Protein AF-0000000083137441 (afdb_homodimer)

Sequence (766 aa):
MSETRKLYYEDVYTKEFTAKVLECREGKKGYEIILDQTAFYPEGGGQPYDLGTLNDVEVLEVHEKDGEIIHYTKEAIEAGSDVTGKIDWDRRFDLMQQHSGEHIVSGLVHEAYGYDNVGFHMSSDVITVDLSGVLSEAQLAEIEAETNRKIWENSEVEITYPSREELDKLDYRSKKELTGQVRLVRFPGSDLCACCGTHVTHTGEIGAVKILTVENFHEGIRLTMICGKRVMDYLNMVNDQNRQVSMKLSAKIGETAAAVARLQDENFRLKGQVNHMFDELCTVEAKNWEGAGSVLLFHEGLEADQVRRMADAVMQKCSGCCAVFSSNGDGSYKYAIGELNGDLRQFTKEMNAALNGRGGGKPFFVQGSVKASEDEIRQFFRQMSETRKLYYEDVYTKEFTAKVLECREGKKGYEIILDQTAFYPEGGGQPYDLGTLNDVEVLEVHEKDGEIIHYTKEAIEAGSDVTGKIDWDRRFDLMQQHSGEHIVSGLVHEAYGYDNVGFHMSSDVITVDLSGVLSEAQLAEIEAETNRKIWENSEVEITYPSREELDKLDYRSKKELTGQVRLVRFPGSDLCACCGTHVTHTGEIGAVKILTVENFHEGIRLTMICGKRVMDYLNMVNDQNRQVSMKLSAKIGETAAAVARLQDENFRLKGQVNHMFDELCTVEAKNWEGAGSVLLFHEGLEADQVRRMADAVMQKCSGCCAVFSSNGDGSYKYAIGELNGDLRQFTKEMNAALNGRGGGKPFFVQGSVKASEDEIRQFFRQ

Solvent-accessible surface area (backbone atoms only — not comparable to full-atom values): 39233 Å² total; per-residue (Å²): 130,82,69,52,41,60,39,40,77,76,38,70,80,57,46,63,49,73,32,39,28,68,38,58,41,84,49,97,83,29,20,38,36,28,41,50,34,41,55,71,45,35,52,37,78,54,39,76,43,39,44,35,28,46,72,82,42,54,33,77,41,24,40,68,55,97,82,38,59,36,36,30,21,76,61,86,59,62,56,72,37,78,39,47,38,39,48,41,52,71,60,50,51,49,49,16,17,37,50,43,45,48,44,37,46,52,24,43,44,25,72,76,70,67,38,46,63,79,39,66,44,62,57,99,81,43,30,38,40,28,32,59,40,78,73,54,71,68,55,48,52,50,47,44,53,50,37,37,51,53,22,37,63,40,45,65,44,45,74,46,70,61,51,76,75,54,49,74,74,51,89,61,47,62,78,63,88,83,73,80,85,52,38,36,40,30,39,79,98,34,28,43,30,52,47,75,50,66,56,56,60,33,36,6,42,22,31,42,58,44,79,74,50,76,40,82,40,91,82,13,23,34,36,33,33,36,20,24,69,52,38,54,53,49,41,53,49,34,44,52,31,37,49,49,41,9,63,76,66,74,32,55,71,89,38,34,34,60,49,50,51,51,50,51,50,49,37,52,51,38,52,50,47,36,52,51,41,47,52,50,35,34,53,55,54,17,61,74,33,54,69,31,55,67,43,82,46,81,49,73,71,55,48,74,68,51,34,40,50,39,16,52,45,31,24,74,32,25,70,30,44,20,37,26,33,20,37,70,82,78,58,30,27,40,36,10,36,23,22,79,92,42,73,43,62,64,55,47,52,53,46,23,66,74,32,58,30,51,71,53,71,52,48,34,39,33,38,38,38,30,54,46,53,70,66,57,53,53,54,60,74,72,107,130,83,70,51,41,61,40,39,77,76,39,71,79,56,46,66,49,71,32,39,27,68,39,57,41,83,50,95,82,30,21,37,36,29,42,48,35,42,56,69,46,35,53,37,80,52,40,76,45,40,43,35,26,47,71,82,42,53,32,76,40,25,38,69,55,97,84,39,58,36,36,31,21,74,61,85,58,64,56,71,37,78,38,46,36,37,49,41,51,70,59,51,50,51,50,16,17,39,49,42,44,48,45,36,45,50,26,43,44,26,71,75,70,65,39,46,63,79,41,64,44,62,57,99,80,44,31,38,40,27,31,58,41,78,74,52,71,68,56,48,52,49,48,44,54,51,40,38,53,52,22,35,63,39,44,64,45,44,76,46,70,61,53,74,74,53,49,74,75,52,87,61,46,63,76,62,89,82,74,81,86,51,39,35,41,29,40,79,97,35,28,44,30,53,49,75,52,66,56,58,60,32,35,6,41,23,30,41,60,45,78,74,49,75,41,83,38,91,80,13,23,33,36,32,33,36,20,25,68,53,39,54,52,50,39,53,49,33,44,51,30,36,48,48,41,10,62,74,66,73,30,55,72,90,39,33,35,61,48,50,51,51,52,51,50,49,38,52,50,37,53,50,46,34,51,50,41,46,51,50,34,33,52,55,54,18,61,74,33,55,70,30,56,66,44,80,45,80,50,73,72,54,47,72,68,51,34,42,51,37,16,51,46,32,24,74,32,24,70,30,45,20,36,26,33,20,38,70,82,79,57,30,27,40,35,12,36,22,21,79,92,40,72,44,62,64,58,48,53,52,46,22,66,73,31,59,31,52,69,51,72,52,48,35,39,33,38,38,38,31,52,46,53,69,66,57,53,53,53,60,73,73,107

pLDDT: mean 94.92, std 5.65, range [43.84, 98.88]

Foldseek 3Di:
DQQAAAVCVVPVQDFKDKWAWADWAADPQAIKTFTNYDNWDQDWPQFATWWWDKQNFTFDGWHADPRTIITGTRYTDDHGDMTMTGTPNVSSLQSQLQVQLVQQLQQQCCVVPVWAFQDWHDDPQWIKTWILAEDDPVRSVVSQVVSFVLLQVFDFKDKDFDDPVVVVVDDAGENDDDDDTWIWIDSPPGHIYGIDGRHDGTSPSSPGKDWDDWADDVNHIMIIMGTDPSVVVVCVVVQVVLVVLCVVQVHDSVCSVVSVVVVVVVVVVVVVVVVVVLVVVLQVVLVVAAAHAEEEEEEEDDDLVSQQSSLVSNQVRYQYKYKYWYDPPPQKIKIKIFHDVAACQVVVVVLCVQFVWDWADDRGMIITMGRHDPVSNVVSVVD/DQQAAAVCVVPVQDFKDKWAWADWAADPQAIKTFTNYDNWDQDWPQFATWWWDKQNFTFDHWHADPRTIITGTRYTDDHGDMTMTGTPNVRSLQSQLQVQLVQQLQQQCCVVPVWHFQDWHDDPQWIKTWILAEDDPVRSVVSQVVSFVLLQVFDFKDKDFDDPVVVVVDDAAENDDDDDTWIWIDSPPGHIYGIDGRHDGTSPSSPGKDWDDWDDDVNYIMIIMGTDPSVVVVCVVVQVVLVVLCVVQVHDSVCSVVSVVVVVVVVVVVVVVVVVVLVVVLQVVLVVAAAHAEEEEEEEDDDLVSQQSSLVSNQVRYQYKYKYWYDPPPQKIKIKIFHDVAACQVVVVVLCVQFVWDWADDRGMIITMGRHDPVSNVVSVVD

Nearest PDB structures (foldseek):
  3kew-assembly1_A  TM=9.287E-01  e=2.158E-28  Clostridium perfringens ATCC 13124
  3kew-assembly2_B  TM=9.283E-01  e=1.930E-27  Clostridium perfringens ATCC 13124
  2zze-assembly2_B  TM=9.087E-01  e=6.183E-24  Pyrococcus horikoshii
  2zzg-assembly1_A  TM=9.119E-01  e=3.486E-23  Pyrococcus horikoshii
  2zzf-assembly1_A  TM=8.955E-01  e=4.160E-22  Pyrococcus horikoshii

Organism: NCBI:txid40520

InterPro domains:
  IPR003156 DHHA1 domain [PF02272] (298-379)
  IPR009000 Translation protein, beta-barrel domain superfamily [SSF50447] (3-86)
  IPR012947 Threonyl/alanyl tRNA synthetase, SAD [PF07973] (182-221)
  IPR012947 Threonyl/alanyl tRNA synthetase, SAD [SM00863] (182-224)
  IPR018163 Threonyl/alanyl tRNA synthetase, class II-like, putative editing domain superfamily [SSF55186] (88-228)
  IPR018164 Alanyl-tRNA synthetase, class IIc, N-terminal [PF01411] (15-91)
  IPR018165 Alanyl-tRNA synthetase, class IIc, core domain [PS50860] (1-222)
  IPR051335 Alanyl-tRNA Editing Enzymes [PTHR43462] (4-224)

Radius of gyration: 38.87 Å; Cα contacts (8 Å, |Δi|>4): 1634; chains: 2; bounding box: 83×105×77 Å

Structure (mmCIF, N/CA/C/O backbone):
data_AF-0000000083137441-model_v1
#
loop_
_entity.id
_entity.type
_entity.pdbx_description
1 polymer 'Alanine--tRNA ligase'
#
loop_
_atom_site.group_PDB
_atom_site.id
_atom_site.type_symbol
_atom_site.label_atom_id
_atom_site.label_alt_id
_atom_site.label_comp_id
_atom_site.label_asym_id
_atom_site.label_entity_id
_atom_site.label_seq_id
_atom_site.pdbx_PDB_ins_code
_atom_site.Cartn_x
_atom_site.Cartn_y
_atom_site.Cartn_z
_atom_site.occupancy
_atom_site.B_iso_or_equiv
_atom_site.auth_seq_id
_atom_site.auth_comp_id
_atom_site.auth_asym_id
_atom_site.auth_atom_id
_atom_site.pdbx_PDB_model_num
ATOM 1 N N . MET A 1 1 ? 35.312 38.5 14.609 1 43.91 1 MET A N 1
ATOM 2 C CA . MET A 1 1 ? 34.625 38.062 13.391 1 43.91 1 MET A CA 1
ATOM 3 C C . MET A 1 1 ? 33.125 37.969 13.617 1 43.91 1 MET A C 1
ATOM 5 O O . MET A 1 1 ? 32.688 37.406 14.625 1 43.91 1 MET A O 1
ATOM 9 N N . SER A 1 2 ? 32.375 38.812 13.055 1 59.66 2 SER A N 1
ATOM 10 C CA . SER A 1 2 ? 30.953 39.031 13.336 1 59.66 2 SER A CA 1
ATOM 11 C C . SER A 1 2 ? 30.141 37.75 13.156 1 59.66 2 SER A C 1
ATOM 13 O O . SER A 1 2 ? 30.375 37 12.203 1 59.66 2 SER A O 1
ATOM 15 N N . GLU A 1 3 ? 29.516 37.188 14.188 1 85.06 3 GLU A N 1
ATOM 16 C CA . GLU A 1 3 ? 28.703 35.969 14.227 1 85.06 3 GLU A CA 1
ATOM 17 C C . GLU A 1 3 ? 27.594 36.031 13.195 1 85.06 3 GLU A C 1
ATOM 19 O O . GLU A 1 3 ? 26.953 37.062 13.008 1 85.06 3 GLU A O 1
ATOM 24 N N . THR A 1 4 ? 27.625 35.094 12.219 1 95.19 4 THR A N 1
ATOM 25 C CA . THR A 1 4 ? 26.562 35 11.219 1 95.19 4 THR A CA 1
ATOM 26 C C . THR A 1 4 ? 25.188 34.938 11.891 1 95.19 4 THR A C 1
ATOM 28 O O . THR A 1 4 ? 24.969 34.125 12.789 1 95.19 4 THR A O 1
ATOM 31 N N . ARG A 1 5 ? 24.328 35.938 11.562 1 97.38 5 ARG A N 1
ATOM 32 C CA . ARG A 1 5 ? 22.953 35.875 12.055 1 97.38 5 ARG A CA 1
ATOM 33 C C . ARG A 1 5 ? 22.203 34.688 11.492 1 97.38 5 ARG A C 1
ATOM 35 O O . ARG A 1 5 ? 22.203 34.469 10.273 1 97.38 5 ARG A O 1
ATOM 42 N N . LYS A 1 6 ? 21.594 33.969 12.344 1 97.12 6 LYS A N 1
ATOM 43 C CA . LYS A 1 6 ? 20.938 32.719 11.969 1 97.12 6 LYS A CA 1
ATOM 44 C C . LYS A 1 6 ? 19.453 32.969 11.664 1 97.12 6 LYS A C 1
ATOM 46 O O . LYS A 1 6 ? 18.594 32.781 12.531 1 97.12 6 LYS A O 1
ATOM 51 N N . LEU A 1 7 ? 19.109 33.219 10.391 1 98.19 7 LEU A N 1
ATOM 52 C CA . LEU A 1 7 ? 17.75 33.531 9.961 1 98.19 7 LEU A CA 1
ATOM 53 C C . LEU A 1 7 ? 16.844 32.312 10.078 1 98.19 7 LEU A C 1
ATOM 55 O O . LEU A 1 7 ? 15.641 32.438 10.305 1 98.19 7 LEU A O 1
ATOM 59 N N . TYR A 1 8 ? 17.453 31.078 9.977 1 97.56 8 TYR A N 1
ATOM 60 C CA . TYR A 1 8 ? 16.688 29.844 10.016 1 97.56 8 TYR A CA 1
ATOM 61 C C . TYR A 1 8 ? 16.125 29.594 11.406 1 97.56 8 TYR A C 1
ATOM 63 O O . TYR A 1 8 ? 15.234 28.75 11.578 1 97.56 8 TYR A O 1
ATOM 71 N N . TYR A 1 9 ? 16.562 30.297 12.398 1 96.31 9 TYR A N 1
ATOM 72 C CA . TYR A 1 9 ? 16 30.188 13.742 1 96.31 9 TYR A CA 1
ATOM 73 C C . TYR A 1 9 ? 14.977 31.281 14 1 96.31 9 TYR A C 1
ATOM 75 O O . TYR A 1 9 ? 14.133 31.156 14.891 1 96.31 9 TYR A O 1
ATOM 83 N N . GLU A 1 10 ? 15.047 32.344 13.203 1 96.81 10 GLU A N 1
ATOM 84 C CA . GLU A 1 10 ? 14.102 33.438 13.336 1 96.81 10 GLU A CA 1
ATOM 85 C C . GLU A 1 10 ? 12.7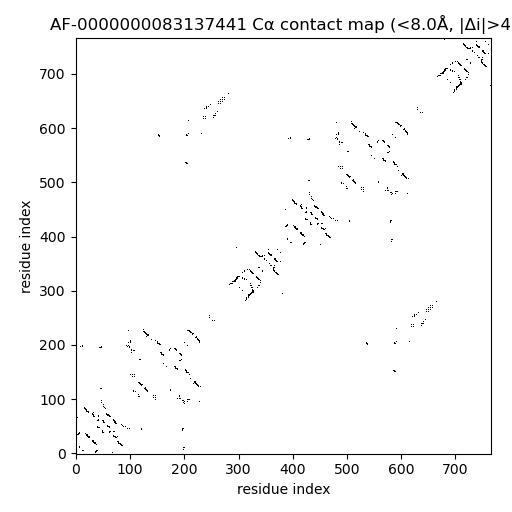97 33.156 12.594 1 96.81 10 GLU A C 1
ATOM 87 O O . GLU A 1 10 ? 11.711 33.406 13.117 1 96.81 10 GLU A O 1
ATOM 92 N N . ASP A 1 11 ? 13 32.625 11.43 1 97.75 11 ASP A N 1
ATOM 93 C CA . ASP A 1 11 ? 11.883 32.156 10.602 1 97.75 11 ASP A CA 1
ATOM 94 C C . ASP A 1 11 ? 12.266 30.938 9.781 1 97.75 11 ASP A C 1
ATOM 96 O O . ASP A 1 11 ? 12.922 31.062 8.742 1 97.75 11 ASP A O 1
ATOM 100 N N . VAL A 1 12 ? 11.758 29.844 10.195 1 97.56 12 VAL A N 1
ATOM 101 C CA . VAL A 1 12 ? 12.133 28.578 9.57 1 97.56 12 VAL A CA 1
ATOM 102 C C . VAL A 1 12 ? 11.562 28.516 8.156 1 97.56 12 VAL A C 1
ATOM 104 O O . VAL A 1 12 ? 11.977 27.688 7.344 1 97.56 12 VAL A O 1
ATOM 107 N N . TYR A 1 13 ? 10.664 29.438 7.77 1 98.06 13 TYR A N 1
ATOM 108 C CA . TYR A 1 13 ? 9.984 29.375 6.484 1 98.06 13 TYR A CA 1
ATOM 109 C C . TYR A 1 13 ? 10.617 30.344 5.492 1 98.06 13 TYR A C 1
ATOM 111 O O . TYR A 1 13 ? 10.07 30.578 4.406 1 98.06 13 TYR A O 1
ATOM 119 N N . THR A 1 14 ? 11.758 30.969 5.863 1 98.25 14 THR A N 1
ATOM 120 C CA . THR A 1 14 ? 12.477 31.844 4.938 1 98.25 14 THR A CA 1
ATOM 121 C C . THR A 1 14 ? 13 31.047 3.744 1 98.25 14 THR A C 1
ATOM 123 O O . THR A 1 14 ? 13.867 30.172 3.9 1 98.25 14 THR A O 1
ATOM 126 N N . LYS A 1 15 ? 12.5 31.375 2.586 1 98.25 15 LYS A N 1
ATOM 127 C CA . LYS A 1 15 ? 12.875 30.641 1.378 1 98.25 15 LYS A CA 1
ATOM 128 C C . LYS A 1 15 ? 13.938 31.406 0.587 1 98.25 15 LYS A C 1
ATOM 130 O O . LYS A 1 15 ? 14.734 30.797 -0.132 1 98.25 15 LYS A O 1
ATOM 135 N N . GLU A 1 16 ? 13.867 32.719 0.689 1 98.62 16 GLU A N 1
ATOM 136 C CA . GLU A 1 16 ? 14.797 33.625 0.031 1 98.62 16 GLU A CA 1
ATOM 137 C C . GLU A 1 16 ? 15.258 34.719 0.986 1 98.62 16 GLU A C 1
ATOM 139 O O . GLU A 1 16 ? 14.492 35.188 1.828 1 98.62 16 GLU A O 1
ATOM 144 N N . PHE A 1 17 ? 16.531 35.125 0.87 1 98.69 17 PHE A N 1
ATOM 145 C CA . PHE A 1 17 ? 17.078 36.156 1.741 1 98.69 17 PHE A CA 1
ATOM 146 C C . PHE A 1 17 ? 18.234 36.875 1.06 1 98.69 17 PHE A C 1
ATOM 148 O O . PHE A 1 17 ? 18.766 36.375 0.056 1 98.69 17 PHE A O 1
ATOM 155 N N . THR A 1 18 ? 18.547 37.969 1.617 1 98.69 18 THR A N 1
ATOM 156 C CA . THR A 1 18 ? 19.719 38.719 1.179 1 98.69 18 THR A CA 1
ATOM 157 C C . THR A 1 18 ? 20.797 38.719 2.27 1 98.69 18 THR A C 1
ATOM 159 O O . THR A 1 18 ? 20.469 38.688 3.459 1 98.69 18 THR A O 1
ATOM 162 N N . ALA A 1 19 ? 22.016 38.719 1.804 1 98.62 19 ALA A N 1
ATOM 163 C CA . ALA A 1 19 ? 23.125 38.75 2.748 1 98.62 19 ALA A CA 1
ATOM 164 C C . ALA A 1 19 ? 24.375 39.375 2.129 1 98.62 19 ALA A C 1
ATOM 166 O O . ALA A 1 19 ? 24.406 39.625 0.921 1 98.62 19 ALA A O 1
ATOM 167 N N . LYS A 1 20 ? 25.297 39.688 2.996 1 98.25 20 LYS A N 1
ATOM 168 C CA . LYS A 1 20 ? 26.594 40.156 2.574 1 98.25 20 LYS A CA 1
ATOM 169 C C . LYS A 1 20 ? 27.672 39.094 2.787 1 98.25 20 LYS A C 1
ATOM 171 O O . LYS A 1 20 ? 27.734 38.469 3.842 1 98.25 20 LYS A O 1
ATOM 176 N N . VAL A 1 21 ? 28.547 38.938 1.76 1 98.31 21 VAL A N 1
ATOM 177 C CA . VAL A 1 21 ? 29.656 38 1.884 1 98.31 21 VAL A CA 1
ATOM 178 C C . VAL A 1 21 ? 30.766 38.625 2.734 1 98.31 21 VAL A C 1
ATOM 180 O O . VAL A 1 21 ? 31.359 39.656 2.35 1 98.31 21 VAL A O 1
ATOM 183 N N . LEU A 1 22 ? 31 38 3.797 1 97.75 22 LEU A N 1
ATOM 184 C CA . LEU A 1 22 ? 32.062 38.5 4.676 1 97.75 22 LEU A CA 1
ATOM 185 C C . LEU A 1 22 ? 33.438 38 4.227 1 97.75 22 LEU A C 1
ATOM 187 O O . LEU A 1 22 ? 34.406 38.75 4.234 1 97.75 22 LEU A O 1
ATOM 191 N N . GLU A 1 23 ? 33.438 36.688 3.885 1 97.25 23 GLU A N 1
ATOM 192 C CA . GLU A 1 23 ? 34.688 36.062 3.477 1 97.25 23 GLU A CA 1
ATOM 193 C C . GLU A 1 23 ? 34.438 35.031 2.393 1 97.25 23 GLU A C 1
ATOM 195 O O . GLU A 1 23 ? 33.375 34.375 2.359 1 97.25 23 GLU A O 1
ATOM 200 N N . CYS A 1 24 ? 35.375 34.938 1.513 1 97.44 24 CYS A N 1
ATOM 201 C CA . CYS A 1 24 ? 35.469 33.875 0.52 1 97.44 24 CYS A CA 1
ATOM 202 C C . CYS A 1 24 ? 36.844 33.219 0.558 1 97.44 24 CYS A C 1
ATOM 204 O O . CYS A 1 24 ? 37.844 33.812 0.183 1 97.44 24 CYS A O 1
ATOM 206 N N . ARG A 1 25 ? 36.812 31.938 1.034 1 96.31 25 ARG A N 1
ATOM 207 C CA . ARG A 1 25 ? 38.062 31.203 1.158 1 96.31 25 ARG A CA 1
ATOM 208 C C . ARG A 1 25 ? 38.156 30.078 0.126 1 96.31 25 ARG A C 1
ATOM 210 O O . ARG A 1 25 ? 37.156 29.438 -0.19 1 96.31 25 ARG A O 1
ATOM 217 N N . GLU A 1 26 ? 39.344 29.906 -0.34 1 95.38 26 GLU A N 1
ATOM 218 C CA . GLU A 1 26 ? 39.562 28.734 -1.194 1 95.38 26 GLU A CA 1
ATOM 219 C C . GLU A 1 26 ? 39.719 27.469 -0.365 1 95.38 26 GLU A C 1
ATOM 221 O O . GLU A 1 26 ? 40.531 27.422 0.564 1 95.38 26 GLU A O 1
ATOM 226 N N . GLY A 1 27 ? 38.875 26.516 -0.595 1 89.69 27 GLY A N 1
ATOM 227 C CA . GLY A 1 27 ? 38.969 25.234 0.092 1 89.69 27 GLY A CA 1
ATOM 228 C C . GLY A 1 27 ? 39.375 24.094 -0.82 1 89.69 27 GLY A C 1
ATOM 229 O O . GLY A 1 27 ? 39.688 24.312 -1.991 1 89.69 27 GLY A O 1
ATOM 230 N N . LYS A 1 28 ? 39.438 22.859 -0.373 1 87.75 28 LYS A N 1
ATOM 231 C CA . LYS A 1 28 ? 39.906 21.672 -1.1 1 87.75 28 LYS A CA 1
ATOM 232 C C . LYS A 1 28 ? 38.938 21.344 -2.248 1 87.75 28 LYS A C 1
ATOM 234 O O . LYS A 1 28 ? 39.375 20.938 -3.328 1 87.75 28 LYS A O 1
ATOM 239 N N . LYS A 1 29 ? 37.688 21.562 -2.096 1 86 29 LYS A N 1
ATOM 240 C CA . LYS A 1 29 ? 36.688 21.125 -3.078 1 86 29 LYS A CA 1
ATOM 241 C C . LYS A 1 29 ? 35.938 22.312 -3.684 1 86 29 LYS A C 1
ATOM 243 O O . LYS A 1 29 ? 34.875 22.156 -4.277 1 86 29 LYS A O 1
ATOM 248 N N . GLY A 1 30 ? 36.562 23.484 -3.486 1 95.62 30 GLY A N 1
ATOM 249 C CA . GLY A 1 30 ? 35.938 24.688 -3.996 1 95.62 30 GLY A CA 1
ATOM 250 C C . GLY A 1 30 ? 36.156 25.906 -3.105 1 95.62 30 GLY A C 1
ATOM 251 O O . GLY A 1 30 ? 37.312 26.219 -2.76 1 95.62 30 GLY A O 1
ATOM 252 N N . TYR A 1 31 ? 35.031 26.516 -2.781 1 97.81 31 TYR A N 1
ATOM 253 C CA . TYR A 1 31 ? 35.125 27.75 -2.002 1 97.81 31 TYR A CA 1
ATOM 254 C C . TYR A 1 31 ? 34.281 27.688 -0.747 1 97.81 31 TYR A C 1
ATOM 256 O O . TYR A 1 31 ? 33.25 26.984 -0.718 1 97.81 31 TYR A O 1
ATOM 264 N N . GLU A 1 32 ? 34.719 28.328 0.282 1 97.44 32 GLU A N 1
ATOM 265 C CA . GLU A 1 32 ? 34.031 28.484 1.55 1 97.44 32 GLU A CA 1
ATOM 266 C C . GLU A 1 32 ? 33.531 29.922 1.724 1 97.44 32 GLU A C 1
ATOM 268 O O . GLU A 1 32 ? 34.344 30.844 1.856 1 97.44 32 GLU A O 1
ATOM 273 N N . ILE A 1 33 ? 32.25 30.016 1.702 1 97.62 33 ILE A N 1
ATOM 274 C CA . ILE A 1 33 ? 31.656 31.359 1.755 1 97.62 33 ILE A CA 1
ATOM 275 C C . ILE A 1 33 ? 31.078 31.609 3.146 1 97.62 33 ILE A C 1
ATOM 277 O O . ILE A 1 33 ? 30.297 30.812 3.656 1 97.62 33 ILE A O 1
ATOM 281 N N . ILE A 1 34 ? 31.438 32.719 3.768 1 97.88 34 ILE A N 1
ATOM 282 C CA . ILE A 1 34 ? 30.891 33.125 5.055 1 97.88 34 ILE A CA 1
ATOM 283 C C . ILE A 1 34 ? 30.016 34.344 4.867 1 97.88 34 ILE A C 1
ATOM 285 O O . ILE A 1 34 ? 30.438 35.344 4.27 1 97.88 34 ILE A O 1
ATOM 289 N N . LEU A 1 35 ? 28.828 34.281 5.359 1 98.38 35 LEU A N 1
ATOM 290 C CA . LEU A 1 35 ? 27.844 35.344 5.199 1 98.38 35 LEU A CA 1
ATOM 291 C C . LEU A 1 35 ? 27.594 36.062 6.531 1 98.38 35 LEU A C 1
ATOM 293 O O . LEU A 1 35 ? 27.828 35.469 7.594 1 98.38 35 LEU A O 1
ATOM 297 N N . ASP A 1 36 ? 27.078 37.281 6.461 1 98.19 36 ASP A N 1
ATOM 298 C CA . ASP A 1 36 ? 26.719 38 7.676 1 98.19 36 ASP A CA 1
ATOM 299 C C . ASP A 1 36 ? 25.422 37.469 8.289 1 98.19 36 ASP A C 1
ATOM 301 O O . ASP A 1 36 ? 25.203 37.594 9.492 1 98.19 36 ASP A O 1
ATOM 305 N N . GLN A 1 37 ? 24.547 36.906 7.461 1 98.44 37 GLN A N 1
ATOM 306 C CA . GLN A 1 37 ? 23.328 36.25 7.867 1 98.44 37 GLN A CA 1
ATOM 307 C C . GLN A 1 37 ? 22.953 35.125 6.875 1 98.44 37 GLN A C 1
ATOM 309 O O . GLN A 1 37 ? 23.344 35.188 5.707 1 98.44 37 GLN A O 1
ATOM 314 N N . THR A 1 38 ? 22.281 34.156 7.289 1 98.62 38 THR A N 1
ATOM 315 C CA . THR A 1 38 ? 21.953 33.094 6.363 1 98.62 38 THR A CA 1
ATOM 316 C C . THR A 1 38 ? 20.688 32.375 6.805 1 98.62 38 THR A C 1
ATOM 318 O O . THR A 1 38 ? 20.438 32.219 8 1 98.62 38 THR A O 1
ATOM 321 N N . ALA A 1 39 ? 19.875 31.906 5.852 1 98.69 39 ALA A N 1
ATOM 322 C CA . ALA A 1 39 ? 18.734 31.047 6.117 1 98.69 39 ALA A CA 1
ATOM 323 C C . ALA A 1 39 ? 19.078 29.578 5.883 1 98.69 39 ALA A C 1
ATOM 325 O O . ALA A 1 39 ? 18.266 28.703 6.141 1 98.69 39 ALA A O 1
ATOM 326 N N . PHE A 1 40 ? 20.328 29.312 5.395 1 98.69 40 PHE A N 1
ATOM 327 C CA . PHE A 1 40 ? 20.766 27.922 5.227 1 98.69 40 PHE A CA 1
ATOM 328 C C . PHE A 1 40 ? 21.047 27.281 6.578 1 98.69 40 PHE A C 1
ATOM 330 O O . PHE A 1 40 ? 21.844 27.781 7.371 1 98.69 40 PHE A O 1
ATOM 337 N N . TYR A 1 41 ? 20.453 26.172 6.816 1 98.12 41 TYR A N 1
ATOM 338 C CA . TYR A 1 41 ? 20.75 25.375 8.008 1 98.12 41 TYR A CA 1
ATOM 339 C C . TYR A 1 41 ? 21.984 24.531 7.801 1 98.12 41 TYR A C 1
ATOM 341 O O . TYR A 1 41 ? 22.078 23.766 6.836 1 98.12 41 TYR A O 1
ATOM 349 N N . PRO A 1 42 ? 23.078 24.609 8.547 1 96.06 42 PRO A N 1
ATOM 350 C CA . PRO A 1 42 ? 24.344 23.906 8.32 1 96.06 42 PRO A CA 1
ATOM 351 C C . PRO A 1 42 ? 24.266 22.438 8.695 1 96.06 42 PRO A C 1
ATOM 353 O O . PRO A 1 42 ? 25.047 21.625 8.188 1 96.06 42 PRO A O 1
ATOM 356 N N . GLU A 1 43 ? 23.438 21.922 9.57 1 89.94 43 GLU A N 1
ATOM 357 C CA . GLU A 1 43 ? 23.219 20.578 10.117 1 89.94 43 GLU A CA 1
ATOM 358 C C . GLU A 1 43 ? 23.203 20.609 11.648 1 89.94 43 GLU A C 1
ATOM 360 O O . GLU A 1 43 ? 23.547 21.609 12.258 1 89.94 43 GLU A O 1
ATOM 365 N N . GLY A 1 44 ? 22.797 19.516 12.125 1 87.75 44 GLY A N 1
ATOM 366 C CA . GLY A 1 44 ? 22.688 19.406 13.57 1 87.75 44 GLY A CA 1
ATOM 367 C C . GLY A 1 44 ? 21.5 18.594 14.023 1 87.75 44 GLY A C 1
ATOM 368 O O . GLY A 1 44 ? 20.484 18.531 13.336 1 87.75 44 GLY A O 1
ATOM 369 N N . GLY A 1 45 ? 21.688 17.953 15.141 1 80.88 45 GLY A N 1
ATOM 370 C CA . GLY A 1 45 ? 20.609 17.141 15.664 1 80.88 45 GLY A CA 1
ATOM 371 C C . GLY A 1 45 ? 20.25 15.969 14.766 1 80.88 45 GLY A C 1
ATOM 372 O O . GLY A 1 45 ? 19.109 15.531 14.734 1 80.88 45 GLY A O 1
ATOM 373 N N . GLY A 1 46 ? 21.141 15.617 13.906 1 88.69 46 GLY A N 1
ATOM 374 C CA . GLY A 1 46 ? 20.891 14.516 13 1 88.69 46 GLY A CA 1
ATOM 375 C C . GLY A 1 46 ? 20.297 14.953 11.672 1 88.69 46 GLY A C 1
ATOM 376 O O . GLY A 1 46 ? 20.203 14.148 10.742 1 88.69 46 GLY A O 1
ATOM 377 N N . GLN A 1 47 ? 19.969 16.203 11.531 1 94.25 47 GLN A N 1
ATOM 378 C CA . GLN A 1 47 ? 19.359 16.734 10.312 1 94.25 47 GLN A CA 1
ATOM 379 C C . GLN A 1 47 ? 20.438 17.234 9.344 1 94.25 47 GLN A C 1
ATOM 381 O O . GLN A 1 47 ? 21.328 17.984 9.727 1 94.25 47 GLN A O 1
ATOM 386 N N . PRO A 1 48 ? 20.344 16.797 8.086 1 96.62 48 PRO A N 1
ATOM 387 C CA . PRO A 1 48 ? 21.312 17.25 7.082 1 96.62 48 PRO A CA 1
ATOM 388 C C . PRO A 1 48 ? 21.156 18.734 6.75 1 96.62 48 PRO A C 1
ATOM 390 O O . PRO A 1 48 ? 20.125 19.328 7.062 1 96.62 48 PRO A O 1
ATOM 393 N N . TYR A 1 49 ? 22.141 19.25 6.133 1 97.81 49 TYR A N 1
ATOM 394 C CA . TYR A 1 49 ? 22.203 20.656 5.781 1 97.81 49 TYR A CA 1
ATOM 395 C C . TYR A 1 49 ? 21.266 20.969 4.617 1 97.81 49 TYR A C 1
ATOM 397 O O . TYR A 1 49 ? 20.875 20.078 3.871 1 97.81 49 TYR A O 1
ATOM 405 N N . ASP A 1 50 ? 20.984 22.266 4.48 1 98.12 50 ASP A N 1
ATOM 406 C CA . ASP A 1 50 ? 20.172 22.75 3.369 1 98.12 50 ASP A CA 1
ATOM 407 C C . ASP A 1 50 ? 20.984 22.844 2.088 1 98.12 50 ASP A C 1
ATOM 409 O O . ASP A 1 50 ? 22.219 22.984 2.139 1 98.12 50 ASP A O 1
ATOM 413 N N . LEU A 1 51 ? 20.312 22.75 1.039 1 98.44 51 LEU A N 1
ATOM 414 C CA . LEU A 1 51 ? 20.844 23.031 -0.288 1 98.44 51 LEU A CA 1
ATOM 415 C C . LEU A 1 51 ? 20.156 24.234 -0.906 1 98.44 51 LEU A C 1
ATOM 417 O O . LEU A 1 51 ? 19.125 24.688 -0.412 1 98.44 51 LEU A O 1
ATOM 421 N N . GLY A 1 52 ? 20.75 24.781 -1.962 1 98.56 52 GLY A N 1
ATOM 422 C CA . GLY A 1 52 ? 20.188 25.938 -2.645 1 98.56 52 GLY A CA 1
ATOM 423 C C . GLY A 1 52 ? 21.203 26.688 -3.465 1 98.56 52 GLY A C 1
ATOM 424 O O . GLY A 1 52 ? 22.109 26.094 -4.051 1 98.56 52 GLY A O 1
ATOM 425 N N . THR A 1 53 ? 20.984 28.078 -3.547 1 98.75 53 THR A N 1
ATOM 426 C CA . THR A 1 53 ? 21.891 28.875 -4.363 1 98.75 53 THR A CA 1
ATOM 427 C C . THR A 1 53 ? 22.172 30.234 -3.701 1 98.75 53 THR A C 1
ATOM 429 O O . THR A 1 53 ? 21.375 30.703 -2.877 1 98.75 53 THR A O 1
ATOM 432 N N . LEU A 1 54 ? 23.328 30.781 -3.979 1 98.38 54 LEU A N 1
ATOM 433 C CA . LEU A 1 54 ? 23.688 32.188 -3.76 1 98.38 54 LEU A CA 1
ATOM 434 C C . LEU A 1 54 ? 23.922 32.875 -5.086 1 98.38 54 LEU A C 1
ATOM 436 O O . LEU A 1 54 ? 24.906 32.594 -5.785 1 98.38 54 LEU A O 1
ATOM 440 N N . ASN A 1 55 ? 23.172 33.906 -5.48 1 95.12 55 ASN A N 1
ATOM 441 C CA . ASN A 1 55 ? 23.219 34.5 -6.809 1 95.12 55 ASN A CA 1
ATOM 442 C C . ASN A 1 55 ? 23.344 33.438 -7.898 1 95.12 55 ASN A C 1
ATOM 444 O O . ASN A 1 55 ? 24.219 33.531 -8.766 1 95.12 55 ASN A O 1
ATOM 448 N N . ASP A 1 56 ? 22.766 32.312 -7.906 1 93.94 56 ASP A N 1
ATOM 449 C CA . ASP A 1 56 ? 22.688 31.234 -8.883 1 93.94 56 ASP A CA 1
ATOM 450 C C . ASP A 1 56 ? 23.844 30.266 -8.727 1 93.94 56 ASP A C 1
ATOM 452 O O . ASP A 1 56 ? 23.969 29.297 -9.484 1 93.94 56 ASP A O 1
ATOM 456 N N . VAL A 1 57 ? 24.797 30.641 -7.77 1 97.62 57 VAL A N 1
ATOM 457 C CA . VAL A 1 57 ? 25.859 29.688 -7.449 1 97.62 57 VAL A CA 1
ATOM 458 C C . VAL A 1 57 ? 25.312 28.609 -6.504 1 97.62 57 VAL A C 1
ATOM 460 O O . VAL A 1 57 ? 24.812 28.922 -5.426 1 97.62 57 VAL A O 1
ATOM 463 N N . GLU A 1 58 ? 25.547 27.375 -6.875 1 98.19 58 GLU A N 1
ATOM 464 C CA . GLU A 1 58 ? 25.016 26.266 -6.102 1 98.19 58 GLU A CA 1
ATOM 465 C C . GLU A 1 58 ? 25.734 26.125 -4.77 1 98.19 58 GLU A C 1
ATOM 467 O O . GLU A 1 58 ? 26.969 26.156 -4.715 1 98.19 58 GLU A O 1
ATOM 472 N N . VAL A 1 59 ? 24.969 26.016 -3.689 1 98.44 59 VAL A N 1
ATOM 473 C CA . VAL A 1 59 ? 25.5 25.688 -2.375 1 98.44 59 VAL A CA 1
ATOM 474 C C . VAL A 1 59 ? 25.453 24.172 -2.172 1 98.44 59 VAL A C 1
ATOM 476 O O . VAL A 1 59 ? 24.375 23.594 -2.043 1 98.44 59 VAL A O 1
ATOM 479 N N . LEU A 1 60 ? 26.531 23.547 -2.016 1 97 60 LEU A N 1
ATOM 480 C CA . LEU A 1 60 ? 26.656 22.094 -2.033 1 97 60 LEU A CA 1
ATOM 481 C C . LEU A 1 60 ? 26.5 21.531 -0.626 1 97 60 LEU A C 1
ATOM 483 O O . LEU A 1 60 ? 26 20.406 -0.452 1 97 60 LEU A O 1
ATOM 487 N N . GLU A 1 61 ? 27.078 22.234 0.315 1 97.19 61 GLU A N 1
ATOM 488 C CA . GLU A 1 61 ? 27.031 21.875 1.729 1 97.19 61 GLU A CA 1
ATOM 489 C C . GLU A 1 61 ? 27.047 23.109 2.617 1 97.19 61 GLU A C 1
ATOM 491 O O . GLU A 1 61 ? 27.484 24.188 2.193 1 97.19 61 GLU A O 1
ATOM 496 N N . VAL A 1 62 ? 26.531 22.922 3.701 1 97.94 62 VAL A N 1
ATOM 497 C CA . VAL A 1 62 ? 26.625 23.953 4.73 1 97.94 62 VAL A CA 1
ATOM 498 C C . VAL A 1 62 ? 27 23.312 6.066 1 97.94 62 VAL A C 1
ATOM 500 O O . VAL A 1 62 ? 26.375 22.359 6.508 1 97.94 62 VAL A O 1
ATOM 503 N N . HIS A 1 63 ? 28.078 23.844 6.715 1 96.56 63 HIS A N 1
ATOM 504 C CA . HIS A 1 63 ? 28.531 23.312 7.992 1 96.56 63 HIS A CA 1
ATOM 505 C C . HIS A 1 63 ? 28.859 24.422 8.977 1 96.56 63 HIS A C 1
ATOM 507 O O . HIS A 1 63 ? 29.156 25.547 8.57 1 96.56 63 HIS A O 1
ATOM 513 N N . GLU A 1 64 ? 28.703 24.094 10.156 1 94.19 64 GLU A N 1
ATOM 514 C CA . GLU A 1 64 ? 29.188 24.984 11.203 1 94.19 64 GLU A CA 1
ATOM 515 C C . GLU A 1 64 ? 30.5 24.484 11.797 1 94.19 64 GLU A C 1
ATOM 517 O O . GLU A 1 64 ? 30.562 23.359 12.305 1 94.19 64 GLU A O 1
ATOM 522 N N . LYS A 1 65 ? 31.516 25.234 11.648 1 91.31 65 LYS A N 1
ATOM 523 C CA . LYS A 1 65 ? 32.844 24.906 12.188 1 91.31 65 LYS A CA 1
ATOM 524 C C . LYS A 1 65 ? 33.375 26.062 13.023 1 91.31 65 LYS A C 1
ATOM 526 O O . LYS A 1 65 ? 33.469 27.188 12.531 1 91.31 65 LYS A O 1
ATOM 531 N N . ASP A 1 66 ? 33.719 25.75 14.273 1 89 66 ASP A N 1
ATOM 532 C CA . ASP A 1 66 ? 34.312 26.734 15.18 1 89 66 ASP A CA 1
ATOM 533 C C . ASP A 1 66 ? 33.438 27.984 15.273 1 89 66 ASP A C 1
ATOM 535 O O . ASP A 1 66 ? 33.969 29.109 15.195 1 89 66 ASP A O 1
ATOM 539 N N . GLY A 1 67 ? 32.156 27.781 15.203 1 87.75 67 GLY A N 1
ATOM 540 C CA . GLY A 1 67 ? 31.219 28.875 15.391 1 87.75 67 GLY A CA 1
ATOM 541 C C . GLY A 1 67 ? 30.891 29.609 14.109 1 87.75 67 GLY A C 1
ATOM 542 O O . GLY A 1 67 ? 30.062 30.531 14.102 1 87.75 67 GLY A O 1
ATOM 543 N N . GLU A 1 68 ? 31.531 29.219 13.031 1 93.88 68 GLU A N 1
ATOM 544 C CA . GLU A 1 68 ? 31.281 29.844 11.742 1 93.88 68 GLU A CA 1
ATOM 545 C C . GLU A 1 68 ? 30.406 28.953 10.859 1 93.88 68 GLU A C 1
ATOM 547 O O . GLU A 1 68 ? 30.625 27.734 10.789 1 93.88 68 GLU A O 1
ATOM 552 N N . ILE A 1 69 ? 29.438 29.562 10.258 1 97.38 69 ILE A N 1
ATOM 553 C CA . ILE A 1 69 ? 28.625 28.828 9.289 1 97.38 69 ILE A CA 1
ATOM 554 C C . ILE A 1 69 ? 29.234 28.969 7.898 1 97.38 69 ILE A C 1
ATOM 556 O O . ILE A 1 69 ? 29.312 30.078 7.355 1 97.38 69 ILE A O 1
ATOM 560 N N . ILE A 1 70 ? 29.625 27.875 7.363 1 97.12 70 ILE A N 1
ATOM 561 C CA . ILE A 1 70 ? 30.375 27.859 6.105 1 97.12 70 ILE A CA 1
ATOM 562 C C . ILE A 1 70 ? 29.5 27.281 5 1 97.12 70 ILE A C 1
ATOM 564 O O . ILE A 1 70 ? 28.953 26.172 5.145 1 97.12 70 ILE A O 1
ATOM 568 N N . HIS A 1 71 ? 29.312 28.016 3.891 1 98.25 71 HIS A N 1
ATOM 569 C CA . HIS A 1 71 ? 28.641 27.547 2.686 1 98.25 71 HIS A CA 1
ATOM 570 C C . HIS A 1 71 ? 29.641 27.109 1.625 1 98.25 71 HIS A C 1
ATOM 572 O O . HIS A 1 71 ? 30.453 27.906 1.162 1 98.25 71 HIS A O 1
ATOM 578 N N . TYR A 1 72 ? 29.594 25.875 1.219 1 98.12 72 TYR A N 1
ATOM 579 C CA . TYR A 1 72 ? 30.547 25.328 0.249 1 98.12 72 TYR A CA 1
ATOM 580 C C . TYR A 1 72 ? 30 25.453 -1.169 1 98.12 72 TYR A C 1
ATOM 582 O O . TYR A 1 72 ? 28.891 25 -1.446 1 98.12 72 TYR A O 1
ATOM 590 N N . THR A 1 73 ? 30.812 26.078 -2.053 1 98.06 73 THR A N 1
ATOM 591 C CA . THR A 1 73 ? 30.422 26.281 -3.445 1 98.06 73 THR A CA 1
ATOM 592 C C . THR A 1 73 ? 31.547 25.891 -4.387 1 98.06 73 THR A C 1
ATOM 594 O O . THR A 1 73 ? 32.719 25.766 -3.965 1 98.06 73 THR A O 1
ATOM 597 N N . LYS A 1 74 ? 31.219 25.656 -5.609 1 95.81 74 LYS A N 1
ATOM 598 C CA . LYS A 1 74 ? 32.219 25.359 -6.613 1 95.81 74 LYS A CA 1
ATOM 599 C C . LYS A 1 74 ? 32.875 26.641 -7.156 1 95.81 74 LYS A C 1
ATOM 601 O O . LYS A 1 74 ? 34 26.641 -7.586 1 95.81 74 LYS A O 1
ATOM 606 N N . GLU A 1 75 ? 32.094 27.75 -7.105 1 96.69 75 GLU A N 1
ATOM 607 C CA . GLU A 1 75 ? 32.531 29.031 -7.633 1 96.69 75 GLU A CA 1
ATOM 608 C C . GLU A 1 75 ? 32.719 30.047 -6.516 1 96.69 75 GLU A C 1
ATOM 610 O O . GLU A 1 75 ? 32.062 29.969 -5.48 1 96.69 75 GLU A O 1
ATOM 615 N N . ALA A 1 76 ? 33.594 30.984 -6.777 1 96.94 76 ALA A N 1
ATOM 616 C CA . ALA A 1 76 ? 33.875 32.031 -5.793 1 96.94 76 ALA A CA 1
ATOM 617 C C . ALA A 1 76 ? 32.781 33.094 -5.836 1 96.94 76 ALA A C 1
ATOM 619 O O . ALA A 1 76 ? 32.156 33.312 -6.875 1 96.94 76 ALA A O 1
ATOM 620 N N . ILE A 1 77 ? 32.562 33.625 -4.719 1 97.31 77 ILE A N 1
ATOM 621 C CA . ILE A 1 77 ? 31.75 34.844 -4.598 1 97.31 77 ILE A CA 1
ATOM 622 C C . ILE A 1 77 ? 32.531 35.906 -3.859 1 97.31 77 ILE A C 1
ATOM 624 O O . ILE A 1 77 ? 32.969 35.719 -2.721 1 97.31 77 ILE A O 1
ATOM 628 N N . GLU A 1 78 ? 32.688 37.062 -4.383 1 96.12 78 GLU A N 1
ATOM 629 C CA . GLU A 1 78 ? 33.594 38.094 -3.912 1 96.12 78 GLU A CA 1
ATOM 630 C C . GLU A 1 78 ? 33.188 38.594 -2.531 1 96.12 78 GLU A C 1
ATOM 632 O O . GLU A 1 78 ? 32.031 38.906 -2.305 1 96.12 78 GLU A O 1
ATOM 637 N N . ALA A 1 79 ? 34.156 38.656 -1.609 1 97.12 79 ALA A N 1
ATOM 638 C CA . ALA A 1 79 ? 33.938 39.25 -0.299 1 97.12 79 ALA A CA 1
ATOM 639 C C . ALA A 1 79 ? 33.438 40.688 -0.435 1 97.12 79 ALA A C 1
ATOM 641 O O . ALA A 1 79 ? 33.938 41.438 -1.279 1 97.12 79 ALA A O 1
ATOM 642 N N . GLY A 1 80 ? 32.469 41 0.352 1 96.75 80 GLY A N 1
ATOM 643 C CA . GLY A 1 80 ? 31.938 42.375 0.3 1 96.75 80 GLY A CA 1
ATOM 644 C C . GLY A 1 80 ? 30.703 42.5 -0.589 1 96.75 80 GLY A C 1
ATOM 645 O O . GLY A 1 80 ? 29.969 43.469 -0.497 1 96.75 80 GLY A O 1
ATOM 646 N N . SER A 1 81 ? 30.453 41.531 -1.393 1 96.69 81 SER A N 1
ATOM 647 C CA . SER A 1 81 ? 29.328 41.562 -2.324 1 96.69 81 SER A CA 1
ATOM 648 C C . SER A 1 81 ? 28.016 41.219 -1.632 1 96.69 81 SER A C 1
ATOM 650 O O . SER A 1 81 ? 28.016 40.531 -0.603 1 96.69 81 SER A O 1
ATOM 652 N N . ASP A 1 82 ? 26.953 41.781 -2.193 1 98 82 ASP A N 1
ATOM 653 C CA . ASP A 1 82 ? 25.609 41.375 -1.789 1 98 82 ASP A CA 1
ATOM 654 C C . ASP A 1 82 ? 25.141 40.125 -2.564 1 98 82 ASP A C 1
ATOM 656 O O . ASP A 1 82 ? 25.422 40.031 -3.762 1 98 82 ASP A O 1
ATOM 660 N N . VAL A 1 83 ? 24.469 39.25 -1.857 1 98.38 83 VAL A N 1
ATOM 661 C CA . VAL A 1 83 ? 23.969 38.031 -2.525 1 98.38 83 VAL A CA 1
ATOM 662 C C . VAL A 1 83 ? 22.516 37.812 -2.154 1 98.38 83 VAL A C 1
ATOM 664 O O . VAL A 1 83 ? 22.047 38.281 -1.11 1 98.38 83 VAL A O 1
ATOM 667 N N . THR A 1 84 ? 21.812 37.188 -3.037 1 98.69 84 THR A N 1
ATOM 668 C CA . THR A 1 84 ? 20.484 36.625 -2.764 1 98.69 84 THR A CA 1
ATOM 669 C C . THR A 1 84 ? 20.547 35.094 -2.607 1 98.69 84 THR A C 1
ATOM 671 O O . THR A 1 84 ? 21 34.406 -3.514 1 98.69 84 THR A O 1
ATOM 674 N N . GLY A 1 85 ? 20.188 34.656 -1.418 1 98.69 85 GLY A N 1
ATOM 675 C CA . GLY A 1 85 ? 20.125 33.219 -1.166 1 98.69 85 GLY A CA 1
ATOM 676 C C . GLY A 1 85 ? 18.734 32.625 -1.392 1 98.69 85 GLY A C 1
ATOM 677 O O . GLY A 1 85 ? 17.734 33.25 -1.012 1 98.69 85 GLY A O 1
ATOM 678 N N . LYS A 1 86 ? 18.688 31.469 -2.076 1 98.69 86 LYS A N 1
ATOM 679 C CA . LYS A 1 86 ? 17.453 30.719 -2.275 1 98.69 86 LYS A CA 1
ATOM 680 C C . LYS A 1 86 ? 17.594 29.281 -1.757 1 98.69 86 LYS A C 1
ATOM 682 O O . LYS A 1 86 ? 18.453 28.531 -2.211 1 98.69 86 LYS A O 1
ATOM 687 N N . ILE A 1 87 ? 16.719 28.891 -0.88 1 98.56 87 ILE A N 1
ATOM 688 C CA . ILE A 1 87 ? 16.75 27.578 -0.253 1 98.56 87 ILE A CA 1
ATOM 689 C C . ILE A 1 87 ? 16.016 26.578 -1.133 1 98.56 87 ILE A C 1
ATOM 691 O O . ILE A 1 87 ? 14.953 26.875 -1.679 1 98.56 87 ILE A O 1
ATOM 695 N N . ASP A 1 88 ? 16.609 25.375 -1.334 1 98.25 88 ASP A N 1
ATOM 696 C CA . ASP A 1 88 ? 15.789 24.266 -1.831 1 98.25 88 ASP A CA 1
ATOM 697 C C . ASP A 1 88 ? 14.672 23.922 -0.851 1 98.25 88 ASP A C 1
ATOM 699 O O . ASP A 1 88 ? 14.836 23.062 0.006 1 98.25 88 ASP A O 1
ATOM 703 N N . TRP A 1 89 ? 13.602 24.562 -1.038 1 98 89 TRP A N 1
ATOM 704 C CA . TRP A 1 89 ? 12.523 24.531 -0.055 1 98 89 TRP A CA 1
ATOM 705 C C . TRP A 1 89 ? 11.953 23.125 0.082 1 98 89 TRP A C 1
ATOM 707 O O . TRP A 1 89 ? 11.602 22.703 1.185 1 98 89 TRP A O 1
ATOM 717 N N . ASP A 1 90 ? 11.805 22.453 -1.011 1 97.12 90 ASP A N 1
ATOM 718 C CA . ASP A 1 90 ? 11.258 21.109 -0.956 1 97.12 90 ASP A CA 1
ATOM 719 C C . ASP A 1 90 ? 12.086 20.219 -0.033 1 97.12 90 ASP A C 1
ATOM 721 O O . ASP A 1 90 ? 11.531 19.469 0.775 1 97.12 90 ASP A O 1
ATOM 725 N N . ARG A 1 91 ? 13.367 20.359 -0.151 1 97.25 91 ARG A N 1
ATOM 726 C CA . ARG A 1 91 ? 14.258 19.562 0.693 1 97.25 91 ARG A CA 1
ATOM 727 C C . ARG A 1 91 ? 14.148 20 2.152 1 97.25 91 ARG A C 1
ATOM 729 O O . ARG A 1 91 ? 14.039 19.156 3.047 1 97.25 91 ARG A O 1
ATOM 736 N N . ARG A 1 92 ? 14.227 21.312 2.432 1 97.69 92 ARG A N 1
ATOM 737 C CA . ARG A 1 92 ? 14.133 21.828 3.793 1 97.69 92 ARG A CA 1
ATOM 738 C C . ARG A 1 92 ? 12.844 21.375 4.461 1 97.69 92 ARG A C 1
ATOM 740 O O . ARG A 1 92 ? 12.867 20.844 5.578 1 97.69 92 ARG A O 1
ATOM 747 N N . PHE A 1 93 ? 11.766 21.516 3.76 1 98.25 93 PHE A N 1
ATOM 748 C CA . PHE A 1 93 ? 10.469 21.203 4.336 1 98.25 93 PHE A CA 1
ATOM 749 C C . PHE A 1 93 ? 10.336 19.703 4.578 1 98.25 93 PHE A C 1
ATOM 751 O O . PHE A 1 93 ? 9.781 19.281 5.598 1 98.25 93 PHE A O 1
ATOM 758 N N . ASP A 1 94 ? 10.812 18.953 3.633 1 97.81 94 ASP A N 1
ATOM 759 C CA . ASP A 1 94 ? 10.836 17.5 3.799 1 97.81 94 ASP A CA 1
ATOM 760 C C . ASP A 1 94 ? 11.578 17.109 5.07 1 97.81 94 ASP A C 1
ATOM 762 O O . ASP A 1 94 ? 11.094 16.297 5.859 1 97.81 94 ASP A O 1
ATOM 766 N N . LEU A 1 95 ? 12.703 17.641 5.25 1 97.94 95 LEU A N 1
ATOM 767 C CA . LEU A 1 95 ? 13.516 17.328 6.418 1 97.94 95 LEU A CA 1
ATOM 768 C C . LEU A 1 95 ? 12.836 17.797 7.699 1 97.94 95 LEU A C 1
ATOM 770 O O . LEU A 1 95 ? 12.922 17.125 8.734 1 97.94 95 LEU A O 1
ATOM 774 N N . MET A 1 96 ? 12.18 18.938 7.625 1 98.25 96 MET A N 1
ATOM 775 C CA . MET A 1 96 ? 11.43 19.438 8.773 1 98.25 96 MET A CA 1
ATOM 776 C C . MET A 1 96 ? 10.297 18.469 9.148 1 98.25 96 MET A C 1
ATOM 778 O O . MET A 1 96 ? 10.055 18.234 10.328 1 98.25 96 MET A O 1
ATOM 782 N N . GLN A 1 97 ? 9.57 17.953 8.117 1 98.56 97 GLN A N 1
ATOM 783 C CA . GLN A 1 97 ? 8.508 16.984 8.367 1 98.56 97 GLN A CA 1
ATOM 784 C C . GLN A 1 97 ? 9.055 15.742 9.07 1 98.56 97 GLN A C 1
ATOM 786 O O . GLN A 1 97 ? 8.492 15.289 10.07 1 98.56 97 GLN A O 1
ATOM 791 N N . GLN A 1 98 ? 10.188 15.242 8.523 1 98.44 98 GLN A N 1
ATOM 792 C CA . GLN A 1 98 ? 10.781 14.023 9.062 1 98.44 98 GLN A CA 1
ATOM 793 C C . GLN A 1 98 ? 11.234 14.234 10.508 1 98.44 98 GLN A C 1
ATOM 795 O O . GLN A 1 98 ? 10.922 13.422 11.383 1 98.44 98 GLN A O 1
ATOM 800 N N . HIS A 1 99 ? 11.961 15.305 10.719 1 98.06 99 HIS A N 1
ATOM 801 C CA . HIS A 1 99 ? 12.547 15.578 12.031 1 98.06 99 HIS A CA 1
ATOM 802 C C . HIS A 1 99 ? 11.461 15.789 13.086 1 98.06 99 HIS A C 1
ATOM 804 O O . HIS A 1 99 ? 11.531 15.219 14.172 1 98.06 99 HIS A O 1
ATOM 810 N N . SER A 1 100 ? 10.492 16.578 12.734 1 98.56 100 SER A N 1
ATOM 811 C CA . SER A 1 100 ? 9.398 16.875 13.664 1 98.56 100 SER A CA 1
ATOM 812 C C . SER A 1 100 ? 8.586 15.625 13.969 1 98.56 100 SER A C 1
ATOM 814 O O . SER A 1 100 ? 8.195 15.398 15.117 1 98.56 100 SER A O 1
ATOM 816 N N . GLY A 1 101 ? 8.297 14.82 12.891 1 98.5 101 GLY A N 1
ATOM 817 C CA . GLY A 1 101 ? 7.586 13.57 13.117 1 98.5 101 GLY A CA 1
ATOM 818 C C . GLY A 1 101 ? 8.312 12.633 14.055 1 98.5 101 GLY A C 1
ATOM 819 O O . GLY A 1 101 ? 7.691 11.992 14.906 1 98.5 101 GLY A O 1
ATOM 820 N N . GLU A 1 102 ? 9.633 12.547 13.875 1 98 102 GLU A N 1
ATOM 821 C CA . GLU A 1 102 ? 10.453 11.703 14.742 1 98 102 GLU A CA 1
ATOM 822 C C . GLU A 1 102 ? 10.344 12.148 16.203 1 98 102 GLU A C 1
ATOM 824 O O . GLU A 1 102 ? 10.25 11.305 17.094 1 98 102 GLU A O 1
ATOM 829 N N . HIS A 1 103 ? 10.32 13.461 16.469 1 98.06 103 HIS A N 1
ATOM 830 C CA . HIS A 1 103 ? 10.164 13.992 17.812 1 98.06 103 HIS A CA 1
ATOM 831 C C . HIS A 1 103 ? 8.891 13.469 18.469 1 98.06 103 HIS A C 1
ATOM 833 O O . HIS A 1 103 ? 8.914 13.023 19.625 1 98.06 103 HIS A O 1
ATOM 839 N N . ILE A 1 104 ? 7.805 13.531 17.766 1 98.69 104 ILE A N 1
ATOM 840 C CA . ILE A 1 104 ? 6.52 13.133 18.328 1 98.69 104 ILE A CA 1
ATOM 841 C C . ILE A 1 104 ? 6.531 11.633 18.625 1 98.69 104 ILE A C 1
ATOM 843 O O . ILE A 1 104 ? 6.125 11.203 19.719 1 98.69 104 ILE A O 1
ATOM 847 N N . VAL A 1 105 ? 7.039 10.789 17.703 1 98.62 105 VAL A N 1
ATOM 848 C CA . VAL A 1 105 ? 7.117 9.344 17.906 1 98.62 105 VAL A CA 1
ATOM 849 C C . VAL A 1 105 ? 7.965 9.039 19.141 1 98.62 105 VAL A C 1
ATOM 851 O O . VAL A 1 105 ? 7.527 8.312 20.047 1 98.62 105 VAL A O 1
ATOM 854 N N . SER A 1 106 ? 9.172 9.602 19.188 1 97.81 106 SER A N 1
ATOM 855 C CA . SER A 1 106 ? 10.102 9.328 20.281 1 97.81 106 SER A CA 1
ATOM 856 C C . SER A 1 106 ? 9.539 9.812 21.609 1 97.81 106 SER A C 1
ATOM 858 O O . SER A 1 106 ? 9.688 9.141 22.625 1 97.81 106 SER A O 1
ATOM 860 N N . GLY A 1 107 ? 8.953 11 21.578 1 98.19 107 GLY A N 1
ATOM 861 C CA . GLY A 1 107 ? 8.344 11.516 22.797 1 98.19 107 GLY A CA 1
ATOM 862 C C . GLY A 1 107 ? 7.238 10.633 23.328 1 98.19 107 GLY A C 1
ATOM 863 O O . GLY A 1 107 ? 7.176 10.375 24.531 1 98.19 107 GLY A O 1
ATOM 864 N N . LEU A 1 108 ? 6.363 10.141 22.469 1 98.5 108 LEU A N 1
ATOM 865 C CA . LEU A 1 108 ? 5.258 9.281 22.875 1 98.5 108 LEU A CA 1
ATOM 866 C C . LEU A 1 108 ? 5.773 7.945 23.406 1 98.5 108 LEU A C 1
ATOM 868 O O . LEU A 1 108 ? 5.23 7.398 24.359 1 98.5 108 LEU A O 1
ATOM 872 N N . VAL A 1 109 ? 6.781 7.387 22.766 1 98.31 109 VAL A N 1
ATOM 873 C CA . VAL A 1 109 ? 7.387 6.141 23.219 1 98.31 109 VAL A CA 1
ATOM 874 C C . VAL A 1 109 ? 7.977 6.332 24.625 1 98.31 109 VAL A C 1
ATOM 876 O O . VAL A 1 109 ? 7.801 5.48 25.5 1 98.31 109 VAL A O 1
ATOM 879 N N . HIS A 1 110 ? 8.68 7.457 24.797 1 97.88 110 HIS A N 1
ATOM 880 C CA . HIS A 1 110 ? 9.273 7.75 26.094 1 97.88 110 HIS A CA 1
ATOM 881 C C . HIS A 1 110 ? 8.211 7.902 27.172 1 97.88 110 HIS A C 1
ATOM 883 O O . HIS A 1 110 ? 8.359 7.379 28.281 1 97.88 110 HIS A O 1
ATOM 889 N N . GLU A 1 111 ? 7.234 8.602 26.844 1 97.12 111 GLU A N 1
ATOM 890 C CA . GLU A 1 111 ? 6.156 8.828 27.797 1 97.12 111 GLU A CA 1
ATOM 891 C C . GLU A 1 111 ? 5.461 7.523 28.172 1 97.12 111 GLU A C 1
ATOM 893 O O . GLU A 1 111 ? 5.184 7.281 29.344 1 97.12 111 GLU A O 1
ATOM 898 N N . ALA A 1 112 ? 5.227 6.645 27.219 1 97.62 112 ALA A N 1
ATOM 899 C CA . ALA A 1 112 ? 4.43 5.438 27.422 1 97.62 112 ALA A CA 1
ATOM 900 C C . ALA A 1 112 ? 5.27 4.328 28.047 1 97.62 112 ALA A C 1
ATOM 902 O O . ALA A 1 112 ? 4.773 3.564 28.875 1 97.62 112 ALA A O 1
ATOM 903 N N . TYR A 1 113 ? 6.57 4.273 27.641 1 97.19 113 TYR A N 1
ATOM 904 C CA . TYR A 1 113 ? 7.305 3.062 27.984 1 97.19 113 TYR A CA 1
ATOM 905 C C . TYR A 1 113 ? 8.625 3.402 28.672 1 97.19 113 TYR A C 1
ATOM 907 O O . TYR A 1 113 ? 9.344 2.51 29.141 1 97.19 113 TYR A O 1
ATOM 915 N N . GLY A 1 114 ? 9.008 4.66 28.656 1 96.56 114 GLY A N 1
ATOM 916 C CA . GLY A 1 114 ? 10.227 5.094 29.312 1 96.56 114 GLY A CA 1
ATOM 917 C C . GLY A 1 114 ? 11.477 4.824 28.484 1 96.56 114 GLY A C 1
ATOM 918 O O . GLY A 1 114 ? 12.594 4.906 29 1 96.56 114 GLY A O 1
ATOM 919 N N . TYR A 1 115 ? 11.312 4.465 27.219 1 96.56 115 TYR A N 1
ATOM 920 C CA . TYR A 1 115 ? 12.461 4.148 26.375 1 96.56 115 TYR A CA 1
ATOM 921 C C . TYR A 1 115 ? 13.117 5.418 25.844 1 96.56 115 TYR A C 1
ATOM 923 O O . TYR A 1 115 ? 12.438 6.414 25.594 1 96.56 115 TYR A O 1
ATOM 931 N N . ASP A 1 116 ? 14.391 5.387 25.641 1 94.75 116 ASP A N 1
ATOM 932 C CA . ASP A 1 116 ? 15.164 6.508 25.109 1 94.75 116 ASP A CA 1
ATOM 933 C C . ASP A 1 116 ? 15.508 6.289 23.641 1 94.75 116 ASP A C 1
ATOM 935 O O . ASP A 1 116 ? 15.656 5.152 23.188 1 94.75 116 ASP A O 1
ATOM 939 N N . ASN A 1 117 ? 15.539 7.398 22.984 1 92.62 117 ASN A N 1
ATOM 940 C CA . ASN A 1 117 ? 16.141 7.406 21.656 1 92.62 117 ASN A CA 1
ATOM 941 C C . ASN A 1 117 ? 17.656 7.414 21.719 1 92.62 117 ASN A C 1
ATOM 943 O O . ASN A 1 117 ? 18.266 8.422 22.078 1 92.62 117 ASN A O 1
ATOM 947 N N . VAL A 1 118 ? 18.312 6.328 21.281 1 92.5 118 VAL A N 1
ATOM 948 C CA . VAL A 1 118 ? 19.75 6.195 21.453 1 92.5 118 VAL A CA 1
ATOM 949 C C . VAL A 1 118 ? 20.453 6.363 20.109 1 92.5 118 VAL A C 1
ATOM 951 O O . VAL A 1 118 ? 21.672 6.25 20.016 1 92.5 118 VAL A O 1
ATOM 954 N N . GLY A 1 119 ? 19.703 6.539 19.141 1 92.31 119 GLY A N 1
ATOM 955 C CA . GLY A 1 119 ? 20.203 6.781 17.797 1 92.31 119 GLY A CA 1
ATOM 956 C C . GLY A 1 119 ? 19.172 7.383 16.875 1 92.31 119 GLY A C 1
ATOM 957 O O . GLY A 1 119 ? 17.984 7.055 16.953 1 92.31 119 GLY A O 1
ATOM 958 N N . PHE A 1 120 ? 19.641 8.227 16.016 1 92.56 120 PHE A N 1
ATOM 959 C CA . PHE A 1 120 ? 18.781 8.906 15.055 1 92.56 120 PHE A CA 1
ATOM 960 C C . PHE A 1 120 ? 19.547 9.234 13.781 1 92.56 120 PHE A C 1
ATOM 962 O O . PHE A 1 120 ? 20.625 9.828 13.836 1 92.56 120 PHE A O 1
ATOM 969 N N . HIS A 1 121 ? 18.984 8.789 12.641 1 94.19 121 HIS A N 1
ATOM 970 C CA . HIS A 1 121 ? 19.625 9.039 11.352 1 94.19 121 HIS A CA 1
ATOM 971 C C . HIS A 1 121 ? 18.578 9.383 10.289 1 94.19 121 HIS A C 1
ATOM 973 O O . HIS A 1 121 ? 17.562 8.695 10.172 1 94.19 121 HIS A O 1
ATOM 979 N N . MET A 1 122 ? 18.844 10.477 9.562 1 94.56 122 MET A N 1
ATOM 980 C CA . MET A 1 122 ? 17.969 10.867 8.461 1 94.56 122 MET A CA 1
ATOM 981 C C . MET A 1 122 ? 18.641 10.602 7.117 1 94.56 122 MET A C 1
ATOM 983 O O . MET A 1 122 ? 19.578 11.305 6.738 1 94.56 122 MET A O 1
ATOM 987 N N . SER A 1 123 ? 18.203 9.602 6.461 1 90.12 123 SER A N 1
ATOM 988 C CA . SER A 1 123 ? 18.688 9.328 5.109 1 90.12 123 SER A CA 1
ATOM 989 C C . SER A 1 123 ? 17.812 10.016 4.062 1 90.12 123 SER A C 1
ATOM 991 O O . SER A 1 123 ? 16.891 10.75 4.41 1 90.12 123 SER A O 1
ATOM 993 N N . SER A 1 124 ? 18.141 9.812 2.732 1 89.69 124 SER A N 1
ATOM 994 C CA . SER A 1 124 ? 17.391 10.438 1.64 1 89.69 124 SER A CA 1
ATOM 995 C C . SER A 1 124 ? 15.984 9.859 1.523 1 89.69 124 SER A C 1
ATOM 997 O O . SER A 1 124 ? 15.055 10.555 1.108 1 89.69 124 SER A O 1
ATOM 999 N N . ASP A 1 125 ? 15.844 8.648 2.043 1 92.44 125 ASP A N 1
ATOM 1000 C CA . ASP A 1 125 ? 14.578 7.992 1.74 1 92.44 125 ASP A CA 1
ATOM 1001 C C . ASP A 1 125 ? 13.797 7.695 3.018 1 92.44 125 ASP A C 1
ATOM 1003 O O . ASP A 1 125 ? 12.562 7.672 3.008 1 92.44 125 ASP A O 1
ATOM 1007 N N . VAL A 1 126 ? 14.586 7.395 4.098 1 96.25 126 VAL A N 1
ATOM 1008 C CA . VAL A 1 126 ? 13.914 7.008 5.336 1 96.25 126 VAL A CA 1
ATOM 1009 C C . VAL A 1 126 ? 14.672 7.582 6.535 1 96.25 126 VAL A C 1
ATOM 1011 O O . VAL A 1 126 ? 15.805 8.039 6.398 1 96.25 126 VAL A O 1
ATOM 1014 N N . ILE A 1 127 ? 14.047 7.605 7.648 1 96.88 127 ILE A N 1
ATOM 1015 C CA . ILE A 1 127 ? 14.711 7.91 8.906 1 96.88 127 ILE A CA 1
ATOM 1016 C C . ILE A 1 127 ? 14.742 6.668 9.789 1 96.88 127 ILE A C 1
ATOM 1018 O O . ILE A 1 127 ? 13.828 5.84 9.742 1 96.88 127 ILE A O 1
ATOM 1022 N N . THR A 1 128 ? 15.797 6.527 10.539 1 97.06 128 THR A N 1
ATOM 1023 C CA . THR A 1 128 ? 15.898 5.434 11.508 1 97.06 128 THR A CA 1
ATOM 1024 C C . THR A 1 128 ? 16 5.977 12.93 1 97.06 128 THR A C 1
ATOM 1026 O O . THR A 1 128 ? 16.641 7 13.164 1 97.06 128 THR A O 1
ATOM 1029 N N . VAL A 1 129 ? 15.367 5.371 13.781 1 97.25 129 VAL A N 1
ATOM 1030 C CA . VAL A 1 129 ? 15.359 5.703 15.203 1 97.25 129 VAL A CA 1
ATOM 1031 C C . VAL A 1 129 ? 15.711 4.465 16.016 1 97.25 129 VAL A C 1
ATOM 1033 O O . VAL A 1 129 ? 15.031 3.436 15.93 1 97.25 129 VAL A O 1
ATOM 1036 N N . ASP A 1 130 ? 16.75 4.492 16.797 1 97.25 130 ASP A N 1
ATOM 1037 C CA . ASP A 1 130 ? 17.125 3.41 17.703 1 97.25 130 ASP A CA 1
ATOM 1038 C C . ASP A 1 130 ? 16.562 3.643 19.109 1 97.25 130 ASP A C 1
ATOM 1040 O O . ASP A 1 130 ? 16.844 4.668 19.734 1 97.25 130 ASP A O 1
ATOM 1044 N N . LEU A 1 131 ? 15.789 2.738 19.562 1 97.56 131 LEU A N 1
ATOM 1045 C CA . LEU A 1 131 ? 15.172 2.838 20.875 1 97.56 131 LEU A CA 1
ATOM 1046 C C . LEU A 1 131 ? 15.836 1.886 21.859 1 97.56 131 LEU A C 1
ATOM 1048 O O . LEU A 1 131 ? 16.281 0.797 21.484 1 97.56 131 LEU A O 1
ATOM 1052 N N . SER A 1 132 ? 15.859 2.162 23.156 1 97.06 132 SER A N 1
ATOM 1053 C CA . SER A 1 132 ? 16.547 1.405 24.203 1 97.06 132 SER A CA 1
ATOM 1054 C C . SER A 1 132 ? 15.711 0.214 24.672 1 97.06 132 SER A C 1
ATOM 1056 O O . SER A 1 132 ? 16.156 -0.575 25.5 1 97.06 132 SER A O 1
ATOM 1058 N N . GLY A 1 133 ? 14.523 0.073 24.125 1 97.5 133 GLY A N 1
ATOM 1059 C CA . GLY A 1 133 ? 13.656 -1.029 24.5 1 97.5 133 GLY A CA 1
ATOM 1060 C C . GLY A 1 133 ? 12.906 -1.632 23.328 1 97.5 133 GLY A C 1
ATOM 1061 O O . GLY A 1 133 ? 12.891 -1.062 22.234 1 97.5 133 GLY A O 1
ATOM 1062 N N . VAL A 1 134 ? 12.281 -2.764 23.656 1 97.56 134 VAL A N 1
ATOM 1063 C CA . VAL A 1 134 ? 11.586 -3.518 22.609 1 97.56 134 VAL A CA 1
ATOM 1064 C C . VAL A 1 134 ? 10.094 -3.211 22.672 1 97.56 134 VAL A C 1
ATOM 1066 O O . VAL A 1 134 ? 9.508 -3.131 23.75 1 97.56 134 VAL A O 1
ATOM 1069 N N . LEU A 1 135 ? 9.539 -2.986 21.531 1 97.56 135 LEU A N 1
ATOM 1070 C CA . LEU A 1 135 ? 8.102 -2.773 21.406 1 97.56 135 LEU A CA 1
ATOM 1071 C C . LEU A 1 135 ? 7.465 -3.877 20.562 1 97.56 135 LEU A C 1
ATOM 1073 O O . LEU A 1 135 ? 8.031 -4.309 19.562 1 97.56 135 LEU A O 1
ATOM 1077 N N . SER A 1 136 ? 6.305 -4.297 20.984 1 96.31 136 SER A N 1
ATOM 1078 C CA . SER A 1 136 ? 5.531 -5.25 20.188 1 96.31 136 SER A CA 1
ATOM 1079 C C . SER A 1 136 ? 4.887 -4.574 18.984 1 96.31 136 SER A C 1
ATOM 1081 O O . SER A 1 136 ? 4.844 -3.344 18.906 1 96.31 136 SER A O 1
ATOM 1083 N N . GLU A 1 137 ? 4.391 -5.371 18.094 1 95.38 137 GLU A N 1
ATOM 1084 C CA . GLU A 1 137 ? 3.693 -4.848 16.922 1 95.38 137 GLU A CA 1
ATOM 1085 C C . GLU A 1 137 ? 2.471 -4.031 17.328 1 95.38 137 GLU A C 1
ATOM 1087 O O . GLU A 1 137 ? 2.176 -3 16.703 1 95.38 137 GLU A O 1
ATOM 1092 N N . ALA A 1 138 ? 1.75 -4.5 18.266 1 97.19 138 ALA A N 1
ATOM 1093 C CA . ALA A 1 138 ? 0.553 -3.811 18.734 1 97.19 138 ALA A CA 1
ATOM 1094 C C . ALA A 1 138 ? 0.906 -2.461 19.359 1 97.19 138 ALA A C 1
ATOM 1096 O O . ALA A 1 138 ? 0.204 -1.47 19.141 1 97.19 138 ALA A O 1
ATOM 1097 N N . GLN A 1 139 ? 1.963 -2.424 20.109 1 98.06 139 GLN A N 1
ATOM 1098 C CA . GLN A 1 139 ? 2.432 -1.186 20.719 1 98.06 139 GLN A CA 1
ATOM 1099 C C . GLN A 1 139 ? 2.859 -0.174 19.672 1 98.06 139 GLN A C 1
ATOM 1101 O O . GLN A 1 139 ? 2.561 1.017 19.781 1 98.06 139 GLN A O 1
ATOM 1106 N N . LEU A 1 140 ? 3.525 -0.657 18.656 1 97.94 140 LEU A N 1
ATOM 1107 C CA . LEU A 1 140 ? 3.98 0.204 17.578 1 97.94 140 LEU A CA 1
ATOM 1108 C C . LEU A 1 140 ? 2.797 0.78 16.797 1 97.94 140 LEU A C 1
ATOM 1110 O O . LEU A 1 140 ? 2.814 1.951 16.422 1 97.94 140 LEU A O 1
ATOM 1114 N N . ALA A 1 141 ? 1.815 -0.081 16.578 1 97.69 141 ALA A N 1
ATOM 1115 C CA . ALA A 1 141 ? 0.608 0.384 15.898 1 97.69 141 ALA A CA 1
ATOM 1116 C C . ALA A 1 141 ? -0.084 1.481 16.703 1 97.69 141 ALA A C 1
ATOM 1118 O O . ALA A 1 141 ? -0.59 2.451 16.125 1 97.69 141 ALA A O 1
ATOM 1119 N N . GLU A 1 142 ? -0.097 1.321 17.953 1 98.12 142 GLU A N 1
ATOM 1120 C CA . GLU A 1 142 ? -0.701 2.316 18.844 1 98.12 142 GLU A CA 1
ATOM 1121 C C . GLU A 1 142 ? 0.078 3.629 18.812 1 98.12 142 GLU A C 1
ATOM 1123 O O . GLU A 1 142 ? -0.515 4.707 18.766 1 98.12 142 GLU A O 1
ATOM 1128 N N . ILE A 1 143 ? 1.392 3.512 18.844 1 98.56 143 ILE A N 1
ATOM 1129 C CA . ILE A 1 143 ? 2.248 4.691 18.797 1 98.56 143 ILE A CA 1
ATOM 1130 C C . ILE A 1 143 ? 2.041 5.426 17.469 1 98.56 143 ILE A C 1
ATOM 1132 O O . ILE A 1 143 ? 1.936 6.656 17.453 1 98.56 143 ILE A O 1
ATOM 1136 N N . GLU A 1 144 ? 2.006 4.695 16.406 1 98.69 144 GLU A N 1
ATOM 1137 C CA . GLU A 1 144 ? 1.79 5.301 15.102 1 98.69 144 GLU A CA 1
ATOM 1138 C C . GLU A 1 144 ? 0.448 6.023 15.039 1 98.69 144 GLU A C 1
ATOM 1140 O O . GLU A 1 144 ? 0.372 7.164 14.586 1 98.69 144 GLU A O 1
ATOM 1145 N N . ALA A 1 145 ? -0.594 5.363 15.531 1 98.44 145 ALA A N 1
ATOM 1146 C CA . ALA A 1 145 ? -1.931 5.953 15.531 1 98.44 145 ALA A CA 1
ATOM 1147 C C . ALA A 1 145 ? -1.974 7.215 16.375 1 98.44 145 ALA A C 1
ATOM 1149 O O . ALA A 1 145 ? -2.521 8.242 15.961 1 98.44 145 ALA A O 1
ATOM 1150 N N . GLU A 1 146 ? -1.416 7.16 17.531 1 98.62 146 GLU A N 1
ATOM 1151 C CA . GLU A 1 146 ? -1.399 8.305 18.438 1 98.62 146 GLU A CA 1
ATOM 1152 C C . GLU A 1 146 ? -0.574 9.453 17.859 1 98.62 146 GLU A C 1
ATOM 1154 O O . GLU A 1 146 ? -0.933 10.625 18 1 98.62 146 GLU A O 1
ATOM 1159 N N . THR A 1 147 ? 0.521 9.102 17.266 1 98.81 147 THR A N 1
ATOM 1160 C CA . THR A 1 147 ? 1.352 10.109 16.625 1 98.81 147 THR A CA 1
ATOM 1161 C C . THR A 1 147 ? 0.556 10.875 15.57 1 98.81 147 THR A C 1
ATOM 1163 O O . THR A 1 147 ? 0.568 12.109 15.547 1 98.81 147 THR A O 1
ATOM 1166 N N . ASN A 1 148 ? -0.115 10.148 14.758 1 98.81 148 ASN A N 1
ATOM 1167 C CA . ASN A 1 148 ? -0.894 10.789 13.703 1 98.81 148 ASN A CA 1
ATOM 1168 C C . ASN A 1 148 ? -2.027 11.633 14.289 1 98.81 148 ASN A C 1
ATOM 1170 O O . ASN A 1 148 ? -2.322 12.719 13.781 1 98.81 148 ASN A O 1
ATOM 1174 N N . ARG A 1 149 ? -2.625 11.133 15.344 1 98.38 149 ARG A N 1
ATOM 1175 C CA . ARG A 1 149 ? -3.635 11.945 16.016 1 98.38 149 ARG A CA 1
ATOM 1176 C C . ARG A 1 149 ? -3.045 13.266 16.5 1 98.38 149 ARG A C 1
ATOM 1178 O O . ARG A 1 149 ? -3.645 14.328 16.312 1 98.38 149 ARG A O 1
ATOM 1185 N N . LYS A 1 150 ? -1.87 13.242 17.109 1 98.62 150 LYS A N 1
ATOM 1186 C CA . LYS A 1 150 ? -1.194 14.438 17.594 1 98.62 150 LYS A CA 1
ATOM 1187 C C . LYS A 1 150 ? -0.849 15.383 16.453 1 98.62 150 LYS A C 1
ATOM 1189 O O . LYS A 1 150 ? -0.931 16.609 16.594 1 98.62 150 LYS A O 1
ATOM 1194 N N . ILE A 1 151 ? -0.458 14.812 15.359 1 98.81 151 ILE A N 1
ATOM 1195 C CA . ILE A 1 151 ? -0.133 15.594 14.172 1 98.81 151 ILE A CA 1
ATOM 1196 C C . ILE A 1 151 ? -1.364 16.375 13.719 1 98.81 151 ILE A C 1
ATOM 1198 O O . ILE A 1 151 ? -1.291 17.578 13.484 1 98.81 151 ILE A O 1
ATOM 1202 N N . TRP A 1 152 ? -2.525 15.75 13.742 1 98.5 152 TRP A N 1
ATOM 1203 C CA . TRP A 1 152 ? -3.73 16.328 13.172 1 98.5 152 TRP A CA 1
ATOM 1204 C C . TRP A 1 152 ? -4.379 17.312 14.156 1 98.5 152 TRP A C 1
ATOM 1206 O O . TRP A 1 152 ? -5.25 18.094 13.773 1 98.5 152 TRP A O 1
ATOM 1216 N N . GLU A 1 153 ? -3.918 17.266 15.375 1 97.94 153 GLU A N 1
ATOM 1217 C CA . GLU A 1 153 ? -4.363 18.281 16.328 1 97.94 153 GLU A CA 1
ATOM 1218 C C . GLU A 1 153 ? -3.803 19.656 15.984 1 97.94 153 GLU A C 1
ATOM 1220 O O . GLU A 1 153 ? -4.281 20.672 16.484 1 97.94 153 GLU A O 1
ATOM 1225 N N . ASN A 1 154 ? -2.736 19.656 15.188 1 98.56 154 ASN A N 1
ATOM 1226 C CA . ASN A 1 154 ? -2.156 20.891 14.656 1 98.56 154 ASN A CA 1
ATOM 1227 C C . ASN A 1 154 ? -1.758 21.844 15.766 1 98.56 154 ASN A C 1
ATOM 1229 O O . ASN A 1 154 ? -2.029 23.047 15.688 1 98.56 154 ASN A O 1
ATOM 1233 N N . SER A 1 155 ? -1.102 21.328 16.75 1 98.44 155 SER A N 1
ATOM 1234 C CA . SER A 1 155 ? -0.635 22.141 17.859 1 98.44 155 SER A CA 1
ATOM 1235 C C . SER A 1 155 ? 0.556 23 17.453 1 98.44 155 SER A C 1
ATOM 1237 O O . SER A 1 155 ? 1.384 22.578 16.641 1 98.44 155 SER A O 1
ATOM 1239 N N . GLU A 1 156 ? 0.64 24.156 18.016 1 98.44 156 GLU A N 1
ATOM 1240 C CA . GLU A 1 156 ? 1.79 25.031 17.781 1 98.44 156 GLU A CA 1
ATOM 1241 C C . GLU A 1 156 ? 3.027 24.516 18.516 1 98.44 156 GLU A C 1
ATOM 1243 O O . GLU A 1 156 ? 2.965 24.188 19.703 1 98.44 156 GLU A O 1
ATOM 1248 N N . VAL A 1 157 ? 4.094 24.375 17.797 1 98.62 157 VAL A N 1
ATOM 1249 C CA . VAL A 1 157 ? 5.371 23.953 18.375 1 98.62 157 VAL A CA 1
ATOM 1250 C C . VAL A 1 157 ? 6.004 25.125 19.125 1 98.62 157 VAL A C 1
ATOM 1252 O O . VAL A 1 157 ? 6.016 26.266 18.641 1 98.62 157 VAL A O 1
ATOM 1255 N N . GLU A 1 158 ? 6.523 24.844 20.328 1 98.06 158 GLU A N 1
ATOM 1256 C CA . GLU A 1 158 ? 7.125 25.875 21.172 1 98.06 158 GLU A CA 1
ATOM 1257 C C . GLU A 1 158 ? 8.633 25.703 21.266 1 98.06 158 GLU A C 1
ATOM 1259 O O . GLU A 1 158 ? 9.125 24.609 21.578 1 98.06 158 GLU A O 1
ATOM 1264 N N . ILE A 1 159 ? 9.297 26.719 20.953 1 97.44 159 ILE A N 1
ATOM 1265 C CA . ILE A 1 159 ? 10.75 26.734 21.078 1 97.44 159 ILE A CA 1
ATOM 1266 C C . ILE A 1 159 ? 11.172 27.703 22.188 1 97.44 159 ILE A C 1
ATOM 1268 O O . ILE A 1 159 ? 10.758 28.859 22.188 1 97.44 159 ILE A O 1
ATOM 1272 N N . THR A 1 160 ? 11.977 27.234 23.141 1 95.88 160 THR A N 1
ATOM 1273 C CA . THR A 1 160 ? 12.422 28.078 24.234 1 95.88 160 THR A CA 1
ATOM 1274 C C . THR A 1 160 ? 13.922 27.906 24.469 1 95.88 160 THR A C 1
ATOM 1276 O O . THR A 1 160 ? 14.531 26.938 24 1 95.88 160 THR A O 1
ATOM 1279 N N . TYR A 1 161 ? 14.445 28.891 25.078 1 95.25 161 TYR A N 1
ATOM 1280 C CA . TYR A 1 161 ? 15.844 28.922 25.5 1 95.25 161 TYR A CA 1
ATOM 1281 C C . TYR A 1 161 ? 15.969 29.141 27 1 95.25 161 TYR A C 1
ATOM 1283 O O . TYR A 1 161 ? 16.375 30.219 27.438 1 95.25 161 TYR A O 1
ATOM 1291 N N . PRO A 1 162 ? 15.742 28.125 27.734 1 93.81 162 PRO A N 1
ATOM 1292 C CA . PRO A 1 162 ? 15.742 28.297 29.188 1 93.81 162 PRO A CA 1
ATOM 1293 C C . PRO A 1 162 ? 17.141 28.531 29.75 1 93.81 162 PRO A C 1
ATOM 1295 O O . PRO A 1 162 ? 18.141 28.125 29.141 1 93.81 162 PRO A O 1
ATOM 1298 N N . SER A 1 163 ? 17.109 29.141 30.953 1 91.5 163 SER A N 1
ATOM 1299 C CA . SER A 1 163 ? 18.359 29.266 31.703 1 91.5 163 SER A CA 1
ATOM 1300 C C . SER A 1 163 ? 18.75 27.938 32.344 1 91.5 163 SER A C 1
ATOM 1302 O O . SER A 1 163 ? 17.969 26.984 32.344 1 91.5 163 SER A O 1
ATOM 1304 N N . ARG A 1 164 ? 19.969 27.969 32.844 1 88.44 164 ARG A N 1
ATOM 1305 C CA . ARG A 1 164 ? 20.453 26.781 33.5 1 88.44 164 ARG A CA 1
ATOM 1306 C C . ARG A 1 164 ? 19.562 26.438 34.719 1 88.44 164 ARG A C 1
ATOM 1308 O O . ARG A 1 164 ? 19.297 25.25 34.969 1 88.44 164 ARG A O 1
ATOM 1315 N N . GLU A 1 165 ? 19.125 27.422 35.406 1 90.62 165 GLU A N 1
ATOM 1316 C CA . GLU A 1 165 ? 18.266 27.234 36.562 1 90.62 165 GLU A CA 1
ATOM 1317 C C . GLU A 1 165 ? 16.922 26.625 36.188 1 90.62 165 GLU A C 1
ATOM 1319 O O . GLU A 1 165 ? 16.406 25.75 36.875 1 90.62 165 GLU A O 1
ATOM 1324 N N . GLU A 1 166 ? 16.406 27.062 35.062 1 91.19 166 GLU A N 1
ATOM 1325 C CA . GLU A 1 166 ? 15.125 26.562 34.594 1 91.19 166 GLU A CA 1
ATOM 1326 C C . GLU A 1 166 ? 15.25 25.125 34.094 1 91.19 166 GLU A C 1
ATOM 1328 O O . GLU A 1 166 ? 14.336 24.312 34.281 1 91.19 166 GLU A O 1
ATOM 1333 N N . LEU A 1 167 ? 16.344 24.859 33.469 1 89.69 167 LEU A N 1
ATOM 1334 C CA . LEU A 1 167 ? 16.594 23.547 32.906 1 89.69 167 LEU A CA 1
ATOM 1335 C C . LEU A 1 167 ? 16.562 22.469 33.969 1 89.69 167 LEU A C 1
ATOM 1337 O O . LEU A 1 167 ? 16.141 21.344 33.719 1 89.69 167 LEU A O 1
ATOM 1341 N N . ASP A 1 168 ? 17.016 22.828 35.125 1 88.31 168 ASP A N 1
ATOM 1342 C CA . ASP A 1 168 ? 17.109 21.891 36.25 1 88.31 168 ASP A CA 1
ATOM 1343 C C . ASP A 1 168 ? 15.719 21.469 36.719 1 88.31 168 ASP A C 1
ATOM 1345 O O . ASP A 1 168 ? 15.562 20.406 37.312 1 88.31 168 ASP A O 1
ATOM 1349 N N . LYS A 1 169 ? 14.75 22.234 36.344 1 91.19 169 LYS A N 1
ATOM 1350 C CA . LYS A 1 169 ? 13.391 21.984 36.844 1 91.19 169 LYS A CA 1
ATOM 1351 C C . LYS A 1 169 ? 12.547 21.312 35.75 1 91.19 169 LYS A C 1
ATOM 1353 O O . LYS A 1 169 ? 11.391 20.953 36 1 91.19 169 LYS A O 1
ATOM 1358 N N . LEU A 1 170 ? 13.141 21.172 34.594 1 89.62 170 LEU A N 1
ATOM 1359 C CA . LEU A 1 170 ? 12.383 20.641 33.469 1 89.62 170 LEU A CA 1
ATOM 1360 C C . LEU A 1 170 ? 12.781 19.203 33.188 1 89.62 170 LEU A C 1
ATOM 1362 O O . LEU A 1 170 ? 13.961 18.844 33.281 1 89.62 170 LEU A O 1
ATOM 1366 N N . ASP A 1 171 ? 11.797 18.422 32.969 1 89.94 171 ASP A N 1
ATOM 1367 C CA . ASP A 1 171 ? 12.023 17.062 32.469 1 89.94 171 ASP A CA 1
ATOM 1368 C C . ASP A 1 171 ? 11.969 17.047 30.953 1 89.94 171 ASP A C 1
ATOM 1370 O O . ASP A 1 171 ? 10.898 17.188 30.359 1 89.94 171 ASP A O 1
ATOM 1374 N N . TYR A 1 172 ? 13.062 17.016 30.328 1 91.94 172 TYR A N 1
ATOM 1375 C CA . TYR A 1 172 ? 13.148 17 28.875 1 91.94 172 TYR A CA 1
ATOM 1376 C C . TYR A 1 172 ? 14.094 15.922 28.375 1 91.94 172 TYR A C 1
ATOM 1378 O O . TYR A 1 172 ? 14.969 15.469 29.125 1 91.94 172 TYR A O 1
ATOM 1386 N N . ARG A 1 173 ? 13.805 15.508 27.172 1 91.25 173 ARG A N 1
ATOM 1387 C CA . ARG A 1 173 ? 14.664 14.508 26.547 1 91.25 173 ARG A CA 1
ATOM 1388 C C . ARG A 1 173 ? 15.867 15.172 25.875 1 91.25 173 ARG A C 1
ATOM 1390 O O . ARG A 1 173 ? 15.812 16.344 25.516 1 91.25 173 ARG A O 1
ATOM 1397 N N . SER A 1 174 ? 16.969 14.453 25.844 1 86.69 174 SER A N 1
ATOM 1398 C CA . SER A 1 174 ? 18.172 14.867 25.109 1 86.69 174 SER A CA 1
ATOM 1399 C C . SER A 1 174 ? 18.797 13.688 24.375 1 86.69 174 SER A C 1
ATOM 1401 O O . SER A 1 174 ? 18.938 12.602 24.953 1 86.69 174 SER A O 1
ATOM 1403 N N . LYS A 1 175 ? 19.141 13.977 23.156 1 72.06 175 LYS A N 1
ATOM 1404 C CA . LYS A 1 175 ? 19.75 12.914 22.359 1 72.06 175 LYS A CA 1
ATOM 1405 C C . LYS A 1 175 ? 21.266 12.898 22.562 1 72.06 175 LYS A C 1
ATOM 1407 O O . LYS A 1 175 ? 21.922 11.867 22.344 1 72.06 175 LYS A O 1
ATOM 1412 N N . LYS A 1 176 ? 21.812 14.102 23.031 1 71.69 176 LYS A N 1
ATOM 1413 C CA . LYS A 1 176 ? 23.25 14.25 23.219 1 71.69 176 LYS A CA 1
ATOM 1414 C C . LYS A 1 176 ? 23.562 15.125 24.438 1 71.69 176 LYS A C 1
ATOM 1416 O O . LYS A 1 176 ? 22.672 15.781 24.984 1 71.69 176 LYS A O 1
ATOM 1421 N N . GLU A 1 177 ? 24.781 14.969 24.875 1 70.19 177 GLU A N 1
ATOM 1422 C CA . GLU A 1 177 ? 25.25 15.859 25.938 1 70.19 177 GLU A CA 1
ATOM 1423 C C . GLU A 1 177 ? 25.188 17.312 25.5 1 70.19 177 GLU A C 1
ATOM 1425 O O . GLU A 1 177 ? 25.5 17.656 24.359 1 70.19 177 GLU A O 1
ATOM 1430 N N . LEU A 1 178 ? 24.672 18.109 26.391 1 70.75 178 LEU A N 1
ATOM 1431 C CA . LEU A 1 178 ? 24.391 19.5 26.016 1 70.75 178 LEU A CA 1
ATOM 1432 C C . LEU A 1 178 ? 25.453 20.438 26.562 1 70.75 178 LEU A C 1
ATOM 1434 O O . LEU A 1 178 ? 25.875 20.312 27.719 1 70.75 178 LEU A O 1
ATOM 1438 N N . THR A 1 179 ? 26.062 21.047 25.656 1 72.56 179 THR A N 1
ATOM 1439 C CA . THR A 1 179 ? 26.984 22.125 26.031 1 72.56 179 THR A CA 1
ATOM 1440 C C . THR A 1 179 ? 26.453 23.469 25.547 1 72.56 179 THR A C 1
ATOM 1442 O O . THR A 1 179 ? 25.844 23.562 24.484 1 72.56 179 THR A O 1
ATOM 1445 N N . GLY A 1 180 ? 26.484 24.5 26.391 1 77.31 180 GLY A N 1
ATOM 1446 C CA . GLY A 1 180 ? 26.078 25.828 25.984 1 77.31 180 GLY A CA 1
ATOM 1447 C C . GLY A 1 180 ? 24.594 26.078 26.141 1 77.31 180 GLY A C 1
ATOM 1448 O O . GLY A 1 180 ? 23.969 25.531 27.047 1 77.31 180 GLY A O 1
ATOM 1449 N N . GLN A 1 181 ? 24.078 27.016 25.281 1 86.12 181 GLN A N 1
ATOM 1450 C CA . GLN A 1 181 ? 22.656 27.328 25.344 1 86.12 181 GLN A CA 1
ATOM 1451 C C . GLN A 1 181 ? 21.812 26.188 24.797 1 86.12 181 GLN A C 1
ATOM 1453 O O . GLN A 1 181 ? 22.031 25.734 23.672 1 86.12 181 GLN A O 1
ATOM 1458 N N . VAL A 1 182 ? 20.922 25.766 25.672 1 90.94 182 VAL A N 1
ATOM 1459 C CA . VAL A 1 182 ? 20.078 24.641 25.297 1 90.94 182 VAL A CA 1
ATOM 1460 C C . VAL A 1 182 ? 18.812 25.141 24.609 1 90.94 182 VAL A C 1
ATOM 1462 O O . VAL A 1 182 ? 18.141 26.047 25.125 1 90.94 182 VAL A O 1
ATOM 1465 N N . ARG A 1 183 ? 18.594 24.688 23.422 1 94.06 183 ARG A N 1
ATOM 1466 C CA . ARG A 1 183 ? 17.359 24.938 22.688 1 94.06 183 ARG A CA 1
ATOM 1467 C C . ARG A 1 183 ? 16.344 23.812 22.906 1 94.06 183 ARG A C 1
ATOM 1469 O O . ARG A 1 183 ? 16.625 22.656 22.578 1 94.06 183 ARG A O 1
ATOM 1476 N N . LEU A 1 184 ? 15.188 24.172 23.531 1 96.38 184 LEU A N 1
ATOM 1477 C CA . LEU A 1 184 ? 14.164 23.172 23.781 1 96.38 184 LEU A CA 1
ATOM 1478 C C . LEU A 1 184 ? 13.031 23.281 22.766 1 96.38 184 LEU A C 1
ATOM 1480 O O . LEU A 1 184 ? 12.539 24.391 22.5 1 96.38 184 LEU A O 1
ATOM 1484 N N . VAL A 1 185 ? 12.672 22.203 22.203 1 97.38 185 VAL A N 1
ATOM 1485 C CA . VAL A 1 185 ? 11.547 22.109 21.281 1 97.38 185 VAL A CA 1
ATOM 1486 C C . VAL A 1 185 ? 10.43 21.297 21.906 1 97.38 185 VAL A C 1
ATOM 1488 O O . VAL A 1 185 ? 10.617 20.109 22.234 1 97.38 185 VAL A O 1
ATOM 1491 N N . ARG A 1 186 ? 9.297 21.906 22.062 1 98.06 186 ARG A N 1
ATOM 1492 C CA . ARG A 1 186 ? 8.148 21.234 22.672 1 98.06 186 ARG A CA 1
ATOM 1493 C C . ARG A 1 186 ? 7.07 20.953 21.625 1 98.06 186 ARG A C 1
ATOM 1495 O O . ARG A 1 186 ? 6.652 21.859 20.906 1 98.06 186 ARG A O 1
ATOM 1502 N N . PHE A 1 187 ? 6.77 19.797 21.453 1 98.38 187 PHE A N 1
ATOM 1503 C CA . PHE A 1 187 ? 5.535 19.375 20.797 1 98.38 187 PHE A CA 1
ATOM 1504 C C . PHE A 1 187 ? 4.453 19.078 21.828 1 98.38 187 PHE A C 1
ATOM 1506 O O . PHE A 1 187 ? 4.457 18.031 22.469 1 98.38 187 PHE A O 1
ATOM 1513 N N . PRO A 1 188 ? 3.541 19.984 21.984 1 96.94 188 PRO A N 1
ATOM 1514 C CA . PRO A 1 188 ? 2.598 19.891 23.094 1 96.94 188 PRO A CA 1
ATOM 1515 C C . PRO A 1 188 ? 1.883 18.547 23.156 1 96.94 188 PRO A C 1
ATOM 1517 O O . PRO A 1 188 ? 1.353 18.078 22.141 1 96.94 188 PRO A O 1
ATOM 1520 N N . GLY A 1 189 ? 1.912 17.953 24.344 1 95.62 189 GLY A N 1
ATOM 1521 C CA . GLY A 1 189 ? 1.21 16.703 24.594 1 95.62 189 GLY A CA 1
ATOM 1522 C C . GLY A 1 189 ? 1.945 15.492 24.062 1 95.62 189 GLY A C 1
ATOM 1523 O O . GLY A 1 189 ? 1.441 14.375 24.141 1 95.62 189 GLY A O 1
ATOM 1524 N N . SER A 1 190 ? 3.184 15.766 23.547 1 96.44 190 SER A N 1
ATOM 1525 C CA . SER A 1 190 ? 3.826 14.609 22.922 1 96.44 190 SER A CA 1
ATOM 1526 C C . SER A 1 190 ? 5.316 14.57 23.234 1 96.44 190 SER A C 1
ATOM 1528 O O . SER A 1 190 ? 5.875 13.5 23.5 1 96.44 190 SER A O 1
ATOM 1530 N N . ASP A 1 191 ? 6.012 15.75 23.234 1 97.19 191 ASP A N 1
ATOM 1531 C CA . ASP A 1 191 ? 7.465 15.695 23.391 1 97.19 191 ASP A CA 1
ATOM 1532 C C . ASP A 1 191 ? 8.016 17.031 23.875 1 97.19 191 ASP A C 1
ATOM 1534 O O . ASP A 1 191 ? 7.477 18.094 23.562 1 97.19 191 ASP A O 1
ATOM 1538 N N . LEU A 1 192 ? 9.008 17.016 24.672 1 97.25 192 LEU A N 1
ATOM 1539 C CA . LEU A 1 192 ? 9.93 18.094 25.016 1 97.25 192 LEU A CA 1
ATOM 1540 C C . LEU A 1 192 ? 11.375 17.625 24.922 1 97.25 192 LEU A C 1
ATOM 1542 O O . LEU A 1 192 ? 11.805 16.75 25.672 1 97.25 192 LEU A O 1
ATOM 1546 N N . CYS A 1 193 ? 12.133 18.203 24.031 1 96.19 193 CYS A N 1
ATOM 1547 C CA . CYS A 1 193 ? 13.453 17.672 23.734 1 96.19 193 CYS A CA 1
ATOM 1548 C C . CYS A 1 193 ? 14.43 18.781 23.359 1 96.19 193 CYS A C 1
ATOM 1550 O O . CYS A 1 193 ? 14.047 19.75 22.719 1 96.19 193 CYS A O 1
ATOM 1552 N N . ALA A 1 194 ? 15.672 18.656 23.812 1 94.62 194 ALA A N 1
ATOM 1553 C CA . ALA A 1 194 ? 16.734 19.547 23.359 1 94.62 194 ALA A CA 1
ATOM 1554 C C . ALA A 1 194 ? 17.125 19.219 21.922 1 94.62 194 ALA A C 1
ATOM 1556 O O . ALA A 1 194 ? 17.547 18.094 21.609 1 94.62 194 ALA A O 1
ATOM 1557 N N . CYS A 1 195 ? 16.953 20.203 21.016 1 93.94 195 CYS A N 1
ATOM 1558 C CA . CYS A 1 195 ? 17.234 19.922 19.609 1 93.94 195 CYS A CA 1
ATOM 1559 C C . CYS A 1 195 ? 17.594 21.203 18.859 1 93.94 195 CYS A C 1
ATOM 1561 O O . CYS A 1 195 ? 16.922 22.219 19.016 1 93.94 195 CYS A O 1
ATOM 1563 N N . CYS A 1 196 ? 18.578 21.109 18.078 1 93.06 196 CYS A N 1
ATOM 1564 C CA . CYS A 1 196 ? 19.016 22.281 17.344 1 93.06 196 CYS A CA 1
ATOM 1565 C C . CYS A 1 196 ? 18.5 22.266 15.914 1 93.06 196 CYS A C 1
ATOM 1567 O O . CYS A 1 196 ? 18.734 23.188 15.141 1 93.06 196 CYS A O 1
ATOM 1569 N N . GLY A 1 197 ? 17.781 21.219 15.516 1 94.62 197 GLY A N 1
ATOM 1570 C CA . GLY A 1 197 ? 17.312 21.094 14.141 1 94.62 197 GLY A CA 1
ATOM 1571 C C . GLY A 1 197 ? 16.188 22.062 13.805 1 94.62 197 GLY A C 1
ATOM 1572 O O . GLY A 1 197 ? 15.688 22.781 14.68 1 94.62 197 GLY A O 1
ATOM 1573 N N . THR A 1 198 ? 15.82 22.109 12.492 1 97.31 198 THR A N 1
ATOM 1574 C CA . THR A 1 198 ? 14.664 22.875 12.062 1 97.31 198 THR A CA 1
ATOM 1575 C C . THR A 1 198 ? 13.391 22.047 12.148 1 97.31 198 THR A C 1
ATOM 1577 O O . THR A 1 198 ? 13.406 20.844 11.844 1 97.31 198 THR A O 1
ATOM 1580 N N . HIS A 1 199 ? 12.328 22.719 12.672 1 98.38 199 HIS A N 1
ATOM 1581 C CA . HIS A 1 199 ? 11.055 22.031 12.875 1 98.38 199 HIS A CA 1
ATOM 1582 C C . HIS A 1 199 ? 9.898 22.828 12.281 1 98.38 199 HIS A C 1
ATOM 1584 O O . HIS A 1 199 ? 10 24.031 12.117 1 98.38 199 HIS A O 1
ATOM 1590 N N . VAL A 1 200 ? 8.867 22.125 11.984 1 98.69 200 VAL A N 1
ATOM 1591 C CA . VAL A 1 200 ? 7.625 22.797 11.609 1 98.69 200 VAL A CA 1
ATOM 1592 C C . VAL A 1 200 ? 7.113 23.625 12.781 1 98.69 200 VAL A C 1
ATOM 1594 O O . VAL A 1 200 ? 7.457 23.359 13.938 1 98.69 200 VAL A O 1
ATOM 1597 N N . THR A 1 201 ? 6.254 24.562 12.508 1 98.44 201 THR A N 1
ATOM 1598 C CA . THR A 1 201 ? 5.766 25.422 13.578 1 98.44 201 THR A CA 1
ATOM 1599 C C . THR A 1 201 ? 4.43 24.922 14.109 1 98.44 201 THR A C 1
ATOM 1601 O O . THR A 1 201 ? 3.994 25.312 15.195 1 98.44 201 THR A O 1
ATOM 1604 N N . HIS A 1 202 ? 3.711 24.109 13.289 1 98.75 202 HIS A N 1
ATOM 1605 C CA . HIS A 1 202 ? 2.506 23.406 13.719 1 98.75 202 HIS A CA 1
ATOM 1606 C C . HIS A 1 202 ? 2.562 21.938 13.328 1 98.75 202 HIS A C 1
ATOM 1608 O O . HIS A 1 202 ? 3.025 21.594 12.242 1 98.75 202 HIS A O 1
ATOM 1614 N N . THR A 1 203 ? 2.035 21.109 14.203 1 98.88 203 THR A N 1
ATOM 1615 C CA . THR A 1 203 ? 2.189 19.672 14.008 1 98.88 203 THR A CA 1
ATOM 1616 C C . THR A 1 203 ? 1.468 19.203 12.742 1 98.88 203 THR A C 1
ATOM 1618 O O . THR A 1 203 ? 1.891 18.25 12.094 1 98.88 203 THR A O 1
ATOM 1621 N N . GLY A 1 204 ? 0.403 19.938 12.336 1 98.81 204 GLY A N 1
ATOM 1622 C CA . GLY A 1 204 ? -0.355 19.547 11.164 1 98.81 204 GLY A CA 1
ATOM 1623 C C . GLY A 1 204 ? 0.462 19.594 9.883 1 98.81 204 GLY A C 1
ATOM 1624 O O . GLY A 1 204 ? 0.14 18.906 8.906 1 98.81 204 GLY A O 1
ATOM 1625 N N . GLU A 1 205 ? 1.526 20.406 9.875 1 98.81 205 GLU A N 1
ATOM 1626 C CA . GLU A 1 205 ? 2.377 20.547 8.695 1 98.81 205 GLU A CA 1
ATOM 1627 C C . GLU A 1 205 ? 3.143 19.266 8.414 1 98.81 205 GLU A C 1
ATOM 1629 O O . GLU A 1 205 ? 3.654 19.062 7.305 1 98.81 205 GLU A O 1
ATOM 1634 N N . ILE A 1 206 ? 3.188 18.344 9.391 1 98.81 206 ILE A N 1
ATOM 1635 C CA . ILE A 1 206 ? 3.914 17.094 9.234 1 98.81 206 ILE A CA 1
ATOM 1636 C C . ILE A 1 206 ? 3.17 16.188 8.258 1 98.81 206 ILE A C 1
ATOM 1638 O O . ILE A 1 206 ? 3.791 15.438 7.5 1 98.81 206 ILE A O 1
ATOM 1642 N N . GLY A 1 207 ? 1.793 16.25 8.258 1 98.69 207 GLY A N 1
ATOM 1643 C CA . GLY A 1 207 ? 0.986 15.406 7.398 1 98.69 207 GLY A CA 1
ATOM 1644 C C . GLY A 1 207 ? 0.638 14.078 8.031 1 98.69 207 GLY A C 1
ATOM 1645 O O . GLY A 1 207 ? -0.43 13.93 8.633 1 98.69 207 GLY A O 1
ATOM 1646 N N . ALA A 1 208 ? 1.633 13.211 8.047 1 98.75 208 ALA A N 1
ATOM 1647 C CA . ALA A 1 208 ? 1.445 11.875 8.609 1 98.75 208 ALA A CA 1
ATOM 1648 C C . ALA A 1 208 ? 2.787 11.211 8.898 1 98.75 208 ALA A C 1
ATOM 1650 O O . ALA A 1 208 ? 3.83 11.672 8.43 1 98.75 208 ALA A O 1
ATOM 1651 N N . VAL A 1 209 ? 2.713 10.219 9.719 1 98.81 209 VAL A N 1
ATOM 1652 C CA . VAL A 1 209 ? 3.873 9.375 9.992 1 98.81 209 VAL A CA 1
ATOM 1653 C C . VAL A 1 209 ? 3.531 7.914 9.695 1 98.81 209 VAL A C 1
ATOM 1655 O O . VAL A 1 209 ? 2.412 7.469 9.961 1 98.81 209 VAL A O 1
ATOM 1658 N N . LYS A 1 210 ? 4.434 7.168 9.109 1 98.88 210 LYS A N 1
ATOM 1659 C CA . LYS A 1 210 ? 4.316 5.73 8.891 1 98.88 210 LYS A CA 1
ATOM 1660 C C . LYS A 1 210 ? 5.566 4.996 9.367 1 98.88 210 LYS A C 1
ATOM 1662 O O . LYS A 1 210 ? 6.684 5.344 8.977 1 98.88 210 LYS A O 1
ATOM 1667 N N . ILE A 1 211 ? 5.402 4.098 10.25 1 98.56 211 ILE A N 1
ATOM 1668 C CA . ILE A 1 211 ? 6.484 3.197 10.641 1 98.56 211 ILE A CA 1
ATOM 1669 C C . ILE A 1 211 ? 6.578 2.049 9.633 1 98.56 211 ILE A C 1
ATOM 1671 O O . ILE A 1 211 ? 5.605 1.321 9.422 1 98.56 211 ILE A O 1
ATOM 1675 N N . LEU A 1 212 ? 7.715 1.831 9.07 1 97.69 212 LEU A N 1
ATOM 1676 C CA . LEU A 1 212 ? 7.863 0.886 7.965 1 97.69 212 LEU A CA 1
ATOM 1677 C C . LEU A 1 212 ? 8.383 -0.458 8.469 1 97.69 212 LEU A C 1
ATOM 1679 O O . LEU A 1 212 ? 7.82 -1.506 8.133 1 97.69 212 LEU A O 1
ATOM 1683 N N . THR A 1 213 ? 9.508 -0.471 9.203 1 95.69 213 THR A N 1
ATOM 1684 C CA . THR A 1 213 ? 10.109 -1.715 9.68 1 95.69 213 THR A CA 1
ATOM 1685 C C . THR A 1 213 ? 10.625 -1.558 11.109 1 95.69 213 THR A C 1
ATOM 1687 O O . THR A 1 213 ? 10.805 -0.437 11.586 1 95.69 213 THR A O 1
ATOM 1690 N N . VAL A 1 214 ? 10.734 -2.635 11.766 1 97 214 VAL A N 1
ATOM 1691 C CA . VAL A 1 214 ? 11.32 -2.74 13.094 1 97 214 VAL A CA 1
ATOM 1692 C C . VAL A 1 214 ? 12.289 -3.92 13.141 1 97 214 VAL A C 1
ATOM 1694 O O . VAL A 1 214 ? 11.969 -5.012 12.664 1 97 214 VAL A O 1
ATOM 1697 N N . GLU A 1 215 ? 13.461 -3.686 13.586 1 96.5 215 GLU A N 1
ATOM 1698 C CA . GLU A 1 215 ? 14.445 -4.75 13.75 1 96.5 215 GLU A CA 1
ATOM 1699 C C . GLU A 1 215 ? 15.094 -4.691 15.125 1 96.5 215 GLU A C 1
ATOM 1701 O O . GLU A 1 215 ? 15.219 -3.617 15.719 1 96.5 215 GLU A O 1
ATOM 1706 N N . ASN A 1 216 ? 15.43 -5.832 15.586 1 95.81 216 ASN A N 1
ATOM 1707 C CA . ASN A 1 216 ? 16.219 -5.828 16.812 1 95.81 216 ASN A CA 1
ATOM 1708 C C . ASN A 1 216 ? 17.562 -5.137 16.609 1 95.81 216 ASN A C 1
ATOM 1710 O O . ASN A 1 216 ? 18.203 -5.32 15.57 1 95.81 216 ASN A O 1
ATOM 1714 N N . PHE A 1 217 ? 17.875 -4.359 17.516 1 94.38 217 PHE A N 1
ATOM 1715 C CA . PHE A 1 217 ? 19.125 -3.613 17.453 1 94.38 217 PHE A CA 1
ATOM 1716 C C . PHE A 1 217 ? 19.703 -3.396 18.844 1 94.38 217 PHE A C 1
ATOM 1718 O O . PHE A 1 217 ? 19.125 -2.668 19.656 1 94.38 217 PHE A O 1
ATOM 1725 N N . HIS A 1 218 ? 20.875 -4.07 19.125 1 92.44 218 HIS A N 1
ATOM 1726 C CA . HIS A 1 218 ? 21.469 -4.082 20.453 1 92.44 218 HIS A CA 1
ATOM 1727 C C . HIS A 1 218 ? 20.469 -4.492 21.516 1 92.44 218 HIS A C 1
ATOM 1729 O O . HIS A 1 218 ? 19.859 -5.562 21.422 1 92.44 218 HIS A O 1
ATOM 1735 N N . GLU A 1 219 ? 20.25 -3.598 22.562 1 92.75 219 GLU A N 1
ATOM 1736 C CA . GLU A 1 219 ? 19.359 -3.949 23.656 1 92.75 219 GLU A CA 1
ATOM 1737 C C . GLU A 1 219 ? 17.922 -3.506 23.359 1 92.75 219 GLU A C 1
ATOM 1739 O O . GLU A 1 219 ? 17 -3.807 24.109 1 92.75 219 GLU A O 1
ATOM 1744 N N . GLY A 1 220 ? 17.734 -2.91 22.203 1 97.38 220 GLY A N 1
ATOM 1745 C CA . GLY A 1 220 ? 16.406 -2.414 21.859 1 97.38 220 GLY A CA 1
ATOM 1746 C C . GLY A 1 220 ? 16.016 -2.717 20.422 1 97.38 220 GLY A C 1
ATOM 1747 O O . GLY A 1 220 ? 16.141 -3.855 19.969 1 97.38 220 GLY A O 1
ATOM 1748 N N . ILE A 1 221 ? 15.453 -1.731 19.797 1 98.06 221 ILE A N 1
ATOM 1749 C CA . ILE A 1 221 ? 15 -1.925 18.422 1 98.06 221 ILE A CA 1
ATOM 1750 C C . ILE A 1 221 ? 15.414 -0.727 17.578 1 98.06 221 ILE A C 1
ATOM 1752 O O . ILE A 1 221 ? 15.695 0.352 18.109 1 98.06 221 ILE A O 1
ATOM 1756 N N . ARG A 1 222 ? 15.57 -0.907 16.312 1 98.25 222 ARG A N 1
ATOM 1757 C CA . ARG A 1 222 ? 15.68 0.135 15.305 1 98.25 222 ARG A CA 1
ATOM 1758 C C . ARG A 1 222 ? 14.406 0.224 14.469 1 98.25 222 ARG A C 1
ATOM 1760 O O . ARG A 1 222 ? 14.008 -0.751 13.828 1 98.25 222 ARG A O 1
ATOM 1767 N N . LEU A 1 223 ? 13.805 1.417 14.492 1 97.75 223 LEU A N 1
ATOM 1768 C CA . LEU A 1 223 ? 12.617 1.706 13.695 1 97.75 223 LEU A CA 1
ATOM 1769 C C . LEU A 1 223 ? 12.992 2.439 12.414 1 97.75 223 LEU A C 1
ATOM 1771 O O . LEU A 1 223 ? 13.836 3.338 12.43 1 97.75 223 LEU A O 1
ATOM 1775 N N . THR A 1 224 ? 12.469 2.043 11.344 1 98.38 224 THR A N 1
ATOM 1776 C CA . THR A 1 224 ? 12.477 2.838 10.117 1 98.38 224 THR A CA 1
ATOM 1777 C C . THR A 1 224 ? 11.133 3.52 9.906 1 98.38 224 THR A C 1
ATOM 1779 O O . THR A 1 224 ? 10.086 2.867 9.938 1 98.38 224 THR A O 1
ATOM 1782 N N . MET A 1 225 ? 11.133 4.836 9.711 1 98.5 225 MET A N 1
ATOM 1783 C CA . MET A 1 225 ? 9.875 5.559 9.57 1 98.5 225 MET A CA 1
ATOM 1784 C C . MET A 1 225 ? 10 6.68 8.539 1 98.5 225 MET A C 1
ATOM 1786 O O . MET A 1 225 ? 11.109 7.059 8.164 1 98.5 225 MET A O 1
ATOM 1790 N N . ILE A 1 226 ? 8.906 7.164 8.094 1 98.81 226 ILE A N 1
ATOM 1791 C CA . ILE A 1 226 ? 8.812 8.273 7.152 1 98.81 226 ILE A CA 1
ATOM 1792 C C . ILE A 1 226 ? 7.664 9.195 7.551 1 98.81 226 ILE A C 1
ATOM 1794 O O . ILE A 1 226 ? 6.758 8.789 8.281 1 98.81 226 ILE A O 1
ATOM 1798 N N . CYS A 1 227 ? 7.691 10.445 7.094 1 98.62 227 CYS A N 1
ATOM 1799 C CA . CYS A 1 227 ? 6.656 11.43 7.387 1 98.62 227 CYS A CA 1
ATOM 1800 C C . CYS A 1 227 ? 6.316 12.25 6.145 1 98.62 227 CYS A C 1
ATOM 1802 O O . CYS A 1 227 ? 7.102 12.305 5.195 1 98.62 227 CYS A O 1
ATOM 1804 N N . GLY A 1 228 ? 5.137 12.836 6.148 1 98.25 228 GLY A N 1
ATOM 1805 C CA . GLY A 1 228 ? 4.742 13.852 5.184 1 98.25 228 GLY A CA 1
ATOM 1806 C C . GLY A 1 228 ? 4.715 13.336 3.756 1 98.25 228 GLY A C 1
ATOM 1807 O O . GLY A 1 228 ? 4.078 12.32 3.467 1 98.25 228 GLY A O 1
ATOM 1808 N N . LYS A 1 229 ? 5.445 14.016 2.947 1 98.12 229 LYS A N 1
ATOM 1809 C CA . LYS A 1 229 ? 5.449 13.703 1.521 1 98.12 229 LYS A CA 1
ATOM 1810 C C . LYS A 1 229 ? 5.945 12.281 1.273 1 98.12 229 LYS A C 1
ATOM 1812 O O . LYS A 1 229 ? 5.457 11.594 0.374 1 98.12 229 LYS A O 1
ATOM 1817 N N . ARG A 1 230 ? 6.934 11.859 2.064 1 98.5 230 ARG A N 1
ATOM 1818 C CA . ARG A 1 230 ? 7.488 10.523 1.879 1 98.5 230 ARG A CA 1
ATOM 1819 C C . ARG A 1 230 ? 6.438 9.453 2.148 1 98.5 230 ARG A C 1
ATOM 1821 O O . ARG A 1 230 ? 6.461 8.383 1.536 1 98.5 230 ARG A O 1
ATOM 1828 N N . VAL A 1 231 ? 5.488 9.742 3.066 1 98.81 231 VAL A N 1
ATOM 1829 C CA . VAL A 1 231 ? 4.398 8.812 3.338 1 98.81 231 VAL A CA 1
ATOM 1830 C C . VAL A 1 231 ? 3.529 8.656 2.092 1 98.81 231 VAL A C 1
ATOM 1832 O O . VAL A 1 231 ? 3.178 7.535 1.709 1 98.81 231 VAL A O 1
ATOM 1835 N N . MET A 1 232 ? 3.213 9.766 1.467 1 98.69 232 MET A N 1
ATOM 1836 C CA . MET A 1 232 ? 2.363 9.719 0.279 1 98.69 232 MET A CA 1
ATOM 1837 C C . MET A 1 232 ? 3.082 9.039 -0.881 1 98.69 232 MET A C 1
ATOM 1839 O O . MET A 1 232 ? 2.467 8.297 -1.648 1 98.69 232 MET A O 1
ATOM 1843 N N . ASP A 1 233 ? 4.387 9.289 -1.003 1 98.25 233 ASP A N 1
ATOM 1844 C CA . ASP A 1 233 ? 5.168 8.625 -2.039 1 98.25 233 ASP A CA 1
ATOM 1845 C C . ASP A 1 233 ? 5.188 7.113 -1.823 1 98.25 233 ASP A C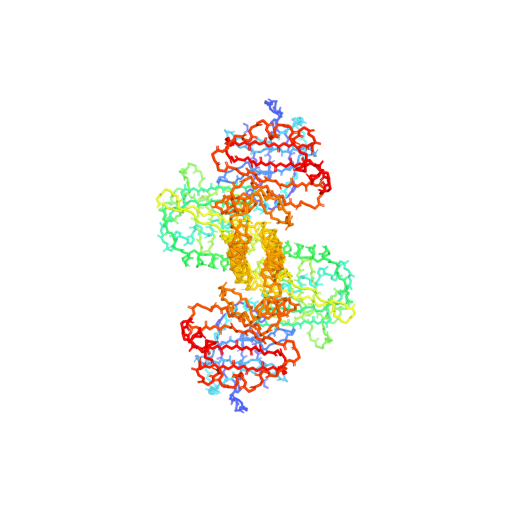 1
ATOM 1847 O O . ASP A 1 233 ? 5.035 6.344 -2.771 1 98.25 233 ASP A O 1
ATOM 1851 N N . TYR A 1 234 ? 5.418 6.754 -0.581 1 98.56 234 TYR A N 1
ATOM 1852 C CA . TYR A 1 234 ? 5.426 5.336 -0.234 1 98.56 234 TYR A CA 1
ATOM 1853 C C . TYR A 1 234 ? 4.07 4.699 -0.507 1 98.56 234 TYR A C 1
ATOM 1855 O O . TYR A 1 234 ? 3.99 3.609 -1.079 1 98.56 234 TYR A O 1
ATOM 1863 N N . LEU A 1 235 ? 2.99 5.395 -0.085 1 98.81 235 LEU A N 1
ATOM 1864 C CA . LEU A 1 235 ? 1.636 4.914 -0.337 1 98.81 235 LEU A CA 1
ATOM 1865 C C . LEU A 1 235 ? 1.398 4.715 -1.83 1 98.81 235 LEU A C 1
ATOM 1867 O O . LEU A 1 235 ? 0.85 3.689 -2.244 1 98.81 235 LEU A O 1
ATOM 1871 N N . ASN A 1 236 ? 1.768 5.684 -2.621 1 98.38 236 ASN A N 1
ATOM 1872 C CA . ASN A 1 236 ? 1.584 5.574 -4.066 1 98.38 236 ASN A CA 1
ATOM 1873 C C . ASN A 1 236 ? 2.303 4.352 -4.629 1 98.38 236 ASN A C 1
ATOM 1875 O O . ASN A 1 236 ? 1.748 3.627 -5.457 1 98.38 236 ASN A O 1
ATOM 1879 N N . MET A 1 237 ? 3.496 4.129 -4.145 1 98.19 237 MET A N 1
ATOM 1880 C CA . MET A 1 237 ? 4.305 3.01 -4.621 1 98.19 237 MET A CA 1
ATOM 1881 C C . MET A 1 237 ? 3.656 1.679 -4.254 1 98.19 237 MET A C 1
ATOM 1883 O O . MET A 1 237 ? 3.434 0.833 -5.125 1 98.19 237 MET A O 1
ATOM 1887 N N . VAL A 1 238 ? 3.301 1.483 -3.002 1 98.56 238 VAL A N 1
ATOM 1888 C CA . VAL A 1 238 ? 2.77 0.198 -2.562 1 98.56 238 VAL A CA 1
ATOM 1889 C C . VAL A 1 238 ? 1.372 -0.009 -3.143 1 98.56 238 VAL A C 1
ATOM 1891 O O . VAL A 1 238 ? 0.985 -1.138 -3.457 1 98.56 238 VAL A O 1
ATOM 1894 N N . ASN A 1 239 ? 0.614 1.08 -3.205 1 98.5 239 ASN A N 1
ATOM 1895 C CA . ASN A 1 239 ? -0.708 0.995 -3.814 1 98.5 239 ASN A CA 1
ATOM 1896 C C . ASN A 1 239 ? -0.625 0.558 -5.273 1 98.5 239 ASN A C 1
ATOM 1898 O O . ASN A 1 239 ? -1.459 -0.221 -5.742 1 98.5 239 ASN A O 1
ATOM 1902 N N . ASP A 1 240 ? 0.281 1.094 -6.004 1 98.19 240 ASP A N 1
ATOM 1903 C CA . ASP A 1 240 ? 0.466 0.716 -7.402 1 98.19 240 ASP A CA 1
ATOM 1904 C C . ASP A 1 240 ? 0.778 -0.773 -7.535 1 98.19 240 ASP A C 1
ATOM 1906 O O . ASP A 1 240 ? 0.208 -1.46 -8.383 1 98.19 240 ASP A O 1
ATOM 1910 N N . GLN A 1 241 ? 1.716 -1.264 -6.688 1 98.69 241 GLN A N 1
ATOM 1911 C CA . GLN A 1 241 ? 2.035 -2.688 -6.688 1 98.69 241 GLN A CA 1
ATOM 1912 C C . GLN A 1 241 ? 0.793 -3.529 -6.41 1 98.69 241 GLN A C 1
ATOM 1914 O O . GLN A 1 241 ? 0.472 -4.445 -7.172 1 98.69 241 GLN A O 1
ATOM 1919 N N . ASN A 1 242 ? 0.087 -3.188 -5.387 1 98.75 242 ASN A N 1
ATOM 1920 C CA . ASN A 1 242 ? -1.07 -3.961 -4.953 1 98.75 242 ASN A CA 1
ATOM 1921 C C . ASN A 1 242 ? -2.195 -3.918 -5.984 1 98.75 242 ASN A C 1
ATOM 1923 O O . ASN A 1 242 ? -2.893 -4.91 -6.188 1 98.75 242 ASN A O 1
ATOM 1927 N N . ARG A 1 243 ? -2.393 -2.77 -6.559 1 98.25 243 ARG A N 1
ATOM 1928 C CA . ARG A 1 243 ? -3.406 -2.633 -7.598 1 98.25 243 ARG A CA 1
ATOM 1929 C C . ARG A 1 243 ? -3.09 -3.527 -8.789 1 98.25 243 ARG A C 1
ATOM 1931 O O . ARG A 1 243 ? -3.988 -4.152 -9.359 1 98.25 243 ARG A O 1
ATOM 1938 N N . GLN A 1 244 ? -1.864 -3.58 -9.234 1 98.44 244 GLN A N 1
ATOM 1939 C CA . GLN A 1 244 ? -1.459 -4.438 -10.344 1 98.44 244 GLN A CA 1
ATOM 1940 C C . GLN A 1 244 ? -1.71 -5.91 -10.016 1 98.44 244 GLN A C 1
ATOM 1942 O O . GLN A 1 244 ? -2.186 -6.664 -10.867 1 98.44 244 GLN A O 1
ATOM 1947 N N . VAL A 1 245 ? -1.376 -6.25 -8.805 1 98.69 245 VAL A N 1
ATOM 1948 C CA . VAL A 1 245 ? -1.622 -7.621 -8.375 1 98.69 245 VAL A CA 1
ATOM 1949 C C . VAL A 1 245 ? -3.123 -7.902 -8.375 1 98.69 245 VAL A C 1
ATOM 1951 O O . VAL A 1 245 ? -3.562 -8.961 -8.844 1 98.69 245 VAL A O 1
ATOM 1954 N N . SER A 1 246 ? -3.855 -6.941 -7.84 1 98.62 246 SER A N 1
ATOM 1955 C CA . SER A 1 246 ? -5.309 -7.055 -7.816 1 98.62 246 SER A CA 1
ATOM 1956 C C . SER A 1 246 ? -5.871 -7.281 -9.211 1 98.62 246 SER A C 1
ATOM 1958 O O . SER A 1 246 ? -6.703 -8.172 -9.422 1 98.62 246 SER A O 1
ATOM 1960 N N . MET A 1 247 ? -5.418 -6.559 -10.164 1 97.88 247 MET A N 1
ATOM 1961 C CA . MET A 1 247 ? -5.891 -6.648 -11.539 1 97.88 247 MET A CA 1
ATOM 1962 C C . MET A 1 247 ? -5.465 -7.969 -12.18 1 97.88 247 MET A C 1
ATOM 1964 O O . MET A 1 247 ? -6.273 -8.641 -12.812 1 97.88 247 MET A O 1
ATOM 1968 N N . LYS A 1 248 ? -4.227 -8.352 -12 1 97.44 248 LYS A N 1
ATOM 1969 C CA . LYS A 1 248 ? -3.67 -9.547 -12.617 1 97.44 248 LYS A CA 1
ATOM 1970 C C . LYS A 1 248 ? -4.379 -10.805 -12.117 1 97.44 248 LYS A C 1
ATOM 1972 O O . LYS A 1 248 ? -4.566 -11.766 -12.875 1 97.44 248 LYS A O 1
ATOM 1977 N N . LEU A 1 249 ? -4.789 -10.766 -10.883 1 98.19 249 LEU A N 1
ATOM 1978 C CA . LEU A 1 249 ? -5.355 -11.977 -10.297 1 98.19 249 LEU A CA 1
ATOM 1979 C C . LEU A 1 249 ? -6.855 -11.82 -10.07 1 98.19 249 LEU A C 1
ATOM 1981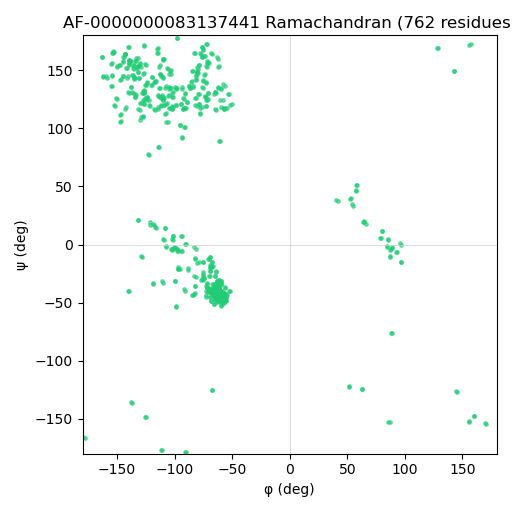 O O . LEU A 1 249 ? -7.488 -12.68 -9.453 1 98.19 249 LEU A O 1
ATOM 1985 N N . SER A 1 250 ? -7.441 -10.672 -10.523 1 97.69 250 SER A N 1
ATOM 1986 C CA . SER A 1 250 ? -8.852 -10.375 -10.328 1 97.69 250 SER A CA 1
ATOM 1987 C C . SER A 1 250 ? -9.25 -10.5 -8.859 1 97.69 250 SER A C 1
ATOM 1989 O O . SER A 1 250 ? -10.242 -11.156 -8.531 1 97.69 250 SER A O 1
ATOM 1991 N N . ALA A 1 251 ? -8.375 -10.055 -8.016 1 98.25 251 ALA A N 1
ATOM 1992 C CA . ALA A 1 251 ? -8.609 -10.102 -6.574 1 98.25 251 ALA A CA 1
ATOM 1993 C C . ALA A 1 251 ? -8.984 -8.727 -6.031 1 98.25 251 ALA A C 1
ATOM 1995 O O . ALA A 1 251 ? -8.547 -7.699 -6.559 1 98.25 251 ALA A O 1
ATOM 1996 N N . LYS A 1 252 ? -9.789 -8.672 -4.961 1 97.94 252 LYS A N 1
ATOM 1997 C CA . LYS A 1 252 ? -10.07 -7.41 -4.273 1 97.94 252 LYS A CA 1
ATOM 1998 C C . LYS A 1 252 ? -8.789 -6.812 -3.693 1 97.94 252 LYS A C 1
ATOM 2000 O O . LYS A 1 252 ? -7.887 -7.543 -3.281 1 97.94 252 LYS A O 1
ATOM 2005 N N . ILE A 1 253 ? -8.75 -5.52 -3.543 1 97.94 253 ILE A N 1
ATOM 2006 C CA . ILE A 1 253 ? -7.57 -4.77 -3.125 1 97.94 253 ILE A CA 1
ATOM 2007 C C . ILE A 1 253 ? -7.121 -5.242 -1.744 1 97.94 253 ILE A C 1
ATOM 2009 O O . ILE A 1 253 ? -5.922 -5.27 -1.451 1 97.94 253 ILE A O 1
ATOM 2013 N N . GLY A 1 254 ? -8.008 -5.66 -0.898 1 98.38 254 GLY A N 1
ATOM 2014 C CA . GLY A 1 254 ? -7.691 -6.098 0.452 1 98.38 254 GLY A CA 1
ATOM 2015 C C . GLY A 1 254 ? -7.477 -7.594 0.559 1 98.38 254 GLY A C 1
ATOM 2016 O O . GLY A 1 254 ? -7.316 -8.125 1.658 1 98.38 254 GLY A O 1
ATOM 2017 N N . GLU A 1 255 ? -7.453 -8.344 -0.624 1 98.62 255 GLU A N 1
ATOM 2018 C CA . GLU A 1 255 ? -7.344 -9.797 -0.608 1 98.62 255 GLU A CA 1
ATOM 2019 C C . GLU A 1 255 ? -6.27 -10.281 -1.58 1 98.62 255 GLU A C 1
ATOM 2021 O O . GLU A 1 255 ? -6.332 -11.414 -2.068 1 98.62 255 GLU A O 1
ATOM 2026 N N . THR A 1 256 ? -5.379 -9.352 -1.895 1 98.75 256 THR A N 1
ATOM 2027 C CA . THR A 1 256 ? -4.367 -9.695 -2.887 1 98.75 256 THR A CA 1
ATOM 2028 C C . THR A 1 256 ? -3.4 -10.734 -2.336 1 98.75 256 THR A C 1
ATOM 2030 O O . THR A 1 256 ? -2.986 -11.648 -3.053 1 98.75 256 THR A O 1
ATOM 2033 N N . ALA A 1 257 ? -3.016 -10.633 -1.073 1 98.75 257 ALA A N 1
ATOM 2034 C CA . ALA A 1 257 ? -2.105 -11.602 -0.459 1 98.75 257 ALA A CA 1
ATOM 2035 C C . ALA A 1 257 ? -2.691 -13.008 -0.497 1 98.75 257 ALA A C 1
ATOM 2037 O O . ALA A 1 257 ? -1.986 -13.969 -0.81 1 98.75 257 ALA A O 1
ATOM 2038 N N . ALA A 1 258 ? -3.957 -13.109 -0.205 1 98.69 258 ALA A N 1
ATOM 2039 C CA . ALA A 1 258 ? -4.633 -14.406 -0.236 1 98.69 258 ALA A CA 1
ATOM 2040 C C . ALA A 1 258 ? -4.668 -14.969 -1.652 1 98.69 258 ALA A C 1
ATOM 2042 O O . ALA A 1 258 ? -4.504 -16.172 -1.848 1 98.69 258 ALA A O 1
ATOM 2043 N N . ALA A 1 259 ? -4.898 -14.117 -2.611 1 98.69 259 ALA A N 1
ATOM 2044 C CA . ALA A 1 259 ? -4.926 -14.539 -4.008 1 98.69 259 ALA A CA 1
ATOM 2045 C C . ALA A 1 259 ? -3.564 -15.07 -4.453 1 98.69 259 ALA A C 1
ATOM 2047 O O . ALA A 1 259 ? -3.479 -16.078 -5.164 1 98.69 259 ALA A O 1
ATOM 2048 N N . VAL A 1 260 ? -2.51 -14.438 -4.055 1 98.75 260 VAL A N 1
ATOM 2049 C CA . VAL A 1 260 ? -1.157 -14.852 -4.406 1 98.75 260 VAL A CA 1
ATOM 2050 C C . VAL A 1 260 ? -0.845 -16.188 -3.742 1 98.75 260 VAL A C 1
ATOM 2052 O O . VAL A 1 260 ? -0.209 -17.062 -4.348 1 98.75 260 VAL A O 1
ATOM 2055 N N . ALA A 1 261 ? -1.277 -16.297 -2.506 1 98.5 261 ALA A N 1
ATOM 2056 C CA . ALA A 1 261 ? -1.084 -17.562 -1.812 1 98.5 261 ALA A CA 1
ATOM 2057 C C . ALA A 1 261 ? -1.745 -18.719 -2.574 1 98.5 261 ALA A C 1
ATOM 2059 O O . ALA A 1 261 ? -1.17 -19.797 -2.697 1 98.5 261 ALA A O 1
ATOM 2060 N N . ARG A 1 262 ? -2.926 -18.5 -3.086 1 98.12 262 ARG A N 1
ATOM 2061 C CA . ARG A 1 262 ? -3.629 -19.516 -3.865 1 98.12 262 ARG A CA 1
ATOM 2062 C C . ARG A 1 262 ? -2.869 -19.844 -5.145 1 98.12 262 ARG A C 1
ATOM 2064 O O . ARG A 1 262 ? -2.771 -21.016 -5.531 1 98.12 262 ARG A O 1
ATOM 2071 N N . LEU A 1 263 ? -2.381 -18.812 -5.754 1 98.19 263 LEU A N 1
ATOM 2072 C CA . LEU A 1 263 ? -1.604 -19 -6.973 1 98.19 263 LEU A CA 1
ATOM 2073 C C . LEU A 1 263 ? -0.343 -19.812 -6.699 1 98.19 263 LEU A C 1
ATOM 2075 O O . LEU A 1 263 ? 0.023 -20.688 -7.488 1 98.19 263 LEU A O 1
ATOM 2079 N N . GLN A 1 264 ? 0.314 -19.5 -5.645 1 97.81 264 GLN A N 1
ATOM 2080 C CA . GLN A 1 264 ? 1.516 -20.219 -5.246 1 97.81 264 GLN A CA 1
ATOM 2081 C C . GLN A 1 264 ? 1.204 -21.688 -4.961 1 97.81 264 GLN A C 1
ATOM 2083 O O . GLN A 1 264 ? 1.97 -22.578 -5.344 1 97.81 264 GLN A O 1
ATOM 2088 N N . ASP A 1 265 ? 0.131 -21.906 -4.254 1 97.69 265 ASP A N 1
ATOM 2089 C CA . ASP A 1 265 ? -0.3 -23.281 -3.975 1 97.69 265 ASP A CA 1
ATOM 2090 C C . ASP A 1 265 ? -0.581 -24.031 -5.266 1 97.69 265 ASP A C 1
ATOM 2092 O O . ASP A 1 265 ? -0.214 -25.203 -5.395 1 97.69 265 ASP A O 1
ATOM 2096 N N . GLU A 1 266 ? -1.243 -23.375 -6.121 1 96.94 266 GLU A N 1
ATOM 2097 C CA . GLU A 1 266 ? -1.519 -23.984 -7.418 1 96.94 266 GLU A CA 1
ATOM 2098 C C . GLU A 1 266 ? -0.225 -24.312 -8.156 1 96.94 266 GLU A C 1
ATOM 2100 O O . GLU A 1 266 ? -0.11 -25.375 -8.773 1 96.94 266 GLU A O 1
ATOM 2105 N N . ASN A 1 267 ? 0.659 -23.375 -8.125 1 97.19 267 ASN A N 1
ATOM 2106 C CA . ASN A 1 267 ? 1.964 -23.594 -8.742 1 97.19 267 ASN A CA 1
ATOM 2107 C C . ASN A 1 267 ? 2.652 -24.828 -8.164 1 97.19 267 ASN A C 1
ATOM 2109 O O . ASN A 1 267 ? 3.201 -25.641 -8.906 1 97.19 267 ASN A O 1
ATOM 2113 N N . PHE A 1 268 ? 2.566 -24.969 -6.883 1 96 268 PHE A N 1
ATOM 2114 C CA . PHE A 1 268 ? 3.162 -26.109 -6.203 1 96 268 PHE A CA 1
ATOM 2115 C C . PHE A 1 268 ? 2.486 -27.406 -6.629 1 96 268 PHE A C 1
ATOM 2117 O O . PHE A 1 268 ? 3.16 -28.406 -6.906 1 96 268 PHE A O 1
ATOM 2124 N N . ARG A 1 269 ? 1.23 -27.391 -6.68 1 94.06 269 ARG A N 1
ATOM 2125 C CA . ARG A 1 269 ? 0.465 -28.562 -7.098 1 94.06 269 ARG A CA 1
ATOM 2126 C C . ARG A 1 269 ? 0.81 -28.969 -8.531 1 94.06 269 ARG A C 1
ATOM 2128 O O . ARG A 1 269 ? 1.005 -30.141 -8.82 1 94.06 269 ARG A O 1
ATOM 2135 N N . LEU A 1 270 ? 0.885 -27.984 -9.414 1 94.5 270 LEU A N 1
ATOM 2136 C CA . LEU A 1 270 ? 1.181 -28.234 -10.82 1 94.5 270 LEU A CA 1
ATOM 2137 C C . LEU A 1 270 ? 2.576 -28.828 -10.984 1 94.5 270 LEU A C 1
ATOM 2139 O O . LEU A 1 270 ? 2.781 -29.719 -11.812 1 94.5 270 LEU A O 1
ATOM 2143 N N . LYS A 1 271 ? 3.508 -28.328 -10.195 1 94.19 271 LYS A N 1
ATOM 2144 C CA . LYS A 1 271 ? 4.848 -28.906 -10.227 1 94.19 271 LYS A CA 1
ATOM 2145 C C . LYS A 1 271 ? 4.816 -30.375 -9.844 1 94.19 271 LYS A C 1
ATOM 2147 O O . LYS A 1 271 ? 5.469 -31.203 -10.484 1 94.19 271 LYS A O 1
ATOM 2152 N N . GLY A 1 272 ? 4.047 -30.672 -8.836 1 92.25 272 GLY A N 1
ATOM 2153 C CA . GLY A 1 272 ? 3.865 -32.062 -8.438 1 92.25 272 GLY A CA 1
ATOM 2154 C C . GLY A 1 272 ? 3.23 -32.906 -9.523 1 92.25 272 GLY A C 1
ATOM 2155 O O . GLY A 1 272 ? 3.66 -34.031 -9.766 1 92.25 272 GLY A O 1
ATOM 2156 N N . GLN A 1 273 ? 2.287 -32.375 -10.164 1 91.06 273 GLN A N 1
ATOM 2157 C CA . GLN A 1 273 ? 1.604 -33.094 -11.234 1 91.06 273 GLN A CA 1
ATOM 2158 C C . GLN A 1 273 ? 2.549 -33.344 -12.398 1 91.06 273 GLN A C 1
ATOM 2160 O O . GLN A 1 273 ? 2.525 -34.438 -12.984 1 91.06 273 GLN A O 1
ATOM 2165 N N . VAL A 1 274 ? 3.289 -32.375 -12.75 1 91.25 274 VAL A N 1
ATOM 2166 C CA . VAL A 1 274 ? 4.25 -32.531 -13.836 1 91.25 274 VAL A CA 1
ATOM 2167 C C . VAL A 1 274 ? 5.191 -33.688 -13.516 1 91.25 274 VAL A C 1
ATOM 2169 O O . VAL A 1 274 ? 5.406 -34.594 -14.352 1 91.25 274 VAL A O 1
ATOM 2172 N N . ASN A 1 275 ? 5.695 -33.656 -12.312 1 90.75 275 ASN A N 1
ATOM 2173 C CA . ASN A 1 275 ? 6.625 -34.688 -11.898 1 90.75 275 ASN A CA 1
ATOM 2174 C C . ASN A 1 275 ? 5.961 -36.062 -11.906 1 90.75 275 ASN A C 1
ATOM 2176 O O . ASN A 1 275 ? 6.547 -37.062 -12.375 1 90.75 275 ASN A O 1
ATOM 2180 N N . HIS A 1 276 ? 4.828 -36.094 -11.398 1 88.25 276 HIS A N 1
ATOM 2181 C CA . HIS A 1 276 ? 4.098 -37.375 -11.344 1 88.25 276 HIS A CA 1
ATOM 2182 C C . HIS A 1 276 ? 3.818 -37.906 -12.742 1 88.25 276 HIS A C 1
ATOM 2184 O O . HIS A 1 276 ? 4.027 -39.094 -13.008 1 88.25 276 HIS A O 1
ATOM 2190 N N . MET A 1 277 ? 3.338 -37.062 -13.602 1 87.94 277 MET A N 1
ATOM 2191 C CA . MET A 1 277 ? 3.025 -37.469 -14.969 1 87.94 277 MET A CA 1
ATOM 2192 C C . MET A 1 277 ? 4.281 -37.906 -15.703 1 87.94 277 MET A C 1
ATOM 2194 O O . MET A 1 277 ? 4.242 -38.906 -16.453 1 87.94 277 MET A O 1
ATOM 2198 N N . PHE A 1 278 ? 5.297 -37.219 -15.422 1 90.5 278 PHE A N 1
ATOM 2199 C CA . PHE A 1 278 ? 6.562 -37.625 -16.047 1 90.5 278 PHE A CA 1
ATOM 2200 C C . PHE A 1 278 ? 7.012 -38.969 -15.547 1 90.5 278 PHE A C 1
ATOM 2202 O O . PHE A 1 278 ? 7.484 -39.812 -16.328 1 90.5 278 PHE A O 1
ATOM 2209 N N . ASP A 1 279 ? 6.887 -39.25 -14.273 1 90.69 279 ASP A N 1
ATOM 2210 C CA . ASP A 1 279 ? 7.246 -40.562 -13.711 1 90.69 279 ASP A CA 1
ATOM 2211 C C . ASP A 1 279 ? 6.434 -41.688 -14.344 1 90.69 279 ASP A C 1
ATOM 2213 O O . ASP A 1 279 ? 6.973 -42.75 -14.664 1 90.69 279 ASP A O 1
ATOM 2217 N N . GLU A 1 280 ? 5.207 -41.406 -14.484 1 86.56 280 GLU A N 1
ATOM 2218 C CA . GLU A 1 280 ? 4.336 -42.375 -15.141 1 86.56 280 GLU A CA 1
ATOM 2219 C C . GLU A 1 280 ? 4.758 -42.594 -16.594 1 86.56 280 GLU A C 1
ATOM 2221 O O . GLU A 1 280 ? 4.77 -43.75 -17.062 1 86.56 280 GLU A O 1
ATOM 2226 N N . LEU A 1 281 ? 5.027 -41.562 -17.203 1 89.12 281 LEU A N 1
ATOM 2227 C CA . LEU A 1 281 ? 5.477 -41.625 -18.594 1 89.12 281 LEU A CA 1
ATOM 2228 C C . LEU A 1 281 ? 6.738 -42.469 -18.703 1 89.12 281 LEU A C 1
ATOM 2230 O O . LEU A 1 281 ? 6.84 -43.344 -19.594 1 89.12 281 LEU A O 1
ATOM 2234 N N . CYS A 1 282 ? 7.676 -42.25 -17.812 1 90.5 282 CYS A N 1
ATOM 2235 C CA . CYS A 1 282 ? 8.922 -43.031 -17.781 1 90.5 282 CYS A CA 1
ATOM 2236 C C . CYS A 1 282 ? 8.641 -44.5 -17.578 1 90.5 282 CYS A C 1
ATOM 2238 O O . CYS A 1 282 ? 9.219 -45.344 -18.266 1 90.5 282 CYS A O 1
ATOM 2240 N N . THR A 1 283 ? 7.777 -44.75 -16.703 1 88.31 283 THR A N 1
ATOM 2241 C CA . THR A 1 283 ? 7.453 -46.125 -16.375 1 88.31 283 THR A CA 1
ATOM 2242 C C . THR A 1 283 ? 6.816 -46.812 -17.562 1 88.31 283 THR A C 1
ATOM 2244 O O . THR A 1 283 ? 7.223 -47.938 -17.906 1 88.31 283 THR A O 1
ATOM 2247 N N . VAL A 1 284 ? 5.871 -46.188 -18.156 1 86.69 284 VAL A N 1
ATOM 2248 C CA . VAL A 1 284 ? 5.145 -46.75 -19.281 1 86.69 284 VAL A CA 1
ATOM 2249 C C . VAL A 1 284 ? 6.09 -46.938 -20.453 1 86.69 284 VAL A C 1
ATOM 2251 O O . VAL A 1 284 ? 6.09 -47.969 -21.109 1 86.69 284 VAL A O 1
ATOM 2254 N N . GLU A 1 285 ? 6.895 -46 -20.719 1 88.75 285 GLU A N 1
ATOM 2255 C CA . GLU A 1 285 ? 7.836 -46.031 -21.828 1 88.75 285 GLU A CA 1
ATOM 2256 C C . GLU A 1 285 ? 8.867 -47.156 -21.641 1 88.75 285 GLU A C 1
ATOM 2258 O O . GLU A 1 285 ? 9.164 -47.906 -22.578 1 88.75 285 GLU A O 1
ATOM 2263 N N . ALA A 1 286 ? 9.359 -47.219 -20.453 1 90.75 286 ALA A N 1
ATOM 2264 C CA . ALA A 1 286 ? 10.375 -48.25 -20.172 1 90.75 286 ALA A CA 1
ATOM 2265 C C . ALA A 1 286 ? 9.805 -49.656 -20.344 1 90.75 286 ALA A C 1
ATOM 2267 O O . ALA A 1 286 ? 10.484 -50.531 -20.844 1 90.75 286 ALA A O 1
ATOM 2268 N N . LYS A 1 287 ? 8.625 -49.812 -19.922 1 87.5 287 LYS A N 1
ATOM 2269 C CA . LYS A 1 287 ? 7.973 -51.125 -20.031 1 87.5 287 LYS A CA 1
ATOM 2270 C C . LYS A 1 287 ? 7.832 -51.562 -21.484 1 87.5 287 LYS A C 1
ATOM 2272 O O . LYS A 1 287 ? 7.93 -52.75 -21.812 1 87.5 287 LYS A O 1
ATOM 2277 N N . ASN A 1 288 ? 7.691 -50.656 -22.391 1 87.62 288 ASN A N 1
ATOM 2278 C CA . ASN A 1 288 ? 7.508 -50.906 -23.812 1 87.62 288 ASN A CA 1
ATOM 2279 C C . ASN A 1 288 ? 8.766 -51.5 -24.453 1 87.62 288 ASN A C 1
ATOM 2281 O O . ASN A 1 288 ? 8.695 -52.156 -25.484 1 87.62 288 ASN A O 1
ATOM 2285 N N . TRP A 1 289 ? 9.867 -51.312 -23.766 1 91.12 289 TRP A N 1
ATOM 2286 C CA . TRP A 1 289 ? 11.125 -51.719 -24.406 1 91.12 289 TRP A CA 1
ATOM 2287 C C . TRP A 1 289 ? 11.859 -52.75 -23.594 1 91.12 289 TRP A C 1
ATOM 2289 O O . TRP A 1 289 ? 13.062 -52.938 -23.75 1 91.12 289 TRP A O 1
ATOM 2299 N N . GLU A 1 290 ? 11.094 -53.344 -22.75 1 90.44 290 GLU A N 1
ATOM 2300 C CA . GLU A 1 290 ? 11.68 -54.406 -21.984 1 90.44 290 GLU A CA 1
ATOM 2301 C C . GLU A 1 290 ? 12.211 -55.531 -22.891 1 90.44 290 GLU A C 1
ATOM 2303 O O . GLU A 1 290 ? 11.461 -56.094 -23.688 1 90.44 290 GLU A O 1
ATOM 2308 N N . GLY A 1 291 ? 13.477 -55.75 -22.828 1 90.5 291 GLY A N 1
ATOM 2309 C CA . GLY A 1 291 ? 14.109 -56.812 -23.578 1 90.5 291 GLY A CA 1
ATOM 2310 C C . GLY A 1 291 ? 14.461 -56.406 -25 1 90.5 291 GLY A C 1
ATOM 2311 O O . GLY A 1 291 ? 15.07 -57.188 -25.734 1 90.5 291 GLY A O 1
ATOM 2312 N N . ALA A 1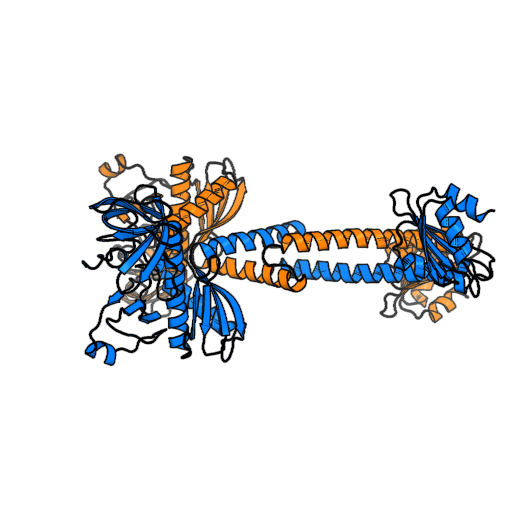 292 ? 14.141 -55.281 -25.328 1 91.31 292 ALA A N 1
ATOM 2313 C CA . ALA A 1 292 ? 14.469 -54.781 -26.656 1 91.31 292 ALA A CA 1
ATOM 2314 C C . ALA A 1 292 ? 15.961 -54.5 -26.797 1 91.31 292 ALA A C 1
ATOM 2316 O O . ALA A 1 292 ? 16.656 -54.312 -25.797 1 91.31 292 ALA A O 1
ATOM 2317 N N . GLY A 1 293 ? 16.391 -54.594 -28.016 1 92.94 293 GLY A N 1
ATOM 2318 C CA . GLY A 1 293 ? 17.781 -54.219 -28.25 1 92.94 293 GLY A CA 1
ATOM 2319 C C . GLY A 1 293 ? 18.016 -52.719 -28.047 1 92.94 293 GLY A C 1
ATOM 2320 O O . GLY A 1 293 ? 17.672 -52.156 -27 1 92.94 293 GLY A O 1
ATOM 2321 N N . SER A 1 294 ? 18.562 -52.031 -29.016 1 94.25 294 SER A N 1
ATOM 2322 C CA . SER A 1 294 ? 18.797 -50.625 -28.922 1 94.25 294 SER A CA 1
ATOM 2323 C C . SER A 1 294 ? 17.547 -49.812 -29.234 1 94.25 294 SER A C 1
ATOM 2325 O O . SER A 1 294 ? 16.766 -50.219 -30.109 1 94.25 294 SER A O 1
ATOM 2327 N N . VAL A 1 295 ? 17.422 -48.75 -28.484 1 95 295 VAL A N 1
ATOM 2328 C CA . VAL A 1 295 ? 16.188 -47.969 -28.578 1 95 295 VAL A CA 1
ATOM 2329 C C . VAL A 1 295 ? 16.516 -46.5 -28.844 1 95 295 VAL A C 1
ATOM 2331 O O . VAL A 1 295 ? 17.422 -45.938 -28.234 1 95 295 VAL A O 1
ATOM 2334 N N . LEU A 1 296 ? 15.852 -45.938 -29.828 1 96 296 LEU A N 1
ATOM 2335 C CA . LEU A 1 296 ? 15.938 -44.5 -30.156 1 96 296 LEU A CA 1
ATOM 2336 C C . LEU A 1 296 ? 14.586 -43.844 -29.984 1 96 296 LEU A C 1
ATOM 2338 O O . LEU A 1 296 ? 13.633 -44.156 -30.688 1 96 296 LEU A O 1
ATOM 2342 N N . LEU A 1 297 ? 14.562 -42.875 -29 1 94.19 297 LEU A N 1
ATOM 2343 C CA . LEU A 1 297 ? 13.281 -42.25 -28.656 1 94.19 297 LEU A CA 1
ATOM 2344 C C . LEU A 1 297 ? 13.328 -40.75 -28.906 1 94.19 297 LEU A C 1
ATOM 2346 O O . LEU A 1 297 ? 14.344 -40.125 -28.641 1 94.19 297 LEU A O 1
ATOM 2350 N N . PHE A 1 298 ? 12.172 -40.25 -29.359 1 92.94 298 PHE A N 1
ATOM 2351 C CA . PHE A 1 298 ? 12.008 -38.844 -29.531 1 92.94 298 PHE A CA 1
ATOM 2352 C C . PHE A 1 298 ? 10.797 -38.312 -28.75 1 92.94 298 PHE A C 1
ATOM 2354 O O . PHE A 1 298 ? 9.719 -38.906 -28.828 1 92.94 298 PHE A O 1
ATOM 2361 N N . HIS A 1 299 ? 11.016 -37.312 -27.953 1 89.31 299 HIS A N 1
ATOM 2362 C CA . HIS A 1 299 ? 9.953 -36.625 -27.219 1 89.31 299 HIS A CA 1
ATOM 2363 C C . HIS A 1 299 ? 10 -35.125 -27.469 1 89.31 299 HIS A C 1
ATOM 2365 O O . HIS A 1 299 ? 10.906 -34.625 -28.141 1 89.31 299 HIS A O 1
ATOM 2371 N N . GLU A 1 300 ? 8.969 -34.438 -27 1 83.88 300 GLU A N 1
ATOM 2372 C CA . GLU A 1 300 ? 8.914 -32.969 -27.125 1 83.88 300 GLU A CA 1
ATOM 2373 C C . GLU A 1 300 ? 8.68 -32.312 -25.766 1 83.88 300 GLU A C 1
ATOM 2375 O O . GLU A 1 300 ? 7.855 -32.781 -24.984 1 83.88 300 GLU A O 1
ATOM 2380 N N . GLY A 1 301 ? 9.531 -31.297 -25.531 1 78.62 301 GLY A N 1
ATOM 2381 C CA . GLY A 1 301 ? 9.25 -30.391 -24.422 1 78.62 301 GLY A CA 1
ATOM 2382 C C . GLY A 1 301 ? 9.781 -30.906 -23.094 1 78.62 301 GLY A C 1
ATOM 2383 O O . GLY A 1 301 ? 9.477 -30.344 -22.031 1 78.62 301 GLY A O 1
ATOM 2384 N N . LEU A 1 302 ? 10.5 -32.031 -23.109 1 88.06 302 LEU A N 1
ATOM 2385 C CA . LEU A 1 302 ? 11.086 -32.531 -21.859 1 88.06 302 LEU A CA 1
ATOM 2386 C C . LEU A 1 302 ? 12.297 -31.688 -21.469 1 88.06 302 LEU A C 1
ATOM 2388 O O . LEU A 1 302 ? 13.078 -31.266 -22.328 1 88.06 302 LEU A O 1
ATOM 2392 N N . GLU A 1 303 ? 12.352 -31.484 -20.172 1 87.44 303 GLU A N 1
ATOM 2393 C CA . GLU A 1 303 ? 13.523 -30.797 -19.641 1 87.44 303 GLU A CA 1
ATOM 2394 C C . GLU A 1 303 ? 14.719 -31.734 -19.562 1 87.44 303 GLU A C 1
ATOM 2396 O O . GLU A 1 303 ? 14.562 -32.969 -19.641 1 87.44 303 GLU A O 1
ATOM 2401 N N . ALA A 1 304 ? 15.891 -31.109 -19.406 1 91.31 304 ALA A N 1
ATOM 2402 C CA . ALA A 1 304 ? 17.141 -31.875 -19.422 1 91.31 304 ALA A CA 1
ATOM 2403 C C . ALA A 1 304 ? 17.109 -33 -18.391 1 91.31 304 ALA A C 1
ATOM 2405 O O . ALA A 1 304 ? 17.516 -34.125 -18.672 1 91.31 304 ALA A O 1
ATOM 2406 N N . ASP A 1 305 ? 16.625 -32.625 -17.281 1 92.56 305 ASP A N 1
ATOM 2407 C CA . ASP A 1 305 ? 16.562 -33.625 -16.203 1 92.56 305 ASP A CA 1
ATOM 2408 C C . ASP A 1 305 ? 15.586 -34.75 -16.547 1 92.56 305 ASP A C 1
ATOM 2410 O O . ASP A 1 305 ? 15.836 -35.906 -16.25 1 92.56 305 ASP A O 1
ATOM 2414 N N . GLN A 1 306 ? 14.547 -34.438 -17.188 1 92 306 GLN A N 1
ATOM 2415 C CA . GLN A 1 306 ? 13.547 -35.406 -17.578 1 92 306 GLN A CA 1
ATOM 2416 C C . GLN A 1 306 ? 14.078 -36.312 -18.688 1 92 306 GLN A C 1
ATOM 2418 O O . GLN A 1 306 ? 13.828 -37.531 -18.656 1 92 306 GLN A O 1
ATOM 2423 N N . VAL A 1 307 ? 14.789 -35.781 -19.609 1 95 307 VAL A N 1
ATOM 2424 C CA . VAL A 1 307 ? 15.406 -36.562 -20.672 1 95 307 VAL A CA 1
ATOM 2425 C C . VAL A 1 307 ? 16.359 -37.562 -20.062 1 95 307 VAL A C 1
ATOM 2427 O O . VAL A 1 307 ? 16.359 -38.75 -20.469 1 95 307 VAL A O 1
ATOM 2430 N N . ARG A 1 308 ? 17.109 -37.125 -19.172 1 95.75 308 ARG A N 1
ATOM 2431 C CA . ARG A 1 308 ? 18.062 -38 -18.484 1 95.75 308 ARG A CA 1
ATOM 2432 C C . ARG A 1 308 ? 17.344 -39.125 -17.766 1 95.75 308 ARG A C 1
ATOM 2434 O O . ARG A 1 308 ? 17.734 -40.281 -17.891 1 95.75 308 ARG A O 1
ATOM 2441 N N . ARG A 1 309 ? 16.359 -38.781 -17.062 1 95 309 ARG A N 1
ATOM 2442 C CA . ARG A 1 309 ? 15.617 -39.781 -16.281 1 95 309 ARG A CA 1
ATOM 2443 C C . ARG A 1 309 ? 14.93 -40.781 -17.188 1 95 309 ARG A C 1
ATOM 2445 O O . ARG A 1 309 ? 14.875 -41.969 -16.891 1 95 309 ARG A O 1
ATOM 2452 N N . MET A 1 310 ? 14.414 -40.312 -18.25 1 95.25 310 MET A N 1
ATOM 2453 C CA . MET A 1 310 ? 13.797 -41.188 -19.25 1 95.25 310 MET A CA 1
ATOM 2454 C C . MET A 1 310 ? 14.812 -42.156 -19.812 1 95.25 310 MET A C 1
ATOM 2456 O O . MET A 1 310 ? 14.539 -43.375 -19.891 1 95.25 310 MET A O 1
ATOM 2460 N N . ALA A 1 311 ? 15.945 -41.688 -20.203 1 96.38 311 ALA A N 1
ATOM 2461 C CA . ALA A 1 311 ? 17 -42.531 -20.734 1 96.38 311 ALA A CA 1
ATOM 2462 C C . ALA A 1 311 ? 17.438 -43.594 -19.719 1 96.38 311 ALA A C 1
ATOM 2464 O O . ALA A 1 311 ? 17.656 -44.75 -20.062 1 96.38 311 ALA A O 1
ATOM 2465 N N . ASP A 1 312 ? 17.531 -43.125 -18.547 1 95.5 312 ASP A N 1
ATOM 2466 C CA . ASP A 1 312 ? 17.922 -44.031 -17.484 1 95.5 312 ASP A CA 1
ATOM 2467 C C . ASP A 1 312 ? 16.891 -45.125 -17.281 1 95.5 312 ASP A C 1
ATOM 2469 O O . ASP A 1 312 ? 17.25 -46.312 -17.141 1 95.5 312 ASP A O 1
ATOM 2473 N N . ALA A 1 313 ? 15.664 -44.781 -17.25 1 94.69 313 ALA A N 1
ATOM 2474 C CA . ALA A 1 313 ? 14.586 -45.75 -17.062 1 94.69 313 ALA A CA 1
ATOM 2475 C C . ALA A 1 313 ? 14.57 -46.781 -18.172 1 94.69 313 ALA A C 1
ATOM 2477 O O . ALA A 1 313 ? 14.438 -47.969 -17.922 1 94.69 313 ALA A O 1
ATOM 2478 N N . VAL A 1 314 ? 14.727 -46.344 -19.391 1 95.25 314 VAL A N 1
ATOM 2479 C CA . VAL A 1 314 ? 14.68 -47.219 -20.547 1 95.25 314 VAL A CA 1
ATOM 2480 C C . VAL A 1 314 ? 15.945 -48.094 -20.594 1 95.25 314 VAL A C 1
ATOM 2482 O O . VAL A 1 314 ? 15.898 -49.281 -20.938 1 95.25 314 VAL A O 1
ATOM 2485 N N . MET A 1 315 ? 17.047 -47.562 -20.219 1 94.69 315 MET A N 1
ATOM 2486 C CA . MET A 1 315 ? 18.328 -48.25 -20.219 1 94.69 315 MET A CA 1
ATOM 2487 C C . MET A 1 315 ? 18.281 -49.469 -19.297 1 94.69 315 MET A C 1
ATOM 2489 O O . MET A 1 315 ? 18.875 -50.5 -19.594 1 94.69 315 MET A O 1
ATOM 2493 N N . GLN A 1 316 ? 17.516 -49.344 -18.266 1 93.81 316 GLN A N 1
ATOM 2494 C CA . GLN A 1 316 ? 17.438 -50.438 -17.297 1 93.81 316 GLN A CA 1
ATOM 2495 C C . GLN A 1 316 ? 16.609 -51.594 -17.812 1 93.81 316 GLN A C 1
ATOM 2497 O O . GLN A 1 316 ? 16.672 -52.688 -17.281 1 93.81 316 GLN A O 1
ATOM 2502 N N . LYS A 1 317 ? 15.875 -51.344 -18.828 1 93.75 317 LYS A N 1
ATOM 2503 C CA . LYS A 1 317 ? 14.953 -52.344 -19.312 1 93.75 317 LYS A CA 1
ATOM 2504 C C . LYS A 1 317 ? 15.398 -52.906 -20.656 1 93.75 317 LYS A C 1
ATOM 2506 O O . LYS A 1 317 ? 15.188 -54.094 -20.953 1 93.75 317 LYS A O 1
ATOM 2511 N N . CYS A 1 318 ? 16.016 -52.094 -21.453 1 91.88 318 CYS A N 1
ATOM 2512 C CA . CYS A 1 318 ? 16.422 -52.562 -22.766 1 91.88 318 CYS A CA 1
ATOM 2513 C C . CYS A 1 318 ? 17.734 -53.312 -22.688 1 91.88 318 CYS A C 1
ATOM 2515 O O . CYS A 1 318 ? 18.406 -53.281 -21.656 1 91.88 318 CYS A O 1
ATOM 2517 N N . SER A 1 319 ? 18.031 -54.031 -23.75 1 91.88 319 SER A N 1
ATOM 2518 C CA . SER A 1 319 ? 19.219 -54.875 -23.734 1 91.88 319 SER A CA 1
ATOM 2519 C C . SER A 1 319 ? 20.375 -54.219 -24.5 1 91.88 319 SER A C 1
ATOM 2521 O O . SER A 1 319 ? 21.5 -54.719 -24.484 1 91.88 319 SER A O 1
ATOM 2523 N N . GLY A 1 320 ? 20.188 -53.062 -25.141 1 91.88 320 GLY A N 1
ATOM 2524 C CA . GLY A 1 320 ? 21.188 -52.344 -25.906 1 91.88 320 GLY A CA 1
ATOM 2525 C C . GLY A 1 320 ? 21.359 -50.906 -25.453 1 91.88 320 GLY A C 1
ATOM 2526 O O . GLY A 1 320 ? 21.25 -50.594 -24.266 1 91.88 320 GLY A O 1
ATOM 2527 N N . CYS A 1 321 ? 21.703 -50.062 -26.406 1 94.5 321 CYS A N 1
ATOM 2528 C CA . CYS A 1 321 ? 21.859 -48.625 -26.172 1 94.5 321 CYS A CA 1
ATOM 2529 C C . CYS A 1 321 ? 20.516 -47.906 -26.25 1 94.5 321 CYS A C 1
ATOM 2531 O O . CYS A 1 321 ? 19.703 -48.219 -27.109 1 94.5 321 CYS A O 1
ATOM 2533 N N . CYS A 1 322 ? 20.328 -47.031 -25.281 1 95.94 322 CYS A N 1
ATOM 2534 C CA . CYS A 1 322 ? 19.125 -46.219 -25.312 1 95.94 322 CYS A CA 1
ATOM 2535 C C . CYS A 1 322 ? 19.469 -44.75 -25.578 1 95.94 322 CYS A C 1
ATOM 2537 O O . CYS A 1 322 ? 20.297 -44.188 -24.875 1 95.94 322 CYS A O 1
ATOM 2539 N N . ALA A 1 323 ? 18.875 -44.156 -26.562 1 97.44 323 ALA A N 1
ATOM 2540 C CA . ALA A 1 323 ? 19.047 -42.75 -26.891 1 97.44 323 ALA A CA 1
ATOM 2541 C C . ALA A 1 323 ? 17.719 -42 -26.859 1 97.44 323 ALA A C 1
ATOM 2543 O O . ALA A 1 323 ? 16.797 -42.375 -27.594 1 97.44 323 ALA A O 1
ATOM 2544 N N . VAL A 1 324 ? 17.672 -41 -25.953 1 97.06 324 VAL A N 1
ATOM 2545 C CA . VAL A 1 324 ? 16.453 -40.219 -25.828 1 97.06 324 VAL A CA 1
ATOM 2546 C C . VAL A 1 324 ? 16.75 -38.781 -26.266 1 97.06 324 VAL A C 1
ATOM 2548 O O . VAL A 1 324 ? 17.688 -38.156 -25.781 1 97.06 324 VAL A O 1
ATOM 2551 N N . PHE A 1 325 ? 15.914 -38.312 -27.188 1 96.75 325 PHE A N 1
ATOM 2552 C CA . PHE A 1 325 ? 16.016 -36.938 -27.672 1 96.75 325 PHE A CA 1
ATOM 2553 C C . PHE A 1 325 ? 14.719 -36.156 -27.391 1 96.75 325 PHE A C 1
ATOM 2555 O O . PHE A 1 325 ? 13.625 -36.719 -27.516 1 96.75 325 PHE A O 1
ATOM 2562 N N . SER A 1 326 ? 14.859 -34.938 -26.953 1 94.44 326 SER A N 1
ATOM 2563 C CA . SER A 1 326 ? 13.703 -34.062 -26.781 1 94.44 326 SER A CA 1
ATOM 2564 C C . SER A 1 326 ? 13.898 -32.75 -27.5 1 94.44 326 SER A C 1
ATOM 2566 O O . SER A 1 326 ? 14.883 -32.031 -27.266 1 94.44 326 SER A O 1
ATOM 2568 N N . SER A 1 327 ? 12.867 -32.375 -28.281 1 91.62 327 SER A N 1
ATOM 2569 C CA . SER A 1 327 ? 12.945 -31.141 -29.062 1 91.62 327 SER A CA 1
ATOM 2570 C C . SER A 1 327 ? 12.82 -29.906 -28.188 1 91.62 327 SER A C 1
ATOM 2572 O O . SER A 1 327 ? 12.008 -29.875 -27.266 1 91.62 327 SER A O 1
ATOM 2574 N N . ASN A 1 328 ? 13.641 -28.828 -28.469 1 87.44 328 ASN A N 1
ATOM 2575 C CA . ASN A 1 328 ? 13.562 -27.547 -27.781 1 87.44 328 ASN A CA 1
ATOM 2576 C C . ASN A 1 328 ? 12.672 -26.562 -28.531 1 87.44 328 ASN A C 1
ATOM 2578 O O . ASN A 1 328 ? 12.445 -25.438 -28.062 1 87.44 328 ASN A O 1
ATOM 2582 N N . GLY A 1 329 ? 12.234 -26.906 -29.625 1 82.88 329 GLY A N 1
ATOM 2583 C CA . GLY A 1 329 ? 11.367 -26.031 -30.406 1 82.88 329 GLY A CA 1
ATOM 2584 C C . GLY A 1 329 ? 12.141 -25.078 -31.297 1 82.88 329 GLY A C 1
ATOM 2585 O O . GLY A 1 329 ? 11.547 -24.391 -32.125 1 82.88 329 GLY A O 1
ATOM 2586 N N . ASP A 1 330 ? 13.477 -24.938 -31.172 1 87.56 330 ASP A N 1
ATOM 2587 C CA . ASP A 1 330 ? 14.281 -24.016 -31.969 1 87.56 330 ASP A CA 1
ATOM 2588 C C . ASP A 1 330 ? 15.141 -24.781 -32.969 1 87.56 330 ASP A C 1
ATOM 2590 O O . ASP A 1 330 ? 16.125 -24.234 -33.469 1 87.56 330 ASP A O 1
ATOM 2594 N N . GLY A 1 331 ? 14.852 -26.031 -33.188 1 89.06 331 GLY A N 1
ATOM 2595 C CA . GLY A 1 331 ? 15.617 -26.828 -34.125 1 89.06 331 GLY A CA 1
ATOM 2596 C C . GLY A 1 331 ? 16.703 -27.656 -33.469 1 89.06 331 GLY A C 1
ATOM 2597 O O . GLY A 1 331 ? 17.438 -28.375 -34.156 1 89.06 331 GLY A O 1
ATOM 2598 N N . SER A 1 332 ? 16.734 -27.469 -32.219 1 94.19 332 SER A N 1
ATOM 2599 C CA . SER A 1 332 ? 17.719 -28.266 -31.469 1 94.19 332 SER A CA 1
ATOM 2600 C C . SER A 1 332 ? 17.047 -29.312 -30.609 1 94.19 332 SER A C 1
ATOM 2602 O O . SER A 1 332 ? 15.828 -29.266 -30.391 1 94.19 332 SER A O 1
ATOM 2604 N N . TYR A 1 333 ? 17.875 -30.359 -30.234 1 96.81 333 TYR A N 1
ATOM 2605 C CA . TYR A 1 333 ? 17.406 -31.406 -29.344 1 96.81 333 TYR A CA 1
ATOM 2606 C C . TYR A 1 333 ? 18.328 -31.547 -28.141 1 96.81 333 TYR A C 1
ATOM 2608 O O . TYR A 1 333 ? 19.547 -31.469 -28.266 1 96.81 333 TYR A O 1
ATOM 2616 N N . LYS A 1 334 ? 17.703 -31.703 -26.984 1 97.06 334 LYS A N 1
ATOM 2617 C CA . LYS A 1 334 ? 18.422 -32.25 -25.844 1 97.06 334 LYS A CA 1
ATOM 2618 C C . LYS A 1 334 ? 18.469 -33.781 -25.922 1 97.06 334 LYS A C 1
ATOM 2620 O O . LYS A 1 334 ? 17.531 -34.406 -26.391 1 97.06 334 LYS A O 1
ATOM 2625 N N . TYR A 1 335 ? 19.625 -34.344 -25.438 1 97.81 335 TYR A N 1
ATOM 2626 C CA . TYR A 1 335 ? 19.672 -35.812 -25.5 1 97.81 335 TYR A CA 1
ATOM 2627 C C . TYR A 1 335 ? 20.312 -36.406 -24.25 1 97.81 335 TYR A C 1
ATOM 2629 O O . TYR A 1 335 ? 21.047 -35.719 -23.547 1 97.81 335 TYR A O 1
ATOM 2637 N N . ALA A 1 336 ? 19.969 -37.562 -23.969 1 98.12 336 ALA A N 1
ATOM 2638 C CA . ALA A 1 336 ? 20.641 -38.469 -23.047 1 98.12 336 ALA A CA 1
A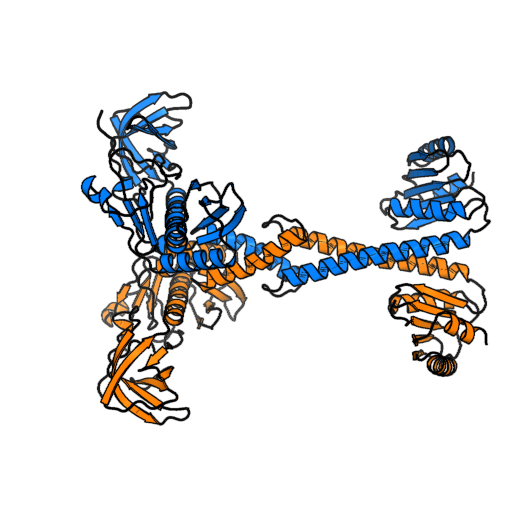TOM 2639 C C . ALA A 1 336 ? 20.75 -39.875 -23.609 1 98.12 336 ALA A C 1
ATOM 2641 O O . ALA A 1 336 ? 19.797 -40.375 -24.219 1 98.12 336 ALA A O 1
ATOM 2642 N N . ILE A 1 337 ? 21.953 -40.438 -23.562 1 97.69 337 ILE A N 1
ATOM 2643 C CA . ILE A 1 337 ? 22.234 -41.781 -24.109 1 97.69 337 ILE A CA 1
ATOM 2644 C C . ILE A 1 337 ? 22.891 -42.656 -23.047 1 97.69 337 ILE A C 1
ATOM 2646 O O . ILE A 1 337 ? 23.828 -42.188 -22.375 1 97.69 337 ILE A O 1
ATOM 2650 N N . GLY A 1 338 ? 22.328 -43.781 -22.953 1 96.69 338 GLY A N 1
ATOM 2651 C CA . GLY A 1 338 ? 22.891 -44.688 -21.984 1 96.69 338 GLY A CA 1
ATOM 2652 C C . GLY A 1 338 ? 23.031 -46.125 -22.516 1 96.69 338 GLY A C 1
ATOM 2653 O O . GLY A 1 338 ? 22.234 -46.562 -23.328 1 96.69 338 GLY A O 1
ATOM 2654 N N . GLU A 1 339 ? 24.062 -46.812 -22.078 1 95.44 339 GLU A N 1
ATOM 2655 C CA . GLU A 1 339 ? 24.312 -48.219 -22.328 1 95.44 339 GLU A CA 1
ATOM 2656 C C . GLU A 1 339 ? 24.938 -48.906 -21.109 1 95.44 339 GLU A C 1
ATOM 2658 O O . GLU A 1 339 ? 26.047 -48.562 -20.703 1 95.44 339 GLU A O 1
ATOM 2663 N N . LEU A 1 340 ? 24.094 -49.844 -20.656 1 91.06 340 LEU A N 1
ATOM 2664 C CA . LEU A 1 340 ? 24.594 -50.531 -19.469 1 91.06 340 LEU A CA 1
ATOM 2665 C C . LEU A 1 340 ? 25.938 -51.188 -19.766 1 91.06 340 LEU A C 1
ATOM 2667 O O . LEU A 1 340 ? 26.062 -51.938 -20.75 1 91.06 340 LEU A O 1
ATOM 2671 N N . ASN A 1 341 ? 26.969 -50.969 -19.109 1 87.81 341 ASN A N 1
ATOM 2672 C CA . ASN A 1 341 ? 28.312 -51.531 -19.188 1 87.81 341 ASN A CA 1
ATOM 2673 C C . ASN A 1 341 ? 29 -51.156 -20.5 1 87.81 341 ASN A C 1
ATOM 2675 O O . ASN A 1 341 ? 29.906 -51.844 -20.938 1 87.81 341 ASN A O 1
ATOM 2679 N N . GLY A 1 342 ? 28.5 -50.188 -21.141 1 91.75 342 GLY A N 1
ATOM 2680 C CA . GLY A 1 342 ? 29.094 -49.75 -22.391 1 91.75 342 GLY A CA 1
ATOM 2681 C C . GLY A 1 342 ? 30.016 -48.562 -22.219 1 91.75 342 GLY A C 1
ATOM 2682 O O . GLY A 1 342 ? 30.281 -48.125 -21.094 1 91.75 342 GLY A O 1
ATOM 2683 N N . ASP A 1 343 ? 30.625 -48.156 -23.344 1 94.88 343 ASP A N 1
ATOM 2684 C CA . ASP A 1 343 ? 31.453 -46.938 -23.422 1 94.88 343 ASP A CA 1
ATOM 2685 C C . ASP A 1 343 ? 31.031 -46.062 -24.594 1 94.88 343 ASP A C 1
ATOM 2687 O O . ASP A 1 343 ? 31.359 -46.375 -25.75 1 94.88 343 ASP A O 1
ATOM 2691 N N . LEU A 1 344 ? 30.406 -44.906 -24.156 1 94.12 344 LEU A N 1
ATOM 2692 C CA . LEU A 1 344 ? 29.766 -44.094 -25.172 1 94.12 344 LEU A CA 1
ATOM 2693 C C . LEU A 1 344 ? 30.625 -42.875 -25.531 1 94.12 344 LEU A C 1
ATOM 2695 O O . LEU A 1 344 ? 30.219 -42.062 -26.328 1 94.12 344 LEU A O 1
ATOM 2699 N N . ARG A 1 345 ? 31.859 -42.656 -25.031 1 89.38 345 ARG A N 1
ATOM 2700 C CA . ARG A 1 345 ? 32.688 -41.469 -25.156 1 89.38 345 ARG A CA 1
ATOM 2701 C C . ARG A 1 345 ? 33.031 -41.219 -26.625 1 89.38 345 ARG A C 1
ATOM 2703 O O . ARG A 1 345 ? 32.875 -40.094 -27.109 1 89.38 345 ARG A O 1
ATOM 2710 N N . GLN A 1 346 ? 33.406 -42.344 -27.234 1 93.5 346 GLN A N 1
ATOM 2711 C CA . GLN A 1 346 ? 33.75 -42.188 -28.641 1 93.5 346 GLN A CA 1
ATOM 2712 C C . GLN A 1 346 ? 32.531 -41.969 -29.5 1 93.5 346 GLN A C 1
ATOM 2714 O O . GLN A 1 346 ? 32.562 -41.156 -30.422 1 93.5 346 GLN A O 1
ATOM 2719 N N . PHE A 1 347 ? 31.547 -42.688 -29.25 1 94.62 347 PHE A N 1
ATOM 2720 C CA . PHE A 1 347 ? 30.297 -42.562 -29.969 1 94.62 347 PHE A CA 1
ATOM 2721 C C . PHE A 1 347 ? 29.75 -41.156 -29.875 1 94.62 347 PHE A C 1
ATOM 2723 O O . PHE A 1 347 ? 29.312 -40.562 -30.875 1 94.62 347 PHE A O 1
ATOM 2730 N N . THR A 1 348 ? 29.844 -40.594 -28.719 1 95.31 348 THR A N 1
ATOM 2731 C CA . THR A 1 348 ? 29.312 -39.25 -28.453 1 95.31 348 THR A CA 1
ATOM 2732 C C . THR A 1 348 ? 30.109 -38.219 -29.219 1 95.31 348 THR A C 1
ATOM 2734 O O . THR A 1 348 ? 29.531 -37.25 -29.734 1 95.31 348 THR A O 1
ATOM 2737 N N . LYS A 1 349 ? 31.375 -38.375 -29.234 1 95.31 349 LYS A N 1
ATOM 2738 C CA . LYS A 1 349 ? 32.219 -37.469 -29.984 1 95.31 349 LYS A CA 1
ATOM 2739 C C . LYS A 1 349 ? 31.859 -37.438 -31.453 1 95.31 349 LYS A C 1
ATOM 2741 O O . LYS A 1 349 ? 31.75 -36.375 -32.062 1 95.31 349 LYS A O 1
ATOM 2746 N N . GLU A 1 350 ? 31.656 -38.594 -31.969 1 96.31 350 GLU A N 1
ATOM 2747 C CA . GLU A 1 350 ? 31.297 -38.719 -33.375 1 96.31 350 GLU A CA 1
ATOM 2748 C C . GLU A 1 350 ? 29.906 -38.125 -33.625 1 96.31 350 GLU A C 1
ATOM 2750 O O . GLU A 1 350 ? 29.703 -37.469 -34.656 1 96.31 350 GLU A O 1
ATOM 2755 N N . MET A 1 351 ? 29.031 -38.375 -32.719 1 96.19 351 MET A N 1
ATOM 2756 C CA . MET A 1 351 ? 27.656 -37.875 -32.875 1 96.19 351 MET A CA 1
ATOM 2757 C C . MET A 1 351 ? 27.625 -36.375 -32.844 1 96.19 351 MET A C 1
ATOM 2759 O O . MET A 1 351 ? 26.969 -35.719 -33.656 1 96.19 351 MET A O 1
ATOM 2763 N N . ASN A 1 352 ? 28.344 -35.781 -31.906 1 96.19 352 ASN A N 1
ATOM 2764 C CA . ASN A 1 352 ? 28.375 -34.344 -31.766 1 96.19 352 ASN A CA 1
ATOM 2765 C C . ASN A 1 352 ? 28.984 -33.656 -33 1 96.19 352 ASN A C 1
ATOM 2767 O O . ASN A 1 352 ? 28.516 -32.594 -33.406 1 96.19 352 ASN A O 1
ATOM 2771 N N . ALA A 1 353 ? 29.922 -34.375 -33.469 1 96.12 353 ALA A N 1
ATOM 2772 C CA . ALA A 1 353 ? 30.562 -33.844 -34.688 1 96.12 353 ALA A CA 1
ATOM 2773 C C . ALA A 1 353 ? 29.594 -33.906 -35.875 1 96.12 353 ALA A C 1
ATOM 2775 O O . ALA A 1 353 ? 29.516 -32.969 -36.656 1 96.12 353 ALA A O 1
ATOM 2776 N N . ALA A 1 354 ? 28.891 -34.969 -35.938 1 96.62 354 ALA A N 1
ATOM 2777 C CA . ALA A 1 354 ? 28.016 -35.219 -37.094 1 96.62 354 ALA A CA 1
ATOM 2778 C C . ALA A 1 354 ? 26.734 -34.375 -37 1 96.62 354 ALA A C 1
ATOM 2780 O O . ALA A 1 354 ? 26.188 -33.969 -38.031 1 96.62 354 ALA A O 1
ATOM 2781 N N . LEU A 1 355 ? 26.328 -34.125 -35.812 1 97.44 355 LEU A N 1
ATOM 2782 C CA . LEU A 1 355 ? 25.016 -33.5 -35.625 1 97.44 355 LEU A CA 1
ATOM 2783 C C . LEU A 1 355 ? 25.141 -32.125 -35 1 97.44 355 LEU A C 1
ATOM 2785 O O . LEU A 1 355 ? 24.172 -31.625 -34.406 1 97.44 355 LEU A O 1
ATOM 2789 N N . ASN A 1 356 ? 26.344 -31.594 -35 1 96.94 356 ASN A N 1
ATOM 2790 C CA . ASN A 1 356 ? 26.594 -30.266 -34.469 1 96.94 356 ASN A CA 1
ATOM 2791 C C . ASN A 1 356 ? 26.172 -30.172 -33 1 96.94 356 ASN A C 1
ATOM 2793 O O . ASN A 1 356 ? 25.375 -29.297 -32.625 1 96.94 356 ASN A O 1
ATOM 2797 N N . GLY A 1 357 ? 26.641 -31.047 -32.344 1 96.69 357 GLY A N 1
ATOM 2798 C CA . GLY A 1 357 ? 26.203 -31.125 -30.953 1 96.69 357 GLY A CA 1
ATOM 2799 C C . GLY A 1 357 ? 27.312 -30.859 -29.953 1 96.69 357 GLY A C 1
ATOM 2800 O O . GLY A 1 357 ? 28.438 -30.562 -30.344 1 96.69 357 GLY A O 1
ATOM 2801 N N . ARG A 1 358 ? 26.906 -30.703 -28.75 1 95.62 358 ARG A N 1
ATOM 2802 C CA . ARG A 1 358 ? 27.781 -30.609 -27.594 1 95.62 358 ARG A CA 1
ATOM 2803 C C . ARG A 1 358 ? 27.266 -31.453 -26.438 1 95.62 358 ARG A C 1
ATOM 2805 O O . ARG A 1 358 ? 26.062 -31.641 -26.281 1 95.62 358 ARG A O 1
ATOM 2812 N N . GLY A 1 359 ? 28.188 -32.062 -25.688 1 95.38 359 GLY A N 1
ATOM 2813 C CA . GLY A 1 359 ? 27.781 -32.875 -24.562 1 95.38 359 GLY A CA 1
ATOM 2814 C C . GLY A 1 359 ? 28.828 -33.938 -24.188 1 95.38 359 GLY A C 1
ATOM 2815 O O . GLY A 1 359 ? 29.844 -34.062 -24.859 1 95.38 359 GLY A O 1
ATOM 2816 N N . GLY A 1 360 ? 28.625 -34.531 -23.172 1 94.44 360 GLY A N 1
ATOM 2817 C CA . GLY A 1 360 ? 29.484 -35.562 -22.594 1 94.44 360 GLY A CA 1
ATOM 2818 C C . GLY A 1 360 ? 28.922 -36.156 -21.328 1 94.44 360 GLY A C 1
ATOM 2819 O O . GLY A 1 360 ? 27.719 -36.031 -21.047 1 94.44 360 GLY A O 1
ATOM 2820 N N . GLY A 1 361 ? 29.703 -36.875 -20.578 1 94.75 361 GLY A N 1
ATOM 2821 C CA . GLY A 1 361 ? 29.297 -37.5 -19.328 1 94.75 361 GLY A CA 1
ATOM 2822 C C . GLY A 1 361 ? 30.141 -38.688 -18.969 1 94.75 361 GLY A C 1
ATOM 2823 O O . GLY A 1 361 ? 31.344 -38.719 -19.234 1 94.75 361 GLY A O 1
ATOM 2824 N N . LYS A 1 362 ? 29.531 -39.594 -18.25 1 94.25 362 LYS A N 1
ATOM 2825 C CA . LYS A 1 362 ? 30.188 -40.844 -17.859 1 94.25 362 LYS A CA 1
ATOM 2826 C C . LYS A 1 362 ? 30.25 -41.844 -19.031 1 94.25 362 LYS A C 1
ATOM 2828 O O . LYS A 1 362 ? 29.5 -41.688 -19.984 1 94.25 362 LYS A O 1
ATOM 2833 N N . PRO A 1 363 ? 31.125 -42.812 -18.922 1 95.19 363 PRO A N 1
ATOM 2834 C CA . PRO A 1 363 ? 31.281 -43.75 -20.031 1 95.19 363 PRO A CA 1
ATOM 2835 C C . PRO A 1 363 ? 29.969 -44.438 -20.406 1 95.19 363 PRO A C 1
ATOM 2837 O O . PRO A 1 363 ? 29.672 -44.594 -21.594 1 95.19 363 PRO A O 1
ATOM 2840 N N . PHE A 1 364 ? 29.125 -44.781 -19.516 1 95.5 364 PHE A N 1
ATOM 2841 C CA . PHE A 1 364 ? 27.938 -45.562 -19.812 1 95.5 364 PHE A CA 1
ATOM 2842 C C . PHE A 1 364 ? 26.719 -44.688 -19.984 1 95.5 364 PHE A C 1
ATOM 2844 O O . PHE A 1 364 ? 25.625 -45.156 -20.297 1 95.5 364 PHE A O 1
ATOM 2851 N N . PHE A 1 365 ? 26.922 -43.344 -19.719 1 96.88 365 PHE A N 1
ATOM 2852 C CA . PHE A 1 365 ? 25.781 -42.438 -19.734 1 96.88 365 PHE A CA 1
ATOM 2853 C C . PHE A 1 365 ? 26.219 -41.031 -20.109 1 96.88 365 PHE A C 1
ATOM 2855 O O . PHE A 1 365 ? 26.953 -40.375 -19.359 1 96.88 365 PHE A O 1
ATOM 2862 N N . VAL A 1 366 ? 25.672 -40.469 -21.266 1 97.56 366 VAL A N 1
ATOM 2863 C CA . VAL A 1 366 ? 26.094 -39.156 -21.766 1 97.56 366 VAL A CA 1
ATOM 2864 C C . VAL A 1 366 ? 24.859 -38.281 -22.031 1 97.56 366 VAL A C 1
ATOM 2866 O O . VAL A 1 366 ? 23.766 -38.812 -22.234 1 97.56 366 VAL A O 1
ATOM 2869 N N . GLN A 1 367 ? 25.031 -37 -21.938 1 97.81 367 GLN A N 1
ATOM 2870 C CA . GLN A 1 367 ? 23.938 -36.062 -22.188 1 97.81 367 GLN A CA 1
ATOM 2871 C C . GLN A 1 367 ? 24.453 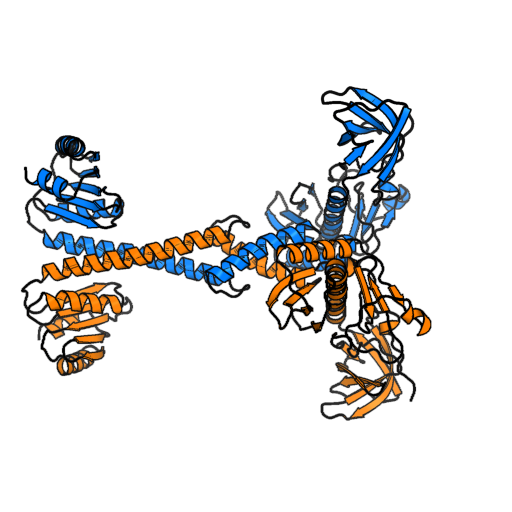-34.781 -22.859 1 97.81 367 GLN A C 1
ATOM 2873 O O . GLN A 1 367 ? 25.641 -34.5 -22.812 1 97.81 367 GLN A O 1
ATOM 2878 N N . GLY A 1 368 ? 23.578 -34.062 -23.562 1 96.81 368 GLY A N 1
ATOM 2879 C CA . GLY A 1 368 ? 23.953 -32.844 -24.266 1 96.81 368 GLY A CA 1
ATOM 2880 C C . GLY A 1 368 ? 22.875 -32.312 -25.188 1 96.81 368 GLY A C 1
ATOM 2881 O O . GLY A 1 368 ? 21.672 -32.469 -24.891 1 96.81 368 GLY A O 1
ATOM 2882 N N . SER A 1 369 ? 23.297 -31.578 -26.203 1 97.19 369 SER A N 1
ATOM 2883 C CA . SER A 1 369 ? 22.391 -31.016 -27.188 1 97.19 369 SER A CA 1
ATOM 2884 C C . SER A 1 369 ? 22.969 -31.094 -28.594 1 97.19 369 SER A C 1
ATOM 2886 O O . SER A 1 369 ? 24.188 -31.094 -28.781 1 97.19 369 SER A O 1
ATOM 2888 N N . VAL A 1 370 ? 22.078 -31.312 -29.516 1 97.56 370 VAL A N 1
ATOM 2889 C CA . VAL A 1 370 ? 22.5 -31.312 -30.922 1 97.56 370 VAL A CA 1
ATOM 2890 C C . VAL A 1 370 ? 21.641 -30.328 -31.703 1 97.56 370 VAL A C 1
ATOM 2892 O O . VAL A 1 370 ? 20.547 -29.953 -31.281 1 97.56 370 VAL A O 1
ATOM 2895 N N . LYS A 1 371 ? 22.156 -29.812 -32.812 1 96.94 371 LYS A N 1
ATOM 2896 C CA . LYS A 1 371 ? 21.422 -28.984 -33.75 1 96.94 371 LYS A CA 1
ATOM 2897 C C . LYS A 1 371 ? 21.281 -29.688 -35.094 1 96.94 371 LYS A C 1
ATOM 2899 O O . LYS A 1 371 ? 22.109 -29.484 -36 1 96.94 371 LYS A O 1
ATOM 2904 N N . ALA A 1 372 ? 20.312 -30.531 -35.219 1 95.38 372 ALA A N 1
ATOM 2905 C CA . ALA A 1 372 ? 20.047 -31.344 -36.406 1 95.38 372 ALA A CA 1
ATOM 2906 C C . ALA A 1 372 ? 18.562 -31.734 -36.469 1 95.38 372 ALA A C 1
ATOM 2908 O O . ALA A 1 372 ? 17.844 -31.656 -35.469 1 95.38 372 ALA A O 1
ATOM 2909 N N . SER A 1 373 ? 18.109 -32 -37.656 1 94.69 373 SER A N 1
ATOM 2910 C CA . SER A 1 373 ? 16.734 -32.469 -37.812 1 94.69 373 SER A CA 1
ATOM 2911 C C . SER A 1 373 ? 16.547 -33.875 -37.281 1 94.69 373 SER A C 1
ATOM 2913 O O . SER A 1 373 ? 17.531 -34.625 -37.156 1 94.69 373 SER A O 1
ATOM 2915 N N . GLU A 1 374 ? 15.359 -34.188 -36.938 1 95.12 374 GLU A N 1
ATOM 2916 C CA . GLU A 1 374 ? 15.062 -35.531 -36.5 1 95.12 374 GLU A CA 1
ATOM 2917 C C . GLU A 1 374 ? 15.547 -36.562 -37.5 1 95.12 374 GLU A C 1
ATOM 2919 O O . GLU A 1 374 ? 16.078 -37.625 -37.125 1 95.12 374 GLU A O 1
ATOM 2924 N N . ASP A 1 375 ? 15.398 -36.312 -38.75 1 95.19 375 ASP A N 1
ATOM 2925 C CA . ASP A 1 375 ? 15.82 -37.219 -39.812 1 95.19 375 ASP A CA 1
ATOM 2926 C C . ASP A 1 375 ? 17.328 -37.438 -39.781 1 95.19 375 ASP A C 1
ATOM 2928 O O . ASP A 1 375 ? 17.797 -38.562 -39.969 1 95.19 375 ASP A O 1
ATOM 2932 N N . GLU A 1 376 ? 18 -36.406 -39.594 1 95.56 376 GLU A N 1
ATOM 2933 C CA . GLU A 1 376 ? 19.453 -36.5 -39.5 1 95.56 376 GLU A CA 1
ATOM 2934 C C . GLU A 1 376 ? 19.875 -37.344 -38.312 1 95.56 376 GLU A C 1
ATOM 2936 O O . GLU A 1 376 ? 20.828 -38.125 -38.406 1 95.56 376 GLU A O 1
ATOM 2941 N N . ILE A 1 377 ? 19.188 -37.188 -37.219 1 97.06 377 ILE A N 1
ATOM 2942 C CA . ILE A 1 377 ? 19.5 -37.938 -36 1 97.06 377 ILE A CA 1
ATOM 2943 C C . ILE A 1 377 ? 19.219 -39.438 -36.25 1 97.06 377 ILE A C 1
ATOM 2945 O O . ILE A 1 377 ? 20.047 -40.281 -35.969 1 97.06 377 ILE A O 1
ATOM 2949 N N . ARG A 1 378 ? 18.078 -39.719 -36.844 1 95.81 378 ARG A N 1
ATOM 2950 C CA . ARG A 1 378 ? 17.719 -41.094 -37.125 1 95.81 378 ARG A CA 1
ATOM 2951 C C . ARG A 1 378 ? 18.719 -41.75 -38.094 1 95.81 378 ARG A C 1
ATOM 2953 O O . ARG A 1 378 ? 19.062 -42.906 -37.938 1 95.81 378 ARG A O 1
ATOM 2960 N N . GLN A 1 379 ? 19.188 -40.969 -39.094 1 95.06 379 GLN A N 1
ATOM 2961 C CA . GLN A 1 379 ? 20.141 -41.469 -40.062 1 95.06 379 GLN A CA 1
ATOM 2962 C C . GLN A 1 379 ? 21.469 -41.844 -39.375 1 95.06 379 GLN A C 1
ATOM 2964 O O . GLN A 1 379 ? 22.094 -42.844 -39.719 1 95.06 379 GLN A O 1
ATOM 2969 N N . PHE A 1 380 ? 21.828 -41.094 -38.5 1 95.88 380 PHE A N 1
ATOM 2970 C CA . PHE A 1 380 ? 23.062 -41.344 -37.781 1 95.88 380 PHE A CA 1
ATOM 2971 C C . PHE A 1 380 ? 22.984 -42.656 -37.031 1 95.88 380 PHE A C 1
ATOM 2973 O O . PHE A 1 380 ? 23.953 -43.406 -37 1 95.88 380 PHE A O 1
ATOM 2980 N N . PHE A 1 381 ? 21.859 -42.938 -36.344 1 94.25 381 PHE A N 1
ATOM 2981 C CA . PHE A 1 381 ? 21.734 -44.125 -35.5 1 94.25 381 PHE A CA 1
ATOM 2982 C C . PHE A 1 381 ? 21.453 -45.375 -36.312 1 94.25 381 PHE A C 1
ATOM 2984 O O . PHE A 1 381 ? 21.578 -46.469 -35.812 1 94.25 381 PHE A O 1
ATOM 2991 N N . ARG A 1 382 ? 21.062 -45.219 -37.562 1 88.88 382 ARG A N 1
ATOM 2992 C CA . ARG A 1 382 ? 20.859 -46.375 -38.469 1 88.88 382 ARG A CA 1
ATOM 2993 C C . ARG A 1 382 ? 22.203 -46.938 -38.938 1 88.88 382 ARG A C 1
ATOM 2995 O O . ARG A 1 382 ? 22.312 -48.125 -39.219 1 88.88 382 ARG A O 1
ATOM 3002 N N . GLN A 1 383 ? 23.234 -46.156 -39.062 1 76.12 383 GLN A N 1
ATOM 3003 C CA . GLN A 1 383 ? 24.562 -46.562 -39.5 1 76.12 383 GLN A CA 1
ATOM 3004 C C . GLN A 1 383 ? 25.297 -47.344 -38.406 1 76.12 383 GLN A C 1
ATOM 3006 O O . GLN A 1 383 ? 26.141 -48.188 -38.688 1 76.12 383 GLN A O 1
ATOM 3011 N N . MET B 1 1 ? -40.781 30.531 18.578 1 43.84 1 MET B N 1
ATOM 3012 C CA . MET B 1 1 ? -39.969 29.406 19.031 1 43.84 1 MET B CA 1
ATOM 3013 C C . MET B 1 1 ? -38.5 29.719 18.906 1 43.84 1 MET B C 1
ATOM 3015 O O . MET B 1 1 ? -38.062 30.25 17.891 1 43.84 1 MET B O 1
ATOM 3019 N N . SER B 1 2 ? -37.812 29.875 19.969 1 59.38 2 SER B N 1
ATOM 3020 C CA . SER B 1 2 ? -36.438 30.406 20.047 1 59.38 2 SER B CA 1
ATOM 3021 C C . SER B 1 2 ? -35.469 29.594 19.203 1 59.38 2 SER B C 1
ATOM 3023 O O . SER B 1 2 ? -35.562 28.359 19.188 1 59.38 2 SER B O 1
ATOM 3025 N N . GLU B 1 3 ? -34.844 30.141 18.172 1 85.19 3 GLU B N 1
ATOM 3026 C CA . GLU B 1 3 ? -33.906 29.531 17.234 1 85.19 3 GLU B CA 1
ATOM 3027 C C . GLU B 1 3 ? -32.719 28.906 17.984 1 85.19 3 GLU B C 1
ATOM 3029 O O . GLU B 1 3 ? -32.219 29.469 18.969 1 85.19 3 GLU B O 1
ATOM 3034 N N . THR B 1 4 ? -32.594 27.562 17.844 1 95.19 4 THR B N 1
ATOM 3035 C CA . THR B 1 4 ? -31.453 26.844 18.438 1 95.19 4 THR B CA 1
ATOM 3036 C C . THR B 1 4 ? -30.141 27.516 18.062 1 95.19 4 THR B C 1
ATOM 3038 O O . THR B 1 4 ? -29.875 27.766 16.891 1 95.19 4 THR B O 1
ATOM 3041 N N . ARG B 1 5 ? -29.375 27.953 19.094 1 97.31 5 ARG B N 1
ATOM 3042 C CA . ARG B 1 5 ? -28.047 28.5 18.844 1 97.31 5 ARG B CA 1
ATOM 3043 C C . ARG B 1 5 ? -27.109 27.422 18.297 1 97.31 5 ARG B C 1
ATOM 3045 O O . ARG B 1 5 ? -27.016 26.328 18.875 1 97.31 5 ARG B O 1
ATOM 3052 N N . LYS B 1 6 ? -26.469 27.734 17.25 1 97.12 6 LYS B N 1
ATOM 3053 C CA . LYS B 1 6 ? -25.641 26.781 16.547 1 97.12 6 LYS B CA 1
ATOM 3054 C C . LYS B 1 6 ? -24.188 26.859 17 1 97.12 6 LYS B C 1
ATOM 3056 O O . LYS B 1 6 ? -23.359 27.547 16.375 1 97.12 6 LYS B O 1
ATOM 3061 N N . LEU B 1 7 ? -23.781 26.062 18 1 98.25 7 LEU B N 1
ATOM 3062 C CA . LEU B 1 7 ? -22.453 26.094 18.609 1 98.25 7 LEU B CA 1
ATOM 3063 C C . LEU B 1 7 ? -21.406 25.562 17.641 1 98.25 7 LEU B C 1
ATOM 3065 O O . LEU B 1 7 ? -20.25 25.969 17.672 1 98.25 7 LEU B O 1
ATOM 3069 N N . TYR B 1 8 ? -21.844 24.656 16.688 1 97.56 8 TYR B N 1
ATOM 3070 C CA . TYR B 1 8 ? -20.922 24.031 15.75 1 97.56 8 TYR B CA 1
ATOM 3071 C C . TYR B 1 8 ? -20.422 25.047 14.727 1 97.56 8 TYR B C 1
ATOM 3073 O O . TYR B 1 8 ? -19.453 24.781 14.016 1 97.56 8 TYR B O 1
ATOM 3081 N N . TYR B 1 9 ? -21.016 26.203 14.648 1 96.19 9 TYR B N 1
ATOM 3082 C CA . TYR B 1 9 ? -20.531 27.266 13.766 1 96.19 9 TYR B CA 1
ATOM 3083 C C . TYR B 1 9 ? -19.672 28.25 14.539 1 96.19 9 TYR B C 1
ATOM 3085 O O . TYR B 1 9 ? -18.875 28.984 13.945 1 96.19 9 TYR B O 1
ATOM 3093 N N . GLU B 1 10 ? -19.844 28.266 15.852 1 96.75 10 GLU B N 1
ATOM 3094 C CA . GLU B 1 10 ? -19.047 29.156 16.688 1 96.75 10 GLU B CA 1
ATOM 3095 C C . GLU B 1 10 ? -17.688 28.562 17 1 96.75 10 GLU B C 1
ATOM 3097 O O . GLU B 1 10 ? -16.672 29.266 16.938 1 96.75 10 GLU B O 1
ATOM 3102 N N . ASP B 1 11 ? -17.734 27.312 17.281 1 97.69 11 ASP B N 1
ATOM 3103 C CA . ASP B 1 11 ? -16.516 26.531 17.516 1 97.69 11 ASP B CA 1
ATOM 3104 C C . ASP B 1 11 ? -16.688 25.094 17.047 1 97.69 11 ASP B C 1
ATOM 3106 O O . ASP B 1 11 ? -17.281 24.266 17.734 1 97.69 11 ASP B O 1
ATOM 3110 N N . VAL B 1 12 ? -16.062 24.812 15.945 1 97.56 12 VAL B N 1
ATOM 3111 C CA . VAL B 1 12 ? -16.234 23.516 15.32 1 97.56 12 VAL B CA 1
ATOM 3112 C C . VAL B 1 12 ? -15.562 22.438 16.188 1 97.56 12 VAL B C 1
ATOM 3114 O O . VAL B 1 12 ? -15.82 21.25 16 1 97.56 12 VAL B O 1
ATOM 3117 N N . TYR B 1 13 ? -14.781 22.812 17.188 1 98.12 13 TYR B N 1
ATOM 3118 C CA . TYR B 1 13 ? -14.016 21.859 17.984 1 98.12 13 TYR B CA 1
ATOM 3119 C C . TYR B 1 13 ? -14.703 21.578 19.328 1 98.12 13 TYR B C 1
ATOM 3121 O O . TYR B 1 13 ? -14.125 20.953 20.203 1 98.12 13 TYR B O 1
ATOM 3129 N N . THR B 1 14 ? -15.938 22.109 19.5 1 98.25 14 THR B N 1
ATOM 3130 C CA . THR B 1 14 ? -16.703 21.812 20.719 1 98.25 14 THR B CA 1
ATOM 3131 C C . THR B 1 14 ? -17.047 20.328 20.797 1 98.25 14 THR B C 1
ATOM 3133 O O . THR B 1 14 ? -17.812 19.812 19.969 1 98.25 14 THR B O 1
ATOM 3136 N N . LYS B 1 15 ? -16.531 19.688 21.797 1 98.25 15 LYS B N 1
ATOM 3137 C CA . LYS B 1 15 ? -16.734 18.25 21.953 1 98.25 15 LYS B CA 1
ATOM 3138 C C . LYS B 1 15 ? -17.828 17.969 22.969 1 98.25 15 LYS B C 1
ATOM 3140 O O . LYS B 1 15 ? -18.5 16.938 22.891 1 98.25 15 LYS B O 1
ATOM 3145 N N . GLU B 1 16 ? -17.953 18.844 23.938 1 98.62 16 GLU B N 1
ATOM 3146 C CA . GLU B 1 16 ? -18.938 18.766 25 1 98.62 16 GLU B CA 1
ATOM 3147 C C . GLU B 1 16 ? -19.609 20.125 25.234 1 98.62 16 GLU B C 1
ATOM 3149 O O . GLU B 1 16 ? -18.953 21.172 25.141 1 98.62 16 GLU B O 1
ATOM 3154 N N . PHE B 1 17 ? -20.891 20.109 25.531 1 98.69 17 PHE B N 1
ATOM 3155 C CA . PHE B 1 17 ? -21.625 21.344 25.766 1 98.69 17 PHE B CA 1
ATOM 3156 C C . PHE B 1 17 ? -22.812 21.094 26.688 1 98.69 17 PHE B C 1
ATOM 3158 O O . PHE B 1 17 ? -23.219 19.953 26.906 1 98.69 17 PHE B O 1
ATOM 3165 N N . THR B 1 18 ? -23.312 22.156 27.188 1 98.69 18 THR B N 1
ATOM 3166 C CA . THR B 1 18 ? -24.547 22.125 27.969 1 98.69 18 THR B CA 1
ATOM 3167 C C . THR B 1 18 ? -25.672 22.844 27.25 1 98.69 18 THR B C 1
ATOM 3169 O O . THR B 1 18 ? -25.422 23.797 26.5 1 98.69 18 THR B O 1
ATOM 3172 N N . ALA B 1 19 ? -26.844 22.328 27.453 1 98.62 19 ALA B N 1
ATOM 3173 C CA . ALA B 1 19 ? -28.016 22.922 26.812 1 98.62 19 ALA B CA 1
ATOM 3174 C C . ALA B 1 19 ? -29.281 22.672 27.609 1 98.62 19 ALA B C 1
ATOM 3176 O O . ALA B 1 19 ? -29.281 21.859 28.547 1 98.62 19 ALA B O 1
ATOM 3177 N N . LYS B 1 20 ? -30.281 23.406 27.25 1 98.25 20 LYS B N 1
ATOM 3178 C CA . LYS B 1 20 ? -31.609 23.203 27.812 1 98.25 20 LYS B CA 1
ATOM 3179 C C . LYS B 1 20 ? -32.562 22.594 26.781 1 98.25 20 LYS B C 1
ATOM 3181 O O . LYS B 1 20 ? -32.594 23.016 25.625 1 98.25 20 LYS B O 1
ATOM 3186 N N . VAL B 1 21 ? -33.312 21.578 27.234 1 98.31 21 VAL B N 1
ATOM 3187 C CA . VAL B 1 21 ? -34.312 20.953 26.359 1 98.31 21 VAL B CA 1
ATOM 3188 C C . VAL B 1 21 ? -35.531 21.859 26.25 1 98.31 21 VAL B C 1
ATOM 3190 O O . VAL B 1 21 ? -36.219 22.094 27.25 1 98.31 21 VAL B O 1
ATOM 3193 N N . LEU B 1 22 ? -35.781 22.281 25.078 1 97.75 22 LEU B N 1
ATOM 3194 C CA . LEU B 1 22 ? -36.938 23.141 24.859 1 97.75 22 LEU B CA 1
ATOM 3195 C C . LEU B 1 22 ? -38.188 22.297 24.656 1 97.75 22 LEU B C 1
ATOM 3197 O O . LEU B 1 22 ? -39.25 22.641 25.172 1 97.75 22 LEU B O 1
ATOM 3201 N N . GLU B 1 23 ? -38 21.25 23.859 1 97.31 23 GLU B N 1
ATOM 3202 C CA . GLU B 1 23 ? -39.125 20.391 23.531 1 97.31 23 GLU B CA 1
ATOM 3203 C C . GLU B 1 23 ? -38.688 18.938 23.406 1 97.31 23 GLU B C 1
ATOM 3205 O O . GLU B 1 23 ? -37.562 18.656 22.984 1 97.31 23 GLU B O 1
ATOM 3210 N N . CYS B 1 24 ? -39.531 18.078 23.812 1 97.5 24 CYS B N 1
ATOM 3211 C CA . CYS B 1 24 ? -39.438 16.641 23.594 1 97.5 24 CYS B CA 1
ATOM 3212 C C . CYS B 1 24 ? -40.719 16.078 22.969 1 97.5 24 CYS B C 1
ATOM 3214 O O . CYS B 1 24 ? -41.75 16.031 23.609 1 97.5 24 CYS B O 1
ATOM 3216 N N . ARG B 1 25 ? -40.562 15.68 21.672 1 96.31 25 ARG B N 1
ATOM 3217 C CA . ARG B 1 25 ? -41.719 15.172 20.953 1 96.31 25 ARG B CA 1
ATOM 3218 C C . ARG B 1 25 ? -41.594 13.672 20.703 1 96.31 25 ARG B C 1
ATOM 3220 O O . ARG B 1 25 ? -40.5 13.164 20.453 1 96.31 25 ARG B O 1
ATOM 3227 N N . GLU B 1 26 ? -42.688 13.055 20.766 1 95.38 26 GLU B N 1
ATOM 3228 C CA . GLU B 1 26 ? -42.719 11.656 20.375 1 95.38 26 GLU B CA 1
ATOM 3229 C C . GLU B 1 26 ? -42.75 11.508 18.844 1 95.38 26 GLU B C 1
ATOM 3231 O O . GLU B 1 26 ? -43.594 12.117 18.188 1 95.38 26 GLU B O 1
ATOM 3236 N N . GLY B 1 27 ? -41.781 10.852 18.297 1 89.62 27 GLY B N 1
ATOM 3237 C CA . GLY B 1 27 ? -41.75 10.609 16.875 1 89.62 27 GLY B CA 1
ATOM 3238 C C . GLY B 1 27 ? -41.938 9.148 16.516 1 89.62 27 GLY B C 1
ATOM 3239 O O . GLY B 1 27 ? -42.219 8.312 17.375 1 89.62 27 GLY B O 1
ATOM 3240 N N . LYS B 1 28 ? -41.875 8.75 15.242 1 87.62 28 LYS B N 1
ATOM 3241 C CA . LYS B 1 28 ? -42.125 7.406 14.727 1 87.62 28 LYS B CA 1
ATOM 3242 C C . LYS B 1 28 ? -41.062 6.43 15.234 1 87.62 28 LYS B C 1
ATOM 3244 O O . LYS B 1 28 ? -41.375 5.281 15.562 1 87.62 28 LYS B O 1
ATOM 3249 N N . LYS B 1 29 ? -39.844 6.852 15.414 1 85.94 29 LYS B N 1
ATOM 3250 C CA . LYS B 1 29 ? -38.75 5.949 15.742 1 85.94 29 LYS B CA 1
ATOM 3251 C C . LYS B 1 29 ? -38.125 6.289 17.094 1 85.94 29 LYS B C 1
ATOM 3253 O O . LYS B 1 29 ? -37.031 5.875 17.406 1 85.94 29 LYS B O 1
ATOM 3258 N N . GLY B 1 30 ? -38.906 7.055 17.859 1 95.5 30 GLY B N 1
ATOM 3259 C CA . GLY B 1 30 ? -38.438 7.469 19.172 1 95.5 30 GLY B CA 1
ATOM 3260 C C . GLY B 1 30 ? -38.875 8.867 19.547 1 95.5 30 GLY B C 1
ATOM 3261 O O . GLY B 1 30 ? -40.062 9.18 19.516 1 95.5 30 GLY B O 1
ATOM 3262 N N . TYR B 1 31 ? -37.844 9.648 19.891 1 97.81 31 TYR B N 1
ATOM 3263 C CA . TYR B 1 31 ? -38.156 10.984 20.375 1 97.81 31 TYR B CA 1
ATOM 3264 C C . TYR B 1 31 ? -37.375 12.047 19.609 1 97.81 31 TYR B C 1
ATOM 3266 O O . TYR B 1 31 ? -36.281 11.773 19.094 1 97.81 31 TYR B O 1
ATOM 3274 N N . GLU B 1 32 ? -37.969 13.172 19.438 1 97.44 32 GLU B N 1
ATOM 3275 C CA . GLU B 1 32 ? -37.375 14.359 18.828 1 97.44 32 GLU B CA 1
ATOM 3276 C C . GLU B 1 32 ? -37.094 15.43 19.875 1 97.44 32 GLU B C 1
ATOM 3278 O O . GLU B 1 32 ? -38.031 15.992 20.469 1 97.44 32 GLU B O 1
ATOM 3283 N N . ILE B 1 33 ? -35.844 15.641 20.047 1 97.69 33 ILE B N 1
ATOM 3284 C CA . ILE B 1 33 ? -35.438 16.562 21.094 1 97.69 33 ILE B CA 1
ATOM 3285 C C . ILE B 1 33 ? -34.969 17.891 20.469 1 97.69 33 ILE B C 1
ATOM 3287 O O . ILE B 1 33 ? -34.125 17.891 19.578 1 97.69 33 ILE B O 1
ATOM 3291 N N . ILE B 1 34 ? -35.5 18.984 20.922 1 97.88 34 ILE B N 1
ATOM 3292 C CA . ILE B 1 34 ? -35.125 20.328 20.5 1 97.88 34 ILE B CA 1
ATOM 3293 C C . ILE B 1 34 ? -34.375 21.031 21.641 1 97.88 34 ILE B C 1
ATOM 3295 O O . ILE B 1 34 ? -34.906 21.125 22.75 1 97.88 34 ILE B O 1
ATOM 3299 N N . LEU B 1 35 ? -33.219 21.516 21.344 1 98.38 35 LEU B N 1
ATOM 3300 C CA . LEU B 1 35 ? -32.375 22.172 22.344 1 98.38 35 LEU B CA 1
ATOM 3301 C C . LEU B 1 35 ? -32.312 23.672 22.094 1 98.38 35 LEU B C 1
ATOM 3303 O O . LEU B 1 35 ? -32.531 24.141 20.969 1 98.38 35 LEU B O 1
ATOM 3307 N N . ASP B 1 36 ? -31.953 24.438 23.125 1 98.19 36 ASP B N 1
ATOM 3308 C CA . ASP B 1 36 ? -31.766 25.875 22.969 1 98.19 36 ASP B CA 1
ATOM 3309 C C . ASP B 1 36 ? -30.453 26.188 22.234 1 98.19 36 ASP B C 1
ATOM 3311 O O . ASP B 1 36 ? -30.312 27.234 21.609 1 98.19 36 ASP B O 1
ATOM 3315 N N . GLN B 1 37 ? -29.469 25.312 22.375 1 98.44 37 GLN B N 1
ATOM 3316 C CA . GLN B 1 37 ? -28.203 25.375 21.672 1 98.44 37 GLN B CA 1
ATOM 3317 C C . GLN B 1 37 ? -27.625 23.984 21.453 1 98.44 37 GLN B C 1
ATOM 3319 O O . GLN B 1 37 ? -27.938 23.047 22.188 1 98.44 37 GLN B O 1
ATOM 3324 N N . THR B 1 38 ? -26.859 23.812 20.484 1 98.62 38 THR B N 1
ATOM 3325 C CA . THR B 1 38 ? -26.328 22.469 20.219 1 98.62 38 THR B CA 1
ATOM 3326 C C . THR B 1 38 ? -25.016 22.531 19.469 1 98.62 38 THR B C 1
ATOM 3328 O O . THR B 1 38 ? -24.828 23.406 18.609 1 98.62 38 THR B O 1
ATOM 3331 N N . ALA B 1 39 ? -24.109 21.609 19.75 1 98.69 39 ALA B N 1
ATOM 3332 C CA . ALA B 1 39 ? -22.875 21.453 18.969 1 98.69 39 ALA B CA 1
ATOM 3333 C C . ALA B 1 39 ? -23.016 20.344 17.938 1 98.69 39 ALA B C 1
ATOM 3335 O O . ALA B 1 39 ? -22.109 20.109 17.141 1 98.69 39 ALA B O 1
ATOM 3336 N N . PHE B 1 40 ? -24.188 19.625 17.953 1 98.69 40 PHE B N 1
ATOM 3337 C CA . PHE B 1 40 ? -24.438 18.594 16.938 1 98.69 40 PHE B CA 1
ATOM 3338 C C . PHE B 1 40 ? -24.703 19.219 15.578 1 98.69 40 PHE B C 1
ATOM 3340 O O . PHE B 1 40 ? -25.594 20.062 15.438 1 98.69 40 PHE B O 1
ATOM 3347 N N . TYR B 1 41 ? -23.984 18.828 14.609 1 98.12 41 TYR B N 1
ATOM 3348 C CA . TYR B 1 41 ? -24.234 19.234 13.234 1 98.12 41 TYR B CA 1
ATOM 3349 C C . TYR B 1 41 ? -25.359 18.406 12.609 1 98.12 41 TYR B C 1
ATOM 3351 O O . TYR B 1 41 ? -25.297 17.172 12.617 1 98.12 41 TYR B O 1
ATOM 3359 N N . PRO B 1 42 ? -26.469 18.891 12.156 1 96.12 42 PRO B N 1
ATOM 3360 C CA . PRO B 1 42 ? -27.609 18.125 11.672 1 96.12 42 PRO B CA 1
ATOM 3361 C C . PRO B 1 42 ? -27.391 17.531 10.281 1 96.12 42 PRO B C 1
ATOM 3363 O O . PRO B 1 42 ? -28.031 16.547 9.914 1 96.12 42 PRO B O 1
ATOM 3366 N N . GLU B 1 43 ? -26.531 18.016 9.391 1 89.94 43 GLU B N 1
ATOM 3367 C CA . GLU B 1 43 ? -26.188 17.656 8.023 1 89.94 43 GLU B CA 1
ATOM 3368 C C . GLU B 1 43 ? -26.266 18.859 7.098 1 89.94 43 GLU B C 1
ATOM 3370 O O . GLU B 1 43 ? -26.781 19.922 7.484 1 89.94 43 GLU B O 1
ATOM 3375 N N . GLY B 1 44 ? -25.766 18.625 5.969 1 87.69 44 GLY B N 1
ATOM 3376 C CA . GLY B 1 44 ? -25.75 19.703 4.996 1 87.69 44 GLY B CA 1
ATOM 3377 C C . GLY B 1 44 ? -24.484 19.719 4.148 1 87.69 44 GLY B C 1
ATOM 3378 O O . GLY B 1 44 ? -23.422 19.281 4.594 1 87.69 44 GLY B O 1
ATOM 3379 N N . GLY B 1 45 ? -24.672 20.188 2.953 1 81.06 45 GLY B N 1
ATOM 3380 C CA . GLY B 1 45 ? -23.531 20.25 2.055 1 81.06 45 GLY B CA 1
ATOM 3381 C C . GLY B 1 45 ? -22.969 18.875 1.718 1 81.06 45 GLY B C 1
ATOM 3382 O O . GLY B 1 45 ? -21.766 18.734 1.457 1 81.06 45 GLY B O 1
ATOM 3383 N N . GLY B 1 46 ? -23.734 17.859 1.914 1 88.69 46 GLY B N 1
ATOM 3384 C CA . GLY B 1 46 ? -23.297 16.516 1.623 1 88.69 46 GLY B CA 1
ATOM 3385 C C . GLY B 1 46 ? -22.688 15.812 2.826 1 88.69 46 GLY B C 1
ATOM 3386 O O . GLY B 1 46 ? -22.422 14.609 2.779 1 88.69 46 GLY B O 1
ATOM 3387 N N . GLN B 1 47 ? -22.516 16.516 3.918 1 94.31 47 GLN B N 1
ATOM 3388 C CA . GLN B 1 47 ? -21.906 15.961 5.121 1 94.31 47 GLN B CA 1
ATOM 3389 C C . GLN B 1 47 ? -22.969 15.359 6.043 1 94.31 47 GLN B C 1
ATOM 3391 O O . GLN B 1 47 ? -23.969 16.016 6.348 1 94.31 47 GLN B O 1
ATOM 3396 N N . PRO B 1 48 ? -22.75 14.133 6.473 1 96.62 48 PRO B N 1
ATOM 3397 C CA . PRO B 1 48 ? -23.688 13.492 7.395 1 96.62 48 PRO B CA 1
ATOM 3398 C C . PRO B 1 48 ? -23.703 14.156 8.773 1 96.62 48 PRO B C 1
ATOM 3400 O O . PRO B 1 48 ? -22.781 14.898 9.117 1 96.62 48 PRO B O 1
ATOM 3403 N N . TYR B 1 49 ? -24.719 13.852 9.5 1 97.81 49 TYR B N 1
ATOM 3404 C CA . TYR B 1 49 ? -24.938 14.43 10.82 1 97.81 49 TYR B CA 1
ATOM 3405 C C . TYR B 1 49 ? -23.984 13.828 11.844 1 97.81 49 TYR B C 1
ATOM 3407 O O . TYR B 1 49 ? -23.438 12.75 11.633 1 97.81 49 TYR B O 1
ATOM 3415 N N . ASP B 1 50 ? -23.859 14.539 12.961 1 98.12 50 ASP B N 1
ATOM 3416 C CA . ASP B 1 50 ? -23.047 14.07 14.078 1 98.12 50 ASP B CA 1
ATOM 3417 C C . ASP B 1 50 ? -23.797 13.023 14.898 1 98.12 50 ASP B C 1
ATOM 3419 O O . ASP B 1 50 ? -25.031 12.984 14.891 1 98.12 50 ASP B O 1
ATOM 3423 N N . LEU B 1 51 ? -23.031 12.227 15.516 1 98.44 51 LEU B N 1
ATOM 3424 C CA . LEU B 1 51 ? -23.516 11.289 16.516 1 98.44 51 LEU B CA 1
ATOM 3425 C C . LEU B 1 51 ? -22.953 11.633 17.906 1 98.44 51 LEU B C 1
ATOM 3427 O O . LEU B 1 51 ? -22.016 12.422 18.016 1 98.44 51 LEU B O 1
ATOM 3431 N N . GLY B 1 52 ? -23.547 11.07 18.922 1 98.56 52 GLY B N 1
ATOM 3432 C CA . GLY B 1 52 ? -23.094 11.305 20.297 1 98.56 52 GLY B CA 1
ATOM 3433 C C . GLY B 1 52 ? -24.156 10.984 21.328 1 98.56 52 GLY B C 1
ATOM 3434 O O . GLY B 1 52 ? -24.938 10.047 21.156 1 98.56 52 GLY B O 1
ATOM 3435 N N . THR B 1 53 ? -24.109 11.789 22.484 1 98.75 53 THR B N 1
ATOM 3436 C CA . THR B 1 53 ? -25.062 11.516 23.562 1 98.75 53 THR B CA 1
ATOM 3437 C C . THR B 1 53 ? -25.562 12.82 24.188 1 98.75 53 THR B C 1
ATOM 3439 O O . THR B 1 53 ? -24.891 13.852 24.094 1 98.75 53 THR B O 1
ATOM 3442 N N . LEU B 1 54 ? -26.75 12.781 24.719 1 98.38 54 LEU B N 1
ATOM 3443 C CA . LEU B 1 54 ? -27.312 13.758 25.656 1 98.38 54 LEU B CA 1
ATOM 3444 C C . LEU B 1 54 ? -27.547 13.117 27.016 1 98.38 54 LEU B C 1
ATOM 3446 O O . LEU B 1 54 ? -28.438 12.273 27.172 1 98.38 54 LEU B O 1
ATOM 3450 N N . ASN B 1 55 ? -26.906 13.531 28.094 1 95.06 55 ASN B N 1
ATOM 3451 C CA . ASN B 1 55 ? -26.953 12.844 29.391 1 95.06 55 ASN B CA 1
ATOM 3452 C C . ASN B 1 55 ? -26.859 11.336 29.219 1 95.06 55 ASN B C 1
ATOM 3454 O O . ASN B 1 55 ? -27.672 10.594 29.766 1 95.06 55 ASN B O 1
ATOM 3458 N N . ASP B 1 56 ? -26.156 10.719 28.391 1 93.94 56 ASP B N 1
ATOM 3459 C CA . ASP B 1 56 ? -25.875 9.312 28.156 1 93.94 56 ASP B CA 1
ATOM 3460 C C . ASP B 1 56 ? -26.906 8.688 27.219 1 93.94 56 ASP B C 1
ATOM 3462 O O . ASP B 1 56 ? -26.859 7.496 26.922 1 93.94 56 ASP B O 1
ATOM 3466 N N . VAL B 1 57 ? -27.953 9.547 26.844 1 97.56 57 VAL B N 1
ATOM 3467 C CA . VAL B 1 57 ? -28.891 9.078 25.844 1 97.56 57 VAL B CA 1
ATOM 3468 C C . VAL B 1 57 ? -28.281 9.242 24.453 1 97.56 57 VAL B C 1
ATOM 3470 O O . VAL B 1 57 ? -27.891 10.344 24.062 1 97.56 57 VAL B O 1
ATOM 3473 N N . GLU B 1 58 ? -28.328 8.164 23.703 1 98.19 58 GLU B N 1
ATOM 3474 C CA . GLU B 1 58 ? -27.703 8.164 22.391 1 98.19 58 GLU B CA 1
ATOM 3475 C C . GLU B 1 58 ? -28.484 9.023 21.406 1 98.19 58 GLU B C 1
ATOM 3477 O O . GLU B 1 58 ? -29.703 8.93 21.328 1 98.19 58 GLU B O 1
ATOM 3482 N N . VAL B 1 59 ? -27.781 9.914 20.703 1 98.44 59 VAL B N 1
ATOM 3483 C CA . VAL B 1 59 ? -28.344 10.664 19.594 1 98.44 59 VAL B CA 1
ATOM 3484 C C . VAL B 1 59 ? -28.109 9.914 18.281 1 98.44 59 VAL B C 1
ATOM 3486 O O . VAL B 1 59 ? -26.969 9.805 17.812 1 98.44 59 VAL B O 1
ATOM 3489 N N . LEU B 1 60 ? -29.109 9.531 17.641 1 96.94 60 LEU B N 1
ATOM 3490 C CA . LEU B 1 60 ? -29.031 8.617 16.5 1 96.94 60 LEU B CA 1
ATOM 3491 C C . LEU B 1 60 ? -28.906 9.391 15.188 1 96.94 60 LEU B C 1
ATOM 3493 O O . LEU B 1 60 ? -28.281 8.914 14.242 1 96.94 60 LEU B O 1
ATOM 3497 N N . GLU B 1 61 ? -29.625 10.477 15.133 1 97.25 61 GLU B N 1
ATOM 3498 C CA . GLU B 1 61 ? -29.625 11.367 13.977 1 97.25 61 GLU B CA 1
ATOM 3499 C C . GLU B 1 61 ? -29.844 12.82 14.398 1 97.25 61 GLU B C 1
ATOM 3501 O O . GLU B 1 61 ? -30.406 13.078 15.469 1 97.25 61 GLU B O 1
ATOM 3506 N N . VAL B 1 62 ? -29.375 13.617 13.602 1 97.94 62 VAL B N 1
ATOM 3507 C CA . VAL B 1 62 ? -29.656 15.039 13.766 1 97.94 62 VAL B CA 1
ATOM 3508 C C . VAL B 1 62 ? -30.047 15.648 12.422 1 97.94 62 VAL B C 1
ATOM 3510 O O . VAL B 1 62 ? -29.328 15.492 11.43 1 97.94 62 VAL B O 1
ATOM 3513 N N . HIS B 1 63 ? -31.219 16.344 12.359 1 96.62 63 HIS B N 1
ATOM 3514 C CA . HIS B 1 63 ? -31.672 16.969 11.125 1 96.62 63 HIS B CA 1
ATOM 3515 C C . HIS B 1 63 ? -32.188 18.375 11.367 1 96.62 63 HIS B C 1
ATOM 3517 O O . HIS B 1 63 ? -32.625 18.688 12.484 1 96.62 63 HIS B O 1
ATOM 3523 N N . GLU B 1 64 ? -32.062 19.125 10.406 1 94.12 64 GLU B N 1
ATOM 3524 C CA . GLU B 1 64 ? -32.719 20.422 10.43 1 94.12 64 GLU B CA 1
ATOM 3525 C C . GLU B 1 64 ? -34 20.422 9.578 1 94.12 64 GLU B C 1
ATOM 3527 O O . GLU B 1 64 ? -33.938 20.125 8.375 1 94.12 64 GLU B O 1
ATOM 3532 N N . LYS B 1 65 ? -35.094 20.625 10.18 1 91.31 65 LYS B N 1
ATOM 3533 C CA . LYS B 1 65 ? -36.375 20.672 9.508 1 91.31 65 LYS B CA 1
ATOM 3534 C C . LYS B 1 65 ? -37.125 21.953 9.875 1 91.31 65 LYS B C 1
ATOM 3536 O O . LYS B 1 65 ? -37.344 22.25 11.047 1 91.31 65 LYS B O 1
ATOM 3541 N N . ASP B 1 66 ? -37.5 22.719 8.828 1 88.81 66 ASP B N 1
ATOM 3542 C CA . ASP B 1 66 ? -38.281 23.938 9 1 88.81 66 ASP B CA 1
ATOM 3543 C C . ASP B 1 66 ? -37.594 24.891 9.977 1 88.81 66 ASP B C 1
ATOM 3545 O O . ASP B 1 66 ? -38.219 25.438 10.875 1 88.81 66 ASP B O 1
ATOM 3549 N N . GLY B 1 67 ? -36.281 24.875 9.961 1 87.75 67 GLY B N 1
ATOM 3550 C CA . GLY B 1 67 ? -35.5 25.812 10.766 1 87.75 67 GLY B CA 1
ATOM 3551 C C . GLY B 1 67 ? -35.219 25.281 12.156 1 87.75 67 GLY B C 1
ATOM 3552 O O . GLY B 1 67 ? -34.531 25.953 12.938 1 87.75 67 GLY B O 1
ATOM 3553 N N . GLU B 1 68 ? -35.719 24.125 12.461 1 93.81 68 GLU B N 1
ATOM 3554 C CA . GLU B 1 68 ? -35.469 23.516 13.766 1 93.81 68 GLU B CA 1
ATOM 3555 C C . GLU B 1 68 ? -34.438 22.391 13.664 1 93.81 68 GLU B C 1
ATOM 3557 O O . GLU B 1 68 ? -34.5 21.578 12.742 1 93.81 68 GLU B O 1
ATOM 3562 N N . ILE B 1 69 ? -33.531 22.422 14.578 1 97.38 69 ILE B N 1
ATOM 3563 C CA . ILE B 1 69 ? -32.562 21.312 14.648 1 97.38 69 ILE B CA 1
ATOM 3564 C C . ILE B 1 69 ? -33.094 20.234 15.578 1 97.38 69 ILE B C 1
ATOM 3566 O O . ILE B 1 69 ? -33.281 20.469 16.781 1 97.38 69 ILE B O 1
ATOM 3570 N N . ILE B 1 70 ? -33.312 19.109 15.031 1 97.19 70 ILE B N 1
ATOM 3571 C CA . ILE B 1 70 ? -33.969 18.016 15.742 1 97.19 70 ILE B CA 1
ATOM 3572 C C . ILE B 1 70 ? -32.969 16.906 16.031 1 97.19 70 ILE B C 1
ATOM 3574 O O . ILE B 1 70 ? -32.281 16.422 15.117 1 97.19 70 ILE B O 1
ATOM 3578 N N . HIS B 1 71 ? -32.812 16.5 17.312 1 98.25 71 HIS B N 1
ATOM 3579 C CA . HIS B 1 71 ? -32 15.367 17.734 1 98.25 71 HIS B CA 1
ATOM 3580 C C . HIS B 1 71 ? -32.875 14.133 17.969 1 98.25 71 HIS B C 1
ATOM 3582 O O . HIS B 1 71 ? -33.75 14.156 18.828 1 98.25 71 HIS B O 1
ATOM 3588 N N . TYR B 1 72 ? -32.656 13.062 17.266 1 98.06 72 TYR B N 1
ATOM 3589 C CA . TYR B 1 72 ? -33.438 11.859 17.391 1 98.06 72 TYR B CA 1
ATOM 3590 C C . TYR B 1 72 ? -32.844 10.883 18.391 1 98.06 72 TYR B C 1
ATOM 3592 O O . TYR B 1 72 ? -31.656 10.539 18.281 1 98.06 72 TYR B O 1
ATOM 3600 N N . THR B 1 73 ? -33.656 10.484 19.375 1 98 73 THR B N 1
ATOM 3601 C CA . THR B 1 73 ? -33.219 9.57 20.422 1 98 73 THR B CA 1
ATOM 3602 C C . THR B 1 73 ? -34.219 8.445 20.625 1 98 73 THR B C 1
ATOM 3604 O O . THR B 1 73 ? -35.375 8.555 20.188 1 98 73 THR B O 1
ATOM 3607 N N . LYS B 1 74 ? -33.781 7.383 21.219 1 95.81 74 LYS B N 1
ATOM 3608 C CA . LYS B 1 74 ? -34.688 6.285 21.531 1 95.81 74 LYS B CA 1
ATOM 3609 C C . LYS B 1 74 ? -35.438 6.555 22.828 1 95.81 74 LYS B C 1
ATOM 3611 O O . LYS B 1 74 ? -36.562 6.074 23.016 1 95.81 74 LYS B O 1
ATOM 3616 N N . GLU B 1 75 ? -34.812 7.355 23.719 1 96.69 75 GLU B N 1
ATOM 3617 C CA . GLU B 1 75 ? -35.406 7.664 25.016 1 96.69 75 GLU B CA 1
ATOM 3618 C C . GLU B 1 75 ? -35.781 9.141 25.109 1 96.69 75 GLU B C 1
ATOM 3620 O O . GLU B 1 75 ? -35.188 9.992 24.469 1 96.69 75 GLU B O 1
ATOM 3625 N N . ALA B 1 76 ? -36.75 9.391 25.953 1 96.94 76 ALA B N 1
ATOM 3626 C CA . ALA B 1 76 ? -37.219 10.766 26.141 1 96.94 76 ALA B CA 1
ATOM 3627 C C . ALA B 1 76 ? -36.281 11.523 27.094 1 96.94 76 ALA B C 1
ATOM 3629 O O . ALA B 1 76 ? -35.625 10.922 27.938 1 96.94 76 ALA B O 1
ATOM 3630 N N . ILE B 1 77 ? -36.219 12.742 26.812 1 97.25 77 ILE B N 1
ATOM 3631 C CA . ILE B 1 77 ? -35.562 13.68 27.734 1 97.25 77 ILE B CA 1
ATOM 3632 C C . ILE B 1 77 ? -36.531 14.805 28.078 1 97.25 77 ILE B C 1
ATOM 3634 O O . ILE B 1 77 ? -37 15.523 27.188 1 97.25 77 ILE B O 1
ATOM 3638 N N . GLU B 1 78 ? -36.781 15.062 29.281 1 96.12 78 GLU B N 1
ATOM 3639 C CA . GLU B 1 78 ? -37.844 15.945 29.75 1 96.12 78 GLU B CA 1
ATOM 3640 C C . GLU B 1 78 ? -37.594 17.391 29.312 1 96.12 78 GLU B C 1
ATOM 3642 O O . GLU B 1 78 ? -36.5 17.922 29.5 1 96.12 78 GLU B O 1
ATOM 3647 N N . ALA B 1 79 ? -38.656 18.016 28.734 1 97.06 79 ALA B N 1
ATOM 3648 C CA . ALA B 1 79 ? -38.562 19.438 28.406 1 97.06 79 ALA B CA 1
ATOM 3649 C C . ALA B 1 79 ? -38.25 20.266 29.656 1 97.06 79 ALA B C 1
ATOM 3651 O O . ALA B 1 79 ? -38.781 20 30.734 1 97.06 79 ALA B O 1
ATOM 3652 N N . GLY B 1 80 ? -37.375 21.203 29.484 1 96.75 80 GLY B N 1
ATOM 3653 C CA . GLY B 1 80 ? -37.031 22.047 30.609 1 96.75 80 GLY B CA 1
ATOM 3654 C C . GLY B 1 80 ? -35.781 21.594 31.328 1 96.75 80 GLY B C 1
ATOM 3655 O O . GLY B 1 80 ? -35.156 22.344 32.094 1 96.75 80 GLY B O 1
ATOM 3656 N N . SER B 1 81 ? -35.344 20.406 31.094 1 96.69 81 SER B N 1
ATOM 3657 C CA . SER B 1 81 ? -34.188 19.859 31.781 1 96.69 81 SER B CA 1
ATOM 3658 C C . SER B 1 81 ? -32.875 20.359 31.156 1 96.69 81 SER B C 1
ATOM 3660 O O . SER B 1 81 ? -32.875 20.75 29.984 1 96.69 81 SER B O 1
ATOM 3662 N N . ASP B 1 82 ? -31.875 20.391 32 1 98 82 ASP B N 1
ATOM 3663 C CA . ASP B 1 82 ? -30.516 20.641 31.516 1 98 82 ASP B CA 1
ATOM 3664 C C . ASP B 1 82 ? -29.844 19.344 31.062 1 98 82 ASP B C 1
ATOM 3666 O O . ASP B 1 82 ? -30.016 18.297 31.688 1 98 82 ASP B O 1
ATOM 3670 N N . VAL B 1 83 ? -29.109 19.438 29.953 1 98.38 83 VAL B N 1
ATOM 3671 C CA . VAL B 1 83 ? -28.422 18.25 29.469 1 98.38 83 VAL B CA 1
ATOM 3672 C C . VAL B 1 83 ? -26.969 18.594 29.141 1 98.38 83 VAL B C 1
ATOM 3674 O O . VAL B 1 83 ? -26.625 19.766 28.891 1 98.38 83 VAL B O 1
ATOM 3677 N N . THR B 1 84 ? -26.125 17.609 29.234 1 98.69 84 THR B N 1
ATOM 3678 C CA . THR B 1 84 ? -24.766 17.656 28.719 1 98.69 84 THR B CA 1
ATOM 3679 C C . THR B 1 84 ? -24.641 16.844 27.438 1 98.69 84 THR B C 1
ATOM 3681 O O . THR B 1 84 ? -24.938 15.656 27.406 1 98.69 84 THR B O 1
ATOM 3684 N N . GLY B 1 85 ? -24.297 17.547 26.359 1 98.69 85 GLY B N 1
ATOM 3685 C CA . GLY B 1 85 ? -24.062 16.891 25.078 1 98.69 85 GLY B CA 1
ATOM 3686 C C . GLY B 1 85 ? -22.609 16.547 24.844 1 98.69 85 GLY B C 1
ATOM 3687 O O . GLY B 1 85 ? -21.719 17.344 25.156 1 98.69 85 GLY B O 1
ATOM 3688 N N . LYS B 1 86 ? -22.375 15.297 24.375 1 98.69 86 LYS B N 1
ATOM 3689 C CA . LYS B 1 86 ? -21.047 14.844 23.969 1 98.69 86 LYS B CA 1
ATOM 3690 C C . LYS B 1 86 ? -21.031 14.367 22.531 1 98.69 86 LYS B C 1
ATOM 3692 O O . LYS B 1 86 ? -21.766 13.438 22.172 1 98.69 86 LYS B O 1
ATOM 3697 N N . ILE B 1 87 ? -20.172 14.93 21.734 1 98.62 87 ILE B N 1
ATOM 3698 C CA . ILE B 1 87 ? -20.078 14.617 20.312 1 98.62 87 ILE B CA 1
ATOM 3699 C C . ILE B 1 87 ? -19.156 13.406 20.109 1 98.62 87 ILE B C 1
ATOM 3701 O O . ILE B 1 87 ? -18.109 13.297 20.75 1 98.62 87 ILE B O 1
ATOM 3705 N N . ASP B 1 88 ? -19.578 12.445 19.266 1 98.25 88 ASP B N 1
ATOM 3706 C CA . ASP B 1 88 ? -18.594 11.484 18.75 1 98.25 88 ASP B CA 1
ATOM 3707 C C . ASP B 1 88 ? -17.5 12.195 17.953 1 98.25 88 ASP B C 1
ATOM 3709 O O . ASP B 1 88 ? -17.609 12.32 16.734 1 98.25 88 ASP B O 1
ATOM 3713 N N . TRP B 1 89 ? -16.516 12.57 18.625 1 98 89 TRP B N 1
ATOM 3714 C CA . TRP B 1 89 ? -15.508 13.461 18.062 1 98 89 TRP B CA 1
ATOM 3715 C C . TRP B 1 89 ? -14.766 12.789 16.922 1 98 89 TRP B C 1
ATOM 3717 O O . TRP B 1 89 ? -14.438 13.438 15.922 1 98 89 TRP B O 1
ATOM 3727 N N . ASP B 1 90 ? -14.469 11.539 17.078 1 97.19 90 ASP B N 1
ATOM 3728 C CA . ASP B 1 90 ? -13.758 10.828 16.016 1 97.19 90 ASP B CA 1
ATOM 3729 C C . ASP B 1 90 ? -14.523 10.898 14.695 1 97.19 90 ASP B C 1
ATOM 3731 O O . ASP B 1 90 ? -13.93 11.156 13.641 1 97.19 90 ASP B O 1
ATOM 3735 N N . ARG B 1 91 ? -15.797 10.734 14.805 1 97.25 91 ARG B N 1
ATOM 3736 C CA . ARG B 1 91 ? -16.625 10.805 13.609 1 97.25 91 ARG B CA 1
ATOM 3737 C C . ARG B 1 91 ? -16.672 12.227 13.055 1 97.25 91 ARG B C 1
ATOM 3739 O O . ARG B 1 91 ? -16.5 12.43 11.852 1 97.25 91 ARG B O 1
ATOM 3746 N N . ARG B 1 92 ? -16.938 13.234 13.898 1 97.69 92 ARG B N 1
ATOM 3747 C CA . ARG B 1 92 ? -16.984 14.625 13.477 1 97.69 92 ARG B CA 1
ATOM 3748 C C . ARG B 1 92 ? -15.688 15.039 12.789 1 97.69 92 ARG B C 1
ATOM 3750 O O . ARG B 1 92 ? -15.711 15.602 11.688 1 97.69 92 ARG B O 1
ATOM 3757 N N . PHE B 1 93 ? -14.602 14.703 13.398 1 98.25 93 PHE B N 1
ATOM 3758 C CA . PHE B 1 93 ? -13.305 15.125 12.875 1 98.25 93 PHE B CA 1
ATOM 3759 C C . PHE B 1 93 ? -13 14.422 11.562 1 98.25 93 PHE B C 1
ATOM 3761 O O . PHE B 1 93 ? -12.461 15.039 10.633 1 98.25 93 PHE B O 1
ATOM 3768 N N . ASP B 1 94 ? -13.32 13.172 11.523 1 97.88 94 ASP B N 1
ATOM 3769 C CA . ASP B 1 94 ? -13.172 12.422 10.281 1 97.88 94 ASP B CA 1
ATOM 3770 C C . ASP B 1 94 ? -13.938 13.078 9.141 1 97.88 94 ASP B C 1
ATOM 3772 O O . ASP B 1 94 ? -13.398 13.266 8.047 1 97.88 94 ASP B O 1
ATOM 3776 N N . LEU B 1 95 ? -15.117 13.406 9.383 1 97.94 95 LEU B N 1
ATOM 3777 C CA . LEU B 1 95 ? -15.961 14.031 8.367 1 97.94 95 LEU B CA 1
ATOM 3778 C C . LEU B 1 95 ? -15.422 15.406 7.98 1 97.94 95 LEU B C 1
ATOM 3780 O O . LEU B 1 95 ? -15.492 15.797 6.812 1 97.94 95 LEU B O 1
ATOM 3784 N N . MET B 1 96 ? -14.914 16.125 8.961 1 98.25 96 MET B N 1
ATOM 3785 C CA . MET B 1 96 ? -14.305 17.422 8.688 1 98.25 96 MET B CA 1
ATOM 3786 C C . MET B 1 96 ? -13.094 17.281 7.777 1 98.25 96 MET B C 1
ATOM 3788 O O . MET B 1 96 ? -12.891 18.078 6.871 1 98.25 96 MET B O 1
ATOM 3792 N N . GLN B 1 97 ? -12.234 16.25 8.047 1 98.56 97 GLN B N 1
ATOM 3793 C CA . GLN B 1 97 ? -11.078 15.984 7.191 1 98.56 97 GLN B CA 1
ATOM 3794 C C . GLN B 1 97 ? -11.508 15.711 5.75 1 98.56 97 GLN B C 1
ATOM 3796 O O . GLN B 1 97 ? -10.953 16.297 4.812 1 98.56 97 GLN B O 1
ATOM 3801 N N . GLN B 1 98 ? -12.523 14.828 5.637 1 98.44 98 GLN B N 1
ATOM 3802 C CA . GLN B 1 98 ? -12.992 14.438 4.309 1 98.44 98 GLN B CA 1
ATOM 3803 C C . GLN B 1 98 ? -13.555 15.633 3.549 1 98.44 98 GLN B C 1
ATOM 3805 O O . GLN B 1 98 ? -13.195 15.867 2.393 1 98.44 98 GLN B O 1
ATOM 3810 N N . HIS B 1 99 ? -14.422 16.375 4.207 1 98 99 HIS B N 1
ATOM 3811 C CA . HIS B 1 99 ? -15.117 17.484 3.578 1 98 99 HIS B CA 1
ATOM 3812 C C . HIS B 1 99 ? -14.141 18.578 3.162 1 98 99 HIS B C 1
ATOM 3814 O O . HIS B 1 99 ? -14.203 19.078 2.035 1 98 99 HIS B O 1
ATOM 3820 N N . SER B 1 100 ? -13.258 18.906 4.062 1 98.56 100 SER B N 1
ATOM 3821 C CA . SER B 1 100 ? -12.273 19.953 3.791 1 98.56 100 SER B CA 1
ATOM 3822 C C . SER B 1 100 ? -11.32 19.547 2.674 1 98.56 100 SER B C 1
ATOM 3824 O O . SER B 1 100 ? -10.984 20.344 1.81 1 98.56 100 SER B O 1
ATOM 3826 N N . GLY B 1 101 ? -10.867 18.234 2.727 1 98.5 101 GLY B N 1
ATOM 3827 C CA . GLY B 1 101 ? -10.023 17.734 1.655 1 98.5 101 GLY B CA 1
ATOM 3828 C C . GLY B 1 101 ? -10.68 17.812 0.291 1 98.5 101 GLY B C 1
ATOM 3829 O O . GLY B 1 101 ? -10.031 18.172 -0.696 1 98.5 101 GLY B O 1
ATOM 3830 N N . GLU B 1 102 ? -11.953 17.453 0.249 1 97.94 102 GLU B N 1
ATOM 3831 C CA . GLU B 1 102 ? -12.711 17.516 -0.998 1 97.94 102 GLU B CA 1
ATOM 3832 C C . GLU B 1 102 ? -12.75 18.938 -1.548 1 97.94 102 GLU B C 1
ATOM 3834 O O . GLU B 1 102 ? -12.609 19.141 -2.756 1 97.94 102 GLU B O 1
ATOM 3839 N N . HIS B 1 103 ? -12.922 19.953 -0.682 1 98.12 103 HIS B N 1
ATOM 3840 C CA . HIS B 1 103 ? -12.922 21.344 -1.094 1 98.12 103 HIS B CA 1
ATOM 3841 C C . HIS B 1 103 ? -11.633 21.703 -1.828 1 98.12 103 HIS B C 1
ATOM 3843 O O . HIS B 1 103 ? -11.672 22.328 -2.891 1 98.12 103 HIS B O 1
ATOM 3849 N N . ILE B 1 104 ? -10.523 21.328 -1.278 1 98.69 104 ILE B N 1
ATOM 3850 C CA . ILE B 1 104 ? -9.234 21.703 -1.859 1 98.69 104 ILE B CA 1
ATOM 3851 C C . ILE B 1 104 ? -9.07 21.016 -3.217 1 98.69 104 ILE B C 1
ATOM 3853 O O . ILE B 1 104 ? -8.68 21.656 -4.195 1 98.69 104 ILE B O 1
ATOM 3857 N N . VAL B 1 105 ? -9.414 19.719 -3.336 1 98.62 105 VAL B N 1
ATOM 3858 C CA . VAL B 1 105 ? -9.32 18.984 -4.594 1 98.62 105 VAL B CA 1
ATOM 3859 C C . VAL B 1 105 ? -10.195 19.656 -5.648 1 98.62 105 VAL B C 1
ATOM 3861 O O . VAL B 1 105 ? -9.727 19.969 -6.742 1 98.62 105 VAL B O 1
ATOM 3864 N N . SER B 1 106 ? -11.461 19.875 -5.316 1 97.81 106 SER B N 1
ATOM 3865 C CA . SER B 1 106 ? -12.414 20.438 -6.262 1 97.81 106 SER B CA 1
ATOM 3866 C C . SER B 1 106 ? -12 21.859 -6.676 1 97.81 106 SER B C 1
ATOM 3868 O O . SER B 1 106 ? -12.133 22.219 -7.844 1 97.81 106 SER B O 1
ATOM 3870 N N . GLY B 1 107 ? -11.578 22.625 -5.688 1 98.12 107 GLY B N 1
ATOM 3871 C CA . GLY B 1 107 ? -11.117 23.969 -5.992 1 98.12 107 GLY B CA 1
ATOM 3872 C C . GLY B 1 107 ? -9.945 24 -6.953 1 98.12 107 GLY B C 1
ATOM 3873 O O . GLY B 1 107 ? -9.922 24.781 -7.898 1 98.12 107 GLY B O 1
ATOM 3874 N N . LEU B 1 108 ? -8.961 23.125 -6.75 1 98.5 108 LEU B N 1
ATOM 3875 C CA . LEU B 1 108 ? -7.781 23.062 -7.605 1 98.5 108 LEU B CA 1
ATOM 3876 C C . LEU B 1 108 ? -8.148 22.594 -9.008 1 98.5 108 LEU B C 1
ATOM 3878 O O . LEU B 1 108 ? -7.605 23.078 -10 1 98.5 108 LEU B O 1
ATOM 3882 N N . VAL B 1 109 ? -9.031 21.641 -9.117 1 98.25 109 VAL B N 1
ATOM 3883 C CA . VAL B 1 109 ? -9.5 21.156 -10.414 1 98.25 109 VAL B CA 1
ATOM 3884 C C . VAL B 1 109 ? -10.195 22.281 -11.164 1 98.25 109 VAL B C 1
ATOM 3886 O O . VAL B 1 109 ? -9.969 22.484 -12.359 1 98.25 109 VAL B O 1
ATOM 3889 N N . HIS B 1 110 ? -11.047 23.031 -10.445 1 97.88 110 HIS B N 1
ATOM 3890 C CA . HIS B 1 110 ? -11.758 24.141 -11.055 1 97.88 110 HIS B CA 1
ATOM 3891 C C . HIS B 1 110 ? -10.789 25.219 -11.539 1 97.88 110 HIS B C 1
ATOM 3893 O O . HIS B 1 110 ? -10.938 25.75 -12.641 1 97.88 110 HIS B O 1
ATOM 3899 N N . GLU B 1 111 ? -9.898 25.5 -10.719 1 97.12 111 GLU B N 1
ATOM 3900 C CA . GLU B 1 111 ? -8.922 26.531 -11.062 1 97.12 111 GLU B CA 1
ATOM 3901 C C . GLU B 1 111 ? -8.086 26.109 -12.273 1 97.12 111 GLU B C 1
ATOM 3903 O O . GLU B 1 111 ? -7.852 26.922 -13.172 1 97.12 111 GLU B O 1
ATOM 3908 N N . ALA B 1 112 ? -7.676 24.859 -12.352 1 97.62 112 ALA B N 1
ATOM 3909 C CA . ALA B 1 112 ? -6.746 24.391 -13.367 1 97.62 112 ALA B CA 1
ATOM 3910 C C . ALA B 1 112 ? -7.469 24.094 -14.68 1 97.62 112 ALA B C 1
ATOM 3912 O O . ALA B 1 112 ? -6.934 24.344 -15.758 1 97.62 112 ALA B O 1
ATOM 3913 N N . TYR B 1 113 ? -8.727 23.578 -14.555 1 97.19 113 TYR B N 1
ATOM 3914 C CA . TYR B 1 113 ? -9.32 23.016 -15.766 1 97.19 113 TYR B CA 1
ATOM 3915 C C . TYR B 1 113 ? -10.719 23.578 -16 1 97.19 113 TYR B C 1
ATOM 3917 O O . TYR B 1 113 ? -11.336 23.312 -17.031 1 97.19 113 TYR B O 1
ATOM 3925 N N . GLY B 1 114 ? -11.25 24.281 -15.039 1 96.5 114 GLY B N 1
ATOM 3926 C CA . GLY B 1 114 ? -12.562 24.891 -15.18 1 96.5 114 GLY B CA 1
ATOM 3927 C C . GLY B 1 114 ? -13.703 23.922 -14.961 1 96.5 114 GLY B C 1
ATOM 3928 O O . GLY B 1 114 ? -14.859 24.234 -15.266 1 96.5 114 GLY B O 1
ATOM 3929 N N . TYR B 1 115 ? -13.414 22.75 -14.445 1 96.56 115 TYR B N 1
ATOM 3930 C CA . TYR B 1 115 ? -14.453 21.734 -14.242 1 96.56 115 TYR B CA 1
ATOM 3931 C C . TYR B 1 115 ? -15.227 22.016 -12.961 1 96.56 115 TYR B C 1
ATOM 3933 O O . TYR B 1 115 ? -14.664 22.516 -11.977 1 96.56 115 TYR B O 1
ATOM 3941 N N . ASP B 1 116 ? -16.484 21.656 -12.938 1 94.69 116 ASP B N 1
ATOM 3942 C CA . ASP B 1 116 ? -17.344 21.844 -11.781 1 94.69 116 ASP B CA 1
ATOM 3943 C C . ASP B 1 116 ? -17.578 20.516 -11.062 1 94.69 116 ASP B C 1
ATOM 3945 O O . ASP B 1 116 ? -17.562 19.453 -11.688 1 94.69 116 ASP B O 1
ATOM 3949 N N . ASN B 1 117 ? -17.703 20.672 -9.789 1 92.56 117 ASN B N 1
ATOM 3950 C CA . ASN B 1 117 ? -18.203 19.562 -8.992 1 92.56 117 ASN B CA 1
ATOM 3951 C C . ASN B 1 117 ? -19.719 19.422 -9.117 1 92.56 117 ASN B C 1
ATOM 3953 O O . ASN B 1 117 ? -20.469 20.25 -8.594 1 92.56 117 ASN B O 1
ATOM 3957 N N . VAL B 1 118 ? -20.203 18.344 -9.742 1 92.44 118 VAL B N 1
ATOM 3958 C CA . VAL B 1 118 ? -21.625 18.219 -10.039 1 92.44 118 VAL B CA 1
ATOM 3959 C C . VAL B 1 118 ? -22.25 17.172 -9.125 1 92.44 118 VAL B C 1
ATOM 3961 O O . VAL B 1 118 ? -23.438 16.859 -9.242 1 92.44 118 VAL B O 1
ATOM 3964 N N . GLY B 1 119 ? -21.469 16.609 -8.344 1 92.31 119 GLY B N 1
ATOM 3965 C CA . GLY B 1 119 ? -21.922 15.641 -7.367 1 92.31 119 GLY B CA 1
ATOM 3966 C C . GLY B 1 119 ? -20.922 15.398 -6.254 1 92.31 119 GLY B C 1
ATOM 3967 O O . GLY B 1 119 ? -19.719 15.406 -6.484 1 92.31 119 GLY B O 1
ATOM 3968 N N . PHE B 1 120 ? -21.422 15.188 -5.094 1 92.62 120 PHE B N 1
ATOM 3969 C CA . PHE B 1 120 ? -20.609 14.961 -3.912 1 92.62 120 PHE B CA 1
ATOM 3970 C C . PHE B 1 120 ? -21.328 14.07 -2.914 1 92.62 120 PHE B C 1
ATOM 3972 O O . PHE B 1 120 ? -22.469 14.336 -2.549 1 92.62 120 PHE B O 1
ATOM 3979 N N . HIS B 1 121 ? -20.656 12.969 -2.527 1 94.19 121 HIS B N 1
ATOM 3980 C CA . HIS B 1 121 ? -21.234 12.039 -1.566 1 94.19 121 HIS B CA 1
ATOM 3981 C C . HIS B 1 121 ? -20.188 11.539 -0.579 1 94.19 121 HIS B C 1
ATOM 3983 O O . HIS B 1 121 ? -19.078 11.164 -0.978 1 94.19 121 HIS B O 1
ATOM 3989 N N . MET B 1 122 ? -20.531 11.625 0.717 1 94.62 122 MET B N 1
ATOM 3990 C CA . MET B 1 122 ? -19.656 11.109 1.761 1 94.62 122 MET B CA 1
ATOM 3991 C C . MET B 1 122 ? -20.203 9.812 2.346 1 94.62 122 MET B C 1
ATOM 3993 O O . MET B 1 122 ? -21.203 9.828 3.074 1 94.62 122 MET B O 1
ATOM 3997 N N . SER B 1 123 ? -19.609 8.734 1.992 1 90.25 123 SER B N 1
ATOM 3998 C CA . SER B 1 123 ? -19.953 7.453 2.59 1 90.25 123 SER B CA 1
ATOM 3999 C C . SER B 1 123 ? -19.109 7.168 3.826 1 90.25 123 SER B C 1
ATOM 4001 O O . SER B 1 123 ? -18.312 8.008 4.246 1 90.25 123 SER B O 1
ATOM 4003 N N . SER B 1 124 ? -19.312 5.977 4.473 1 89.94 124 SER B N 1
ATOM 4004 C CA . SER B 1 124 ? -18.594 5.602 5.684 1 89.94 124 SER B CA 1
ATOM 4005 C C . SER B 1 124 ? -17.125 5.332 5.391 1 89.94 124 SER B C 1
ATOM 4007 O O . SER B 1 124 ? -16.266 5.547 6.246 1 89.94 124 SER B O 1
ATOM 4009 N N . ASP B 1 125 ? -16.859 5.02 4.137 1 92.62 125 ASP B N 1
ATOM 4010 C CA . ASP B 1 125 ? -15.508 4.543 3.885 1 92.62 125 ASP B CA 1
ATOM 4011 C C . ASP B 1 125 ? -14.773 5.457 2.906 1 92.62 125 ASP B C 1
ATOM 4013 O O . ASP B 1 125 ? -13.555 5.59 2.969 1 92.62 125 ASP B O 1
ATOM 4017 N N . VAL B 1 126 ? -15.586 6.02 1.951 1 96.38 126 VAL B N 1
ATOM 4018 C CA . VAL B 1 126 ? -14.945 6.836 0.923 1 96.38 126 VAL B CA 1
ATOM 4019 C C . VAL B 1 126 ? -15.844 8.023 0.582 1 96.38 126 VAL B C 1
ATOM 4021 O O . VAL B 1 126 ? -17.016 8.055 0.953 1 96.38 126 VAL B O 1
ATOM 4024 N N . ILE B 1 127 ? -15.305 8.992 -0.047 1 96.81 127 ILE B N 1
ATOM 4025 C CA . ILE B 1 127 ? -16.078 10.078 -0.63 1 96.81 127 ILE B CA 1
ATOM 4026 C C . ILE B 1 127 ? -16 10.008 -2.154 1 96.81 127 ILE B C 1
ATOM 4028 O O . ILE B 1 127 ? -14.992 9.586 -2.713 1 96.81 127 ILE B O 1
ATOM 4032 N N . THR B 1 128 ? -17.078 10.375 -2.791 1 97.06 128 THR B N 1
ATOM 4033 C CA . THR B 1 128 ? -17.094 10.453 -4.25 1 97.06 128 THR B CA 1
ATOM 4034 C C . THR B 1 128 ? -17.359 11.883 -4.711 1 97.06 128 THR B C 1
ATOM 4036 O O . THR B 1 128 ? -18.141 12.609 -4.098 1 97.06 128 THR B O 1
ATOM 4039 N N . VAL B 1 129 ? -16.703 12.266 -5.676 1 97.19 129 VAL B N 1
ATOM 4040 C CA . VAL B 1 129 ? -16.828 13.586 -6.297 1 97.19 129 VAL B CA 1
ATOM 4041 C C . VAL B 1 129 ? -17.062 13.422 -7.797 1 97.19 129 VAL B C 1
ATOM 4043 O O . VAL B 1 129 ? -16.266 12.805 -8.5 1 97.19 129 VAL B O 1
ATOM 4046 N N . ASP B 1 130 ? -18.141 13.922 -8.32 1 97.19 130 ASP B N 1
ATOM 4047 C CA . ASP B 1 130 ? -18.422 13.914 -9.75 1 97.19 130 ASP B CA 1
ATOM 4048 C C . ASP B 1 130 ? -17.984 15.227 -10.406 1 97.19 130 ASP B C 1
ATOM 4050 O O . ASP B 1 130 ? -18.438 16.312 -10.008 1 97.19 130 ASP B O 1
ATOM 4054 N N . LEU B 1 131 ? -17.125 15.125 -11.344 1 97.56 131 LEU B N 1
ATOM 4055 C CA . LEU B 1 131 ? -16.609 16.297 -12.039 1 97.56 131 LEU B CA 1
ATOM 4056 C C . LEU B 1 131 ? -17.203 16.406 -13.438 1 97.56 131 LEU B C 1
ATOM 4058 O O . LEU B 1 131 ? -17.469 15.383 -14.086 1 97.56 131 LEU B O 1
ATOM 4062 N N . SER B 1 132 ? -17.359 17.578 -14.031 1 97 132 SER B N 1
ATOM 4063 C CA . SER B 1 132 ? -18 17.844 -15.312 1 97 132 SER B CA 1
ATOM 4064 C C . SER B 1 132 ? -17.062 17.578 -16.469 1 97 132 SER B C 1
ATOM 4066 O O . SER B 1 132 ? -17.453 17.688 -17.641 1 97 132 SER B O 1
ATOM 4068 N N . GLY B 1 133 ? -15.82 17.234 -16.172 1 97.44 133 GLY B N 1
ATOM 4069 C CA . GLY B 1 133 ? -14.844 16.984 -17.219 1 97.44 133 GLY B CA 1
ATOM 4070 C C . GLY B 1 133 ? -13.953 15.789 -16.922 1 97.44 133 GLY B C 1
ATOM 4071 O O . GLY B 1 133 ? -13.938 15.289 -15.789 1 97.44 133 GLY B O 1
ATOM 4072 N N . VAL B 1 134 ? -13.211 15.43 -17.969 1 97.5 134 VAL B N 1
ATOM 4073 C CA . VAL B 1 134 ? -12.367 14.242 -17.875 1 97.5 134 VAL B CA 1
ATOM 4074 C C . VAL B 1 134 ? -10.93 14.664 -17.562 1 97.5 134 VAL B C 1
ATOM 4076 O O . VAL B 1 134 ? -10.422 15.633 -18.141 1 97.5 134 VAL B O 1
ATOM 4079 N N . LEU B 1 135 ? -10.336 13.992 -16.641 1 97.5 135 LEU B N 1
ATOM 4080 C CA . LEU B 1 135 ? -8.93 14.203 -16.312 1 97.5 135 LEU B CA 1
ATOM 4081 C C . LEU B 1 135 ? -8.102 12.961 -16.609 1 97.5 135 LEU B C 1
ATOM 4083 O O . LEU B 1 135 ? -8.547 11.836 -16.359 1 97.5 135 LEU B O 1
ATOM 4087 N N . SER B 1 136 ? -6.93 13.188 -17.125 1 96.19 136 SER B N 1
ATOM 4088 C CA . SER B 1 136 ? -5.988 12.086 -17.328 1 96.19 136 SER B CA 1
ATOM 4089 C C . SER B 1 136 ? -5.363 11.641 -16.016 1 96.19 136 SER B C 1
ATOM 4091 O O . SER B 1 136 ? -5.477 12.328 -15 1 96.19 136 SER B O 1
ATOM 4093 N N . GLU B 1 137 ? -4.715 10.516 -16.062 1 95.31 137 GLU B N 1
ATOM 4094 C CA . GLU B 1 137 ? -4.02 10.008 -14.883 1 95.31 137 GLU B CA 1
ATOM 4095 C C . GLU B 1 137 ? -2.939 10.977 -14.414 1 95.31 137 GLU B C 1
ATOM 4097 O O . GLU B 1 137 ? -2.742 11.164 -13.211 1 95.31 137 GLU B O 1
ATOM 4102 N N . ALA B 1 138 ? -2.225 11.523 -15.312 1 97.19 138 ALA B N 1
ATOM 4103 C CA . ALA B 1 138 ? -1.16 12.469 -14.992 1 97.19 138 ALA B CA 1
ATOM 4104 C C . ALA B 1 138 ? -1.724 13.727 -14.344 1 97.19 138 ALA B C 1
ATOM 4106 O O . ALA B 1 138 ? -1.147 14.25 -13.383 1 97.19 138 ALA B O 1
ATOM 4107 N N . GLN B 1 139 ? -2.828 14.203 -14.844 1 98 139 GLN B N 1
ATOM 4108 C CA . GLN B 1 139 ? -3.49 15.375 -14.289 1 98 139 GLN B CA 1
ATOM 4109 C C . GLN B 1 139 ? -3.979 15.109 -12.867 1 98 139 GLN B C 1
ATOM 4111 O O . GLN B 1 139 ? -3.846 15.961 -11.984 1 98 139 GLN B O 1
ATOM 4116 N N . LEU B 1 140 ? -4.508 13.945 -12.672 1 97.88 140 LEU B N 1
ATOM 4117 C CA . LEU B 1 140 ? -5 13.555 -11.352 1 97.88 140 LEU B CA 1
ATOM 4118 C C . LEU B 1 140 ? -3.854 13.461 -10.352 1 97.88 140 LEU B C 1
ATOM 4120 O O . LEU B 1 140 ? -3.998 13.867 -9.195 1 97.88 140 LEU B O 1
ATOM 4124 N N . ALA B 1 141 ? -2.76 12.883 -10.82 1 97.69 141 ALA B N 1
ATOM 4125 C CA . ALA B 1 141 ? -1.582 12.789 -9.961 1 97.69 141 ALA B CA 1
ATOM 4126 C C . ALA B 1 141 ? -1.091 14.172 -9.555 1 97.69 141 ALA B C 1
ATOM 4128 O O . ALA B 1 141 ? -0.678 14.383 -8.406 1 97.69 141 ALA B O 1
ATOM 4129 N N . GLU B 1 142 ? -1.137 15.07 -10.461 1 98.12 142 GLU B N 1
ATOM 4130 C CA . GLU B 1 142 ? -0.724 16.438 -10.188 1 98.12 142 GLU B CA 1
ATOM 4131 C C . GLU B 1 142 ? -1.662 17.109 -9.188 1 98.12 142 GLU B C 1
ATOM 4133 O O . GLU B 1 142 ? -1.213 17.812 -8.281 1 98.12 142 GLU B O 1
ATOM 4138 N N . ILE B 1 143 ? -2.949 16.891 -9.383 1 98.56 143 ILE B N 1
ATOM 4139 C CA . ILE B 1 143 ? -3.947 17.453 -8.484 1 98.56 143 ILE B CA 1
ATOM 4140 C C . ILE B 1 143 ? -3.75 16.906 -7.078 1 98.56 143 ILE B C 1
ATOM 4142 O O . ILE B 1 143 ? -3.805 17.641 -6.094 1 98.56 143 ILE B O 1
ATOM 4146 N N . GLU B 1 144 ? -3.555 15.633 -6.984 1 98.69 144 GLU B N 1
ATOM 4147 C CA . GLU B 1 144 ? -3.334 15 -5.688 1 98.69 144 GLU B CA 1
ATOM 4148 C C . GLU B 1 144 ? -2.096 15.57 -5 1 98.69 144 GLU B C 1
ATOM 4150 O O . GLU B 1 144 ? -2.139 15.914 -3.82 1 98.69 144 GLU B O 1
ATOM 4155 N N . ALA B 1 145 ? -1.011 15.688 -5.762 1 98.38 145 ALA B N 1
ATOM 4156 C CA . ALA B 1 145 ? 0.236 16.219 -5.215 1 98.38 145 ALA B CA 1
ATOM 4157 C C . ALA B 1 145 ? 0.062 17.656 -4.75 1 98.38 145 ALA B C 1
ATOM 4159 O O . ALA B 1 145 ? 0.498 18.016 -3.656 1 98.38 145 ALA B O 1
ATOM 4160 N N . GLU B 1 146 ? -0.561 18.453 -5.543 1 98.56 146 GLU B N 1
ATOM 4161 C CA . GLU B 1 146 ? -0.782 19.859 -5.203 1 98.56 146 GLU B CA 1
ATOM 4162 C C . GLU B 1 146 ? -1.71 20 -4 1 98.56 146 GLU B C 1
ATOM 4164 O O . GLU B 1 146 ? -1.516 20.875 -3.156 1 98.56 146 GLU B O 1
ATOM 4169 N N . THR B 1 147 ? -2.709 19.172 -3.98 1 98.81 147 THR B N 1
ATOM 4170 C CA . THR B 1 147 ? -3.621 19.188 -2.842 1 98.81 147 THR B CA 1
ATOM 4171 C C . THR B 1 147 ? -2.865 18.938 -1.542 1 98.81 147 THR B C 1
ATOM 4173 O O . THR B 1 147 ? -3.035 19.656 -0.564 1 98.81 147 THR B O 1
ATOM 4176 N N . ASN B 1 148 ? -2.061 17.938 -1.567 1 98.81 148 ASN B N 1
ATOM 4177 C CA . ASN B 1 148 ? -1.307 17.609 -0.362 1 98.81 148 ASN B CA 1
ATOM 4178 C C . ASN B 1 148 ? -0.329 18.719 0.009 1 98.81 148 ASN B C 1
ATOM 4180 O O . ASN B 1 148 ? -0.145 19.016 1.188 1 98.81 148 ASN B O 1
ATOM 4184 N N . ARG B 1 149 ? 0.266 19.312 -1.001 1 98.31 149 ARG B N 1
ATOM 4185 C CA . ARG B 1 149 ? 1.119 20.469 -0.726 1 98.31 149 ARG B CA 1
ATOM 4186 C C . ARG B 1 149 ? 0.338 21.562 -0.023 1 98.31 149 ARG B C 1
ATOM 4188 O O . ARG B 1 149 ? 0.807 22.141 0.965 1 98.31 149 ARG B O 1
ATOM 4195 N N . LYS B 1 150 ? -0.863 21.891 -0.494 1 98.62 150 LYS B N 1
ATOM 4196 C CA . LYS B 1 150 ? -1.716 22.906 0.102 1 98.62 150 LYS B CA 1
ATOM 4197 C C . LYS B 1 150 ? -2.105 22.547 1.53 1 98.62 150 LYS B C 1
ATOM 4199 O O . LYS B 1 150 ? -2.189 23.406 2.402 1 98.62 150 LYS B O 1
ATOM 4204 N N . ILE B 1 151 ? -2.354 21.297 1.736 1 98.81 151 ILE B N 1
ATOM 4205 C CA . ILE B 1 151 ? -2.703 20.797 3.064 1 98.81 151 ILE B CA 1
ATOM 4206 C C . ILE B 1 151 ? -1.557 21.078 4.035 1 98.81 151 ILE B C 1
ATOM 4208 O O . ILE B 1 151 ? -1.771 21.609 5.121 1 98.81 151 ILE B O 1
ATOM 4212 N N . TRP B 1 152 ? -0.33 20.859 3.596 1 98.5 152 TRP B N 1
ATOM 4213 C CA . TRP B 1 152 ? 0.823 20.922 4.488 1 98.5 152 TRP B CA 1
ATOM 4214 C C . TRP B 1 152 ? 1.283 22.359 4.68 1 98.5 152 TRP B C 1
ATOM 4216 O O . TRP B 1 152 ? 2.068 22.656 5.586 1 98.5 152 TRP B O 1
ATOM 4226 N N . GLU B 1 153 ? 0.755 23.234 3.873 1 97.94 153 GLU B N 1
ATOM 4227 C CA . GLU B 1 153 ? 1.005 24.656 4.098 1 97.94 153 GLU B CA 1
ATOM 4228 C C . GLU B 1 153 ? 0.296 25.141 5.355 1 97.94 153 GLU B C 1
ATOM 4230 O O . GLU B 1 153 ? 0.606 26.219 5.867 1 97.94 153 GLU B O 1
ATOM 4235 N N . ASN B 1 154 ? -0.706 24.391 5.781 1 98.56 154 ASN B N 1
ATOM 4236 C CA . ASN B 1 154 ? -1.406 24.641 7.039 1 98.56 154 ASN B CA 1
ATOM 4237 C C . ASN B 1 154 ? -1.993 26.047 7.078 1 98.56 154 ASN B C 1
ATOM 4239 O O . ASN B 1 154 ? -1.865 26.75 8.086 1 98.56 154 ASN B O 1
ATOM 4243 N N . SER B 1 155 ? -2.652 26.406 6.012 1 98.44 155 SER B N 1
ATOM 4244 C CA . SER B 1 155 ? -3.287 27.719 5.938 1 98.44 155 SER B CA 1
ATOM 4245 C C . SER B 1 155 ? -4.551 27.781 6.789 1 98.44 155 SER B C 1
ATOM 4247 O O . SER B 1 155 ? -5.266 26.781 6.91 1 98.44 155 SER B O 1
ATOM 4249 N N . GLU B 1 156 ? -4.812 28.906 7.344 1 98.44 156 GLU B N 1
ATOM 4250 C CA . GLU B 1 156 ? -6.047 29.109 8.094 1 98.44 156 GLU B CA 1
ATOM 4251 C C . GLU B 1 156 ? -7.25 29.219 7.164 1 98.44 156 GLU B C 1
ATOM 4253 O O . GLU B 1 156 ? -7.227 29.969 6.188 1 98.44 156 GLU B O 1
ATOM 4258 N N . VAL B 1 157 ? -8.242 28.422 7.434 1 98.62 157 VAL B N 1
ATOM 4259 C CA . VAL B 1 157 ? -9.492 28.453 6.676 1 98.62 157 VAL B CA 1
ATOM 4260 C C . VAL B 1 157 ? -10.312 29.672 7.086 1 98.62 157 VAL B C 1
ATOM 4262 O O . VAL B 1 157 ? -10.445 29.984 8.273 1 98.62 157 VAL B O 1
ATOM 4265 N N . GLU B 1 158 ? -10.867 30.391 6.082 1 98.06 158 GLU B N 1
ATOM 4266 C CA . GLU B 1 158 ? -11.648 31.594 6.344 1 98.06 158 GLU B CA 1
ATOM 4267 C C . GLU B 1 158 ? -13.125 31.359 6.051 1 98.06 158 GLU B C 1
ATOM 4269 O O . GLU B 1 158 ? -13.484 30.891 4.973 1 98.06 158 GLU B O 1
ATOM 4274 N N . ILE B 1 159 ? -13.898 31.656 7.008 1 97.44 159 ILE B N 1
ATOM 4275 C CA . ILE B 1 159 ? -15.344 31.578 6.836 1 97.44 159 ILE B CA 1
ATOM 4276 C C . ILE B 1 159 ? -15.945 32.969 6.887 1 97.44 159 ILE B C 1
ATOM 4278 O O . ILE B 1 159 ? -15.688 33.75 7.82 1 97.44 159 ILE B O 1
ATOM 4282 N N . THR B 1 160 ? -16.734 33.344 5.883 1 95.88 160 THR B N 1
ATOM 4283 C CA . THR B 1 160 ? -17.359 34.656 5.824 1 95.88 160 THR B CA 1
ATOM 4284 C C . THR B 1 160 ? -18.828 34.531 5.465 1 95.88 160 THR B C 1
ATOM 4286 O O . THR B 1 160 ? -19.281 33.5 4.965 1 95.88 160 THR B O 1
ATOM 4289 N N . TYR B 1 161 ? -19.516 35.562 5.832 1 95.19 161 TYR B N 1
ATOM 4290 C CA . TYR B 1 161 ? -20.938 35.719 5.508 1 95.19 161 TYR B CA 1
ATOM 4291 C C . TYR B 1 161 ? -21.172 37 4.746 1 95.19 161 TYR B C 1
ATOM 4293 O O . TYR B 1 161 ? -21.734 37.969 5.293 1 95.19 161 TYR B O 1
ATOM 4301 N N . PRO B 1 162 ? -20.875 37 3.504 1 93.81 162 PRO B N 1
ATOM 4302 C CA . PRO B 1 162 ? -20.984 38.219 2.74 1 93.81 162 PRO B CA 1
ATOM 4303 C C . PRO B 1 162 ? -22.422 38.656 2.488 1 93.81 162 PRO B C 1
ATOM 4305 O O . PRO B 1 162 ? -23.328 37.781 2.488 1 93.81 162 PRO B O 1
ATOM 4308 N N . SER B 1 163 ? -22.547 39.969 2.223 1 91.5 163 SER B N 1
ATOM 4309 C CA . SER B 1 163 ? -23.844 40.469 1.787 1 91.5 163 SER B CA 1
ATOM 4310 C C . SER B 1 163 ? -24.125 40.125 0.33 1 91.5 163 SER B C 1
ATOM 4312 O O . SER B 1 163 ? -23.234 39.625 -0.376 1 91.5 163 SER B O 1
ATOM 4314 N N . ARG B 1 164 ? -25.344 40.375 -0.025 1 88.56 164 ARG B N 1
ATOM 4315 C CA . ARG B 1 164 ? -25.719 40.125 -1.414 1 88.56 164 ARG B CA 1
ATOM 4316 C C . ARG B 1 164 ? -24.875 40.938 -2.367 1 88.56 164 ARG B C 1
ATOM 4318 O O . ARG B 1 164 ? -24.469 40.469 -3.428 1 88.56 164 ARG B O 1
ATOM 4325 N N . GLU B 1 165 ? -24.609 42.156 -1.99 1 90.56 165 GLU B N 1
ATOM 4326 C CA . GLU B 1 165 ? -23.812 43.062 -2.811 1 90.56 165 GLU B CA 1
ATOM 4327 C C . GLU B 1 165 ? -22.375 42.562 -2.953 1 90.56 165 GLU B C 1
ATOM 4329 O O . GLU B 1 165 ? -21.797 42.625 -4.035 1 90.56 165 GLU B O 1
ATOM 4334 N N . GLU B 1 166 ? -21.844 42.031 -1.907 1 91.25 166 GLU B N 1
ATOM 4335 C CA . GLU B 1 166 ? -20.484 41.5 -1.916 1 91.25 166 GLU B CA 1
ATOM 4336 C C . GLU B 1 166 ? -20.406 40.219 -2.752 1 91.25 166 GLU B C 1
ATOM 4338 O O . GLU B 1 166 ? -19.406 40 -3.445 1 91.25 166 GLU B O 1
ATOM 4343 N N . LEU B 1 167 ? -21.406 39.438 -2.641 1 89.69 167 LEU B N 1
ATOM 4344 C CA . LEU B 1 167 ? -21.453 38.156 -3.338 1 89.69 167 LEU B CA 1
ATOM 4345 C C . LEU B 1 167 ? -21.359 38.344 -4.848 1 89.69 167 LEU B C 1
ATOM 4347 O O . LEU B 1 167 ? -20.781 37.531 -5.555 1 89.69 167 LEU B O 1
ATOM 4351 N N . ASP B 1 168 ? -21.906 39.406 -5.301 1 88.31 168 ASP B N 1
ATOM 4352 C CA . ASP B 1 168 ? -21.953 39.688 -6.73 1 88.31 168 ASP B CA 1
ATOM 4353 C C . ASP B 1 168 ? -20.547 40 -7.27 1 88.31 168 ASP B C 1
ATOM 4355 O O . ASP B 1 168 ? -20.297 39.844 -8.469 1 88.31 168 ASP B O 1
ATOM 4359 N N . LYS B 1 169 ? -19.672 40.312 -6.379 1 91.06 169 LYS B N 1
ATOM 4360 C CA . LYS B 1 169 ? -18.328 40.688 -6.789 1 91.06 169 LYS B CA 1
ATOM 4361 C C . LYS B 1 169 ? -17.328 39.562 -6.598 1 91.06 169 LYS B C 1
ATOM 4363 O O . LYS B 1 169 ? -16.156 39.656 -6.953 1 91.06 169 LYS B O 1
ATOM 4368 N N . LEU B 1 170 ? -17.828 38.5 -6.035 1 89.5 170 LEU B N 1
ATOM 4369 C CA . LEU B 1 170 ? -16.953 37.375 -5.707 1 89.5 170 LEU B CA 1
ATOM 4370 C C . LEU B 1 170 ? -17.141 36.219 -6.68 1 89.5 170 LEU B C 1
ATOM 4372 O O . LEU B 1 170 ? -18.281 35.938 -7.082 1 89.5 170 LEU B O 1
ATOM 4376 N N . ASP B 1 171 ? -16.062 35.719 -7.113 1 89.88 171 ASP B N 1
ATOM 4377 C CA . ASP B 1 171 ? -16.094 34.469 -7.871 1 89.88 171 ASP B CA 1
ATOM 4378 C C . ASP B 1 171 ? -15.938 33.25 -6.945 1 89.88 171 ASP B C 1
ATOM 4380 O O . ASP B 1 171 ? -14.852 33 -6.406 1 89.88 171 ASP B O 1
ATOM 4384 N N . TYR B 1 172 ? -16.969 32.625 -6.656 1 91.81 172 TYR B N 1
ATOM 4385 C CA . TYR B 1 172 ? -16.953 31.453 -5.762 1 91.81 172 TYR B CA 1
ATOM 4386 C C . TYR B 1 172 ? -17.734 30.297 -6.363 1 91.81 172 TYR B C 1
ATOM 4388 O O . TYR B 1 172 ? -18.594 30.484 -7.223 1 91.81 172 TYR B O 1
ATOM 4396 N N . ARG B 1 173 ? -17.312 29.125 -5.918 1 91.06 173 ARG B N 1
ATOM 4397 C CA . ARG B 1 173 ? -18 27.922 -6.363 1 91.06 173 ARG B CA 1
ATOM 4398 C C . ARG B 1 173 ? -19.234 27.641 -5.508 1 91.06 173 ARG B C 1
ATOM 4400 O O . ARG B 1 173 ? -19.297 28.078 -4.355 1 91.06 173 ARG B O 1
ATOM 4407 N N . SER B 1 174 ? -20.219 27.047 -6.125 1 86.5 174 SER B N 1
ATOM 4408 C CA . SER B 1 174 ? -21.406 26.562 -5.414 1 86.5 174 SER B CA 1
ATOM 4409 C C . SER B 1 174 ? -21.844 25.188 -5.926 1 86.5 174 SER B C 1
ATOM 4411 O O . SER B 1 174 ? -21.859 24.953 -7.133 1 86.5 174 SER B O 1
ATOM 4413 N N . LYS B 1 175 ? -22.141 24.375 -4.953 1 72.12 175 LYS B N 1
ATOM 4414 C CA . LYS B 1 175 ? -22.562 23.031 -5.34 1 72.12 175 LYS B CA 1
ATOM 4415 C C . LYS B 1 175 ? -24.078 22.969 -5.566 1 72.12 175 LYS B C 1
ATOM 4417 O O . LYS B 1 175 ? -24.578 22.094 -6.277 1 72.12 175 LYS B O 1
ATOM 4422 N N . LYS B 1 176 ? -24.781 24 -4.949 1 71.38 176 LYS B N 1
ATOM 4423 C CA . LYS B 1 176 ? -26.25 24.047 -5.043 1 71.38 176 LYS B CA 1
ATOM 4424 C C . LYS B 1 176 ? -26.734 25.484 -5.121 1 71.38 176 LYS B C 1
ATOM 4426 O O . LYS B 1 176 ? -25.969 26.422 -4.883 1 71.38 176 LYS B O 1
ATOM 4431 N N . GLU B 1 177 ? -27.969 25.578 -5.594 1 69.69 177 GLU B N 1
ATOM 4432 C CA . GLU B 1 177 ? -28.625 26.891 -5.582 1 69.69 177 GLU B CA 1
ATOM 4433 C C . GLU B 1 177 ? -28.719 27.438 -4.164 1 69.69 177 GLU B C 1
ATOM 4435 O O . GLU B 1 177 ? -29.016 26.703 -3.223 1 69.69 177 GLU B O 1
ATOM 4440 N N . LEU B 1 178 ? -28.359 28.688 -4.051 1 70.38 178 LEU B N 1
ATOM 4441 C CA . LEU B 1 178 ? -28.234 29.281 -2.717 1 70.38 178 LEU B CA 1
ATOM 4442 C C . LEU B 1 178 ? -29.453 30.141 -2.381 1 70.38 178 LEU B C 1
ATOM 4444 O O . LEU B 1 178 ? -29.906 30.922 -3.213 1 70.38 178 LEU B O 1
ATOM 4448 N N . THR B 1 179 ? -30.078 29.719 -1.392 1 72.06 179 THR B N 1
ATOM 4449 C CA . THR B 1 179 ? -31.141 30.547 -0.84 1 72.06 179 THR B CA 1
ATOM 4450 C C . THR B 1 179 ? -30.766 31.062 0.548 1 72.06 179 THR B C 1
ATOM 4452 O O . THR B 1 179 ? -30.109 30.359 1.318 1 72.06 179 THR B O 1
ATOM 4455 N N . GLY B 1 180 ? -30.984 32.344 0.824 1 77.19 180 GLY B N 1
ATOM 4456 C CA . GLY B 1 180 ? -30.719 32.906 2.143 1 77.19 180 GLY B CA 1
ATOM 4457 C C . GLY B 1 180 ? -29.281 33.344 2.322 1 77.19 180 GLY B C 1
ATO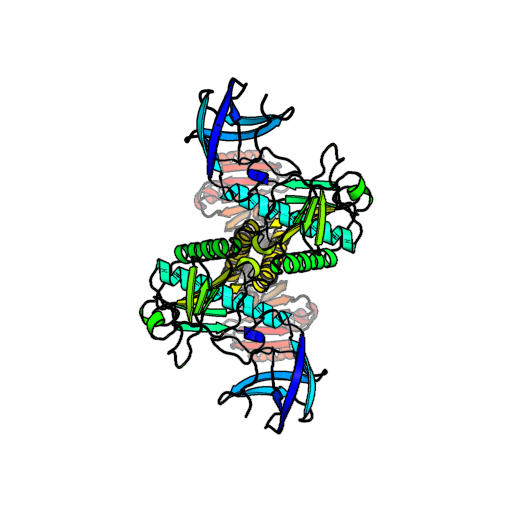M 4458 O O . GLY B 1 180 ? -28.656 33.812 1.368 1 77.19 180 GLY B O 1
ATOM 4459 N N . GLN B 1 181 ? -28.828 33.312 3.627 1 86 181 GLN B N 1
ATOM 4460 C CA . GLN B 1 181 ? -27.469 33.75 3.922 1 86 181 GLN B CA 1
ATOM 4461 C C . GLN B 1 181 ? -26.453 32.719 3.426 1 86 181 GLN B C 1
ATOM 4463 O O . GLN B 1 181 ? -26.547 31.547 3.756 1 86 181 GLN B O 1
ATOM 4468 N N . VAL B 1 182 ? -25.578 33.281 2.602 1 90.88 182 VAL B N 1
ATOM 4469 C CA . VAL B 1 182 ? -24.562 32.406 2.002 1 90.88 182 VAL B CA 1
ATOM 4470 C C . VAL B 1 182 ? -23.328 32.344 2.904 1 90.88 182 VAL B C 1
ATOM 4472 O O . VAL B 1 182 ? -22.812 33.375 3.338 1 90.88 182 VAL B O 1
ATOM 4475 N N . ARG B 1 183 ? -22.984 31.156 3.297 1 94 183 ARG B N 1
ATOM 4476 C CA . ARG B 1 183 ? -21.75 30.891 4.023 1 94 183 ARG B CA 1
ATOM 4477 C C . ARG B 1 183 ? -20.625 30.516 3.066 1 94 183 ARG B C 1
ATOM 4479 O O . ARG B 1 183 ? -20.719 29.516 2.354 1 94 183 ARG B O 1
ATOM 4486 N N . LEU B 1 184 ? -19.562 31.375 3.041 1 96.31 184 LEU B N 1
ATOM 4487 C CA . LEU B 1 184 ? -18.422 31.094 2.164 1 96.31 184 LEU B CA 1
ATOM 4488 C C . LEU B 1 184 ? -17.266 30.516 2.953 1 96.31 184 LEU B C 1
ATOM 4490 O O . LEU B 1 184 ? -16.906 31.031 4.012 1 96.31 184 LEU B O 1
ATOM 4494 N N . VAL B 1 185 ? -16.734 29.453 2.479 1 97.38 185 VAL B N 1
ATOM 4495 C CA . VAL B 1 185 ? -15.555 28.812 3.049 1 97.38 185 VAL B CA 1
ATOM 4496 C C . VAL B 1 185 ? -14.383 28.953 2.082 1 97.38 185 VAL B C 1
ATOM 4498 O O . VAL B 1 185 ? -14.438 28.469 0.948 1 97.38 185 VAL B O 1
ATOM 4501 N N . ARG B 1 186 ? -13.344 29.609 2.535 1 98.06 186 ARG B N 1
ATOM 4502 C CA . ARG B 1 186 ? -12.164 29.812 1.709 1 98.06 186 ARG B CA 1
ATOM 4503 C C . ARG B 1 186 ? -10.992 28.969 2.203 1 98.06 186 ARG B C 1
ATOM 4505 O O . ARG B 1 186 ? -10.648 29.016 3.385 1 98.06 186 ARG B O 1
ATOM 4512 N N . PHE B 1 187 ? -10.539 28.172 1.417 1 98.38 187 PHE B N 1
ATOM 4513 C CA . PHE B 1 187 ? -9.227 27.562 1.567 1 98.38 187 PHE B CA 1
ATOM 4514 C C . PHE B 1 187 ? -8.18 28.328 0.769 1 98.38 187 PHE B C 1
ATOM 4516 O O . PHE B 1 187 ? -8.094 28.188 -0.452 1 98.38 187 PHE B O 1
ATOM 4523 N N . PRO B 1 188 ? -7.391 29.109 1.442 1 97 188 PRO B N 1
ATOM 4524 C CA . PRO B 1 188 ? -6.508 30.047 0.738 1 97 188 PRO B CA 1
ATOM 4525 C C . PRO B 1 188 ? -5.637 29.359 -0.31 1 97 188 PRO B C 1
ATOM 4527 O O . PRO B 1 188 ? -4.992 28.344 -0.017 1 97 188 PRO B O 1
ATOM 4530 N N . GLY B 1 189 ? -5.668 29.922 -1.508 1 95.5 189 GLY B N 1
ATOM 4531 C CA . GLY B 1 189 ? -4.832 29.453 -2.6 1 95.5 189 GLY B CA 1
ATOM 4532 C C . GLY B 1 189 ? -5.375 28.203 -3.273 1 95.5 189 GLY B C 1
ATOM 4533 O O . GLY B 1 189 ? -4.738 27.641 -4.172 1 95.5 189 GLY B O 1
ATOM 4534 N N . SER B 1 190 ? -6.602 27.812 -2.811 1 96.44 190 SER B N 1
ATOM 4535 C CA . SER B 1 190 ? -7.055 26.547 -3.373 1 96.44 190 SER B CA 1
ATOM 4536 C C . SER B 1 190 ? -8.547 26.578 -3.693 1 96.44 190 SER B C 1
ATOM 4538 O O . SER B 1 190 ? -8.977 26.062 -4.727 1 96.44 190 SER B O 1
ATOM 4540 N N . ASP B 1 191 ? -9.383 27.203 -2.805 1 97.12 191 ASP B N 1
ATOM 4541 C CA . ASP B 1 191 ? -10.82 27.094 -3.027 1 97.12 191 ASP B CA 1
ATOM 4542 C C . ASP B 1 191 ? -11.57 28.219 -2.322 1 97.12 191 ASP B C 1
ATOM 4544 O O . ASP B 1 191 ? -11.156 28.688 -1.257 1 97.12 191 ASP B O 1
ATOM 4548 N N . LEU B 1 192 ? -12.602 28.719 -2.9 1 97.19 192 LEU B N 1
ATOM 4549 C CA . LEU B 1 192 ? -13.672 29.516 -2.322 1 97.19 192 LEU B CA 1
ATOM 4550 C C . LEU B 1 192 ? -15.039 28.969 -2.715 1 97.19 192 LEU B C 1
ATOM 4552 O O . LEU B 1 192 ? -15.398 28.969 -3.896 1 97.19 192 LEU B O 1
ATOM 4556 N N . CYS B 1 193 ? -15.797 28.516 -1.754 1 96.12 193 CYS B N 1
ATOM 4557 C CA . CYS B 1 193 ? -17.016 27.797 -2.072 1 96.12 193 CYS B CA 1
ATOM 4558 C C . CYS B 1 193 ? -18.094 28.062 -1.032 1 96.12 193 CYS B C 1
ATOM 4560 O O . CYS B 1 193 ? -17.797 28.188 0.156 1 96.12 193 CYS B O 1
ATOM 4562 N N . ALA B 1 194 ? -19.344 28.172 -1.49 1 94.62 194 ALA B N 1
ATOM 4563 C CA . ALA B 1 194 ? -20.484 28.219 -0.571 1 94.62 194 ALA B CA 1
ATOM 4564 C C . ALA B 1 194 ? -20.734 26.844 0.042 1 94.62 194 ALA B C 1
ATOM 4566 O O . ALA B 1 194 ? -20.984 25.859 -0.676 1 94.62 194 ALA B O 1
ATOM 4567 N N . CYS B 1 195 ? -20.641 26.75 1.379 1 93.81 195 CYS B N 1
ATOM 4568 C CA . CYS B 1 195 ? -20.797 25.453 2.014 1 93.81 195 CYS B CA 1
ATOM 4569 C C . CYS B 1 195 ? -21.266 25.609 3.455 1 93.81 195 CYS B C 1
ATOM 4571 O O . CYS B 1 195 ? -20.75 26.438 4.199 1 93.81 195 CYS B O 1
ATOM 4573 N N . CYS B 1 196 ? -22.172 24.812 3.805 1 93 196 CYS B N 1
ATOM 4574 C CA . CYS B 1 196 ? -22.719 24.891 5.156 1 93 196 CYS B CA 1
ATOM 4575 C C . CYS B 1 196 ? -22.109 23.812 6.051 1 93 196 CYS B C 1
ATOM 4577 O O . CYS B 1 196 ? -22.422 23.734 7.238 1 93 196 CYS B O 1
ATOM 4579 N N . GLY B 1 197 ? -21.234 22.953 5.531 1 94.56 197 GLY B N 1
ATOM 4580 C CA . GLY B 1 197 ? -20.672 21.875 6.312 1 94.56 197 GLY B CA 1
ATOM 4581 C C . GLY B 1 197 ? -19.656 22.344 7.344 1 94.56 197 GLY B C 1
ATOM 4582 O O . GLY B 1 197 ? -19.312 23.531 7.391 1 94.56 197 GLY B O 1
ATOM 4583 N N . THR B 1 198 ? -19.219 21.391 8.219 1 97.31 198 THR B N 1
ATOM 4584 C CA . THR B 1 198 ? -18.156 21.672 9.172 1 97.31 198 THR B CA 1
ATOM 4585 C C . THR B 1 198 ? -16.781 21.406 8.539 1 97.31 198 THR B C 1
ATOM 4587 O O . THR B 1 198 ? -16.625 20.438 7.789 1 97.31 198 THR B O 1
ATOM 4590 N N . HIS B 1 199 ? -15.859 22.359 8.797 1 98.31 199 HIS B N 1
ATOM 4591 C CA . HIS B 1 199 ? -14.523 22.266 8.211 1 98.31 199 HIS B CA 1
ATOM 4592 C C . HIS B 1 199 ? -13.445 22.438 9.273 1 98.31 199 HIS B C 1
ATOM 4594 O O . HIS B 1 199 ? -13.688 23.031 10.32 1 98.31 199 HIS B O 1
ATOM 4600 N N . VAL B 1 200 ? -12.32 21.906 8.977 1 98.69 200 VAL B N 1
ATOM 4601 C CA . VAL B 1 200 ? -11.148 22.188 9.797 1 98.69 200 VAL B CA 1
ATOM 4602 C C . VAL B 1 200 ? -10.812 23.672 9.758 1 98.69 200 VAL B C 1
ATOM 4604 O O . VAL B 1 200 ? -11.18 24.375 8.812 1 98.69 200 VAL B O 1
ATOM 4607 N N . THR B 1 201 ? -10.07 24.141 10.734 1 98.44 201 THR B N 1
ATOM 4608 C CA . THR B 1 201 ? -9.766 25.562 10.773 1 98.44 201 THR B CA 1
ATOM 4609 C C . THR B 1 201 ? -8.406 25.844 10.125 1 98.44 201 THR B C 1
ATOM 4611 O O . THR B 1 201 ? -8.094 26.984 9.797 1 98.44 201 THR B O 1
ATOM 4614 N N . HIS B 1 202 ? -7.539 24.797 10.039 1 98.75 202 HIS B N 1
ATOM 4615 C CA . HIS B 1 202 ? -6.285 24.844 9.297 1 98.75 202 HIS B CA 1
ATOM 4616 C C . HIS B 1 202 ? -6.133 23.641 8.383 1 98.75 202 HIS B C 1
ATOM 4618 O O . HIS B 1 202 ? -6.48 22.516 8.766 1 98.75 202 HIS B O 1
ATOM 4624 N N . THR B 1 203 ? -5.562 23.891 7.23 1 98.88 203 THR B N 1
ATOM 4625 C CA . THR B 1 203 ? -5.523 22.844 6.215 1 98.88 203 THR B CA 1
ATOM 4626 C C . THR B 1 203 ? -4.672 21.672 6.684 1 98.88 203 THR B C 1
ATOM 4628 O O . THR B 1 203 ? -4.93 20.516 6.312 1 98.88 203 THR B O 1
ATOM 4631 N N . GLY B 1 204 ? -3.691 21.938 7.566 1 98.81 204 GLY B N 1
ATOM 4632 C CA . GLY B 1 204 ? -2.816 20.859 8.031 1 98.81 204 GLY B CA 1
ATOM 4633 C C . GLY B 1 204 ? -3.549 19.797 8.812 1 98.81 204 GLY B C 1
ATOM 4634 O O . GLY B 1 204 ? -3.08 18.656 8.906 1 98.81 204 GLY B O 1
ATOM 4635 N N . GLU B 1 205 ? -4.703 20.141 9.383 1 98.81 205 GLU B N 1
ATOM 4636 C CA . GLU B 1 205 ? -5.488 19.188 10.172 1 98.81 205 GLU B CA 1
ATOM 4637 C C . GLU B 1 205 ? -6.062 18.078 9.297 1 98.81 205 GLU B C 1
ATOM 4639 O O . GLU B 1 205 ? -6.477 17.031 9.805 1 98.81 205 GLU B O 1
ATOM 4644 N N . ILE B 1 206 ? -6.043 18.297 7.973 1 98.81 206 ILE B N 1
ATOM 4645 C CA . ILE B 1 206 ? -6.594 17.312 7.043 1 98.81 206 ILE B CA 1
ATOM 4646 C C . ILE B 1 206 ? -5.68 16.094 6.984 1 98.81 206 ILE B C 1
ATOM 4648 O O . ILE B 1 206 ? -6.148 14.961 6.82 1 98.81 206 ILE B O 1
ATOM 4652 N N . GLY B 1 207 ? -4.332 16.312 7.133 1 98.69 207 GLY B N 1
ATOM 4653 C CA . GLY B 1 207 ? -3.369 15.234 7.047 1 98.69 207 GLY B CA 1
ATOM 4654 C C . GLY B 1 207 ? -2.893 14.969 5.629 1 98.69 207 GLY B C 1
ATOM 4655 O O . GLY B 1 207 ? -1.855 15.484 5.211 1 98.69 207 GLY B O 1
ATOM 4656 N N . ALA B 1 208 ? -3.77 14.32 4.879 1 98.75 208 ALA B N 1
ATOM 4657 C CA . ALA B 1 208 ? -3.445 13.977 3.496 1 98.75 208 ALA B CA 1
ATOM 4658 C C . ALA B 1 208 ? -4.703 13.617 2.711 1 98.75 208 ALA B C 1
ATOM 4660 O O . ALA B 1 208 ? -5.766 13.398 3.297 1 98.75 208 ALA B O 1
ATOM 4661 N N . VAL B 1 209 ? -4.551 13.672 1.429 1 98.75 209 VAL B N 1
ATOM 4662 C CA . VAL B 1 209 ? -5.602 13.219 0.522 1 98.75 209 VAL B CA 1
ATOM 4663 C C . VAL B 1 209 ? -5.055 12.148 -0.413 1 98.75 209 VAL B C 1
ATOM 4665 O O . VAL B 1 209 ? -3.906 12.227 -0.855 1 98.75 209 VAL B O 1
ATOM 4668 N N . LYS B 1 210 ? -5.816 11.109 -0.682 1 98.88 210 LYS B N 1
ATOM 4669 C CA . LYS B 1 210 ? -5.496 10.078 -1.666 1 98.88 210 LYS B CA 1
ATOM 4670 C C . LYS B 1 210 ? -6.668 9.844 -2.613 1 98.88 210 LYS B C 1
ATOM 4672 O O . LYS B 1 210 ? -7.793 9.602 -2.17 1 98.88 210 LYS B O 1
ATOM 4677 N N . ILE B 1 211 ? -6.441 10.016 -3.85 1 98.56 211 ILE B N 1
ATOM 4678 C CA . ILE B 1 211 ? -7.414 9.625 -4.863 1 98.56 211 ILE B CA 1
ATOM 4679 C C . ILE B 1 211 ? -7.297 8.125 -5.145 1 98.56 211 ILE B C 1
ATOM 4681 O O . ILE B 1 211 ? -6.227 7.641 -5.516 1 98.56 211 ILE B O 1
ATOM 4685 N N . LEU B 1 212 ? -8.367 7.406 -5.039 1 97.69 212 LEU B N 1
ATOM 4686 C CA . LEU B 1 212 ? -8.32 5.949 -5.105 1 97.69 212 LEU B CA 1
ATOM 4687 C C . LEU B 1 212 ? -8.695 5.461 -6.5 1 97.69 212 LEU B C 1
ATOM 4689 O O . LEU B 1 212 ? -7.984 4.633 -7.082 1 97.69 212 LEU B O 1
ATOM 4693 N N . THR B 1 213 ? -9.852 5.883 -7.035 1 95.62 213 THR B N 1
ATOM 4694 C CA . THR B 1 213 ? -10.312 5.422 -8.344 1 95.62 213 THR B CA 1
ATOM 4695 C C . THR B 1 213 ? -10.938 6.566 -9.133 1 95.62 213 THR B C 1
ATOM 4697 O O . THR B 1 213 ? -11.289 7.602 -8.562 1 95.62 213 THR B O 1
ATOM 4700 N N . VAL B 1 214 ? -10.953 6.402 -10.391 1 96.94 214 VAL B N 1
ATOM 4701 C CA . VAL B 1 214 ? -11.609 7.305 -11.336 1 96.94 214 VAL B CA 1
ATOM 4702 C C . VAL B 1 214 ? -12.422 6.496 -12.352 1 96.94 214 VAL B C 1
ATOM 4704 O O . VAL B 1 214 ? -11.93 5.5 -12.891 1 96.94 214 VAL B O 1
ATOM 4707 N N . GLU B 1 215 ? -13.625 6.84 -12.523 1 96.44 215 GLU B N 1
ATOM 4708 C CA . GLU B 1 215 ? -14.477 6.195 -13.523 1 96.44 215 GLU B CA 1
ATOM 4709 C C . GLU B 1 215 ? -15.211 7.227 -14.375 1 96.44 215 GLU B C 1
ATOM 4711 O O . GLU B 1 215 ? -15.5 8.328 -13.906 1 96.44 215 GLU B O 1
ATOM 4716 N N . ASN B 1 216 ? -15.422 6.844 -15.57 1 95.69 216 ASN B N 1
ATOM 4717 C CA . ASN B 1 216 ? -16.297 7.699 -16.375 1 95.69 216 ASN B CA 1
ATOM 4718 C C . ASN B 1 216 ? -17.703 7.789 -15.781 1 95.69 216 ASN B C 1
ATOM 4720 O O . ASN B 1 216 ? -18.25 6.785 -15.312 1 95.69 216 ASN B O 1
ATOM 4724 N N . PHE B 1 217 ? -18.156 8.938 -15.75 1 94.44 217 PHE B N 1
ATOM 4725 C CA . PHE B 1 217 ? -19.484 9.18 -15.203 1 94.44 217 PHE B CA 1
ATOM 4726 C C . PHE B 1 217 ? -20.172 10.328 -15.938 1 94.44 217 PHE B C 1
ATOM 4728 O O . PHE B 1 217 ? -19.734 11.484 -15.836 1 94.44 217 PHE B O 1
ATOM 4735 N N . HIS B 1 218 ? -21.25 10 -16.703 1 92.38 218 HIS B N 1
ATOM 4736 C CA . HIS B 1 218 ? -21.938 10.953 -17.578 1 92.38 218 HIS B CA 1
ATOM 4737 C C . HIS B 1 218 ? -20.953 11.664 -18.5 1 92.38 218 HIS B C 1
ATOM 4739 O O . HIS B 1 218 ? -20.219 11.016 -19.234 1 92.38 218 HIS B O 1
ATOM 4745 N N . GLU B 1 219 ? -20.906 13.047 -18.438 1 92.62 219 GLU B N 1
ATOM 4746 C CA . GLU B 1 219 ? -20.047 13.805 -19.328 1 92.62 219 GLU B CA 1
ATOM 4747 C C . GLU B 1 219 ? -18.672 14.023 -18.703 1 92.62 219 GLU B C 1
ATOM 4749 O O . GLU B 1 219 ? -17.766 14.539 -19.359 1 92.62 219 GLU B O 1
ATOM 4754 N N . GLY B 1 220 ? -18.484 13.508 -17.531 1 97.31 220 GLY B N 1
ATOM 4755 C CA . GLY B 1 220 ? -17.219 13.711 -16.844 1 97.31 220 GLY B CA 1
ATOM 4756 C C . GLY B 1 220 ? -16.703 12.461 -16.156 1 97.31 220 GLY B C 1
ATOM 4757 O O . GLY B 1 220 ? -16.641 11.391 -16.781 1 97.31 220 GLY B O 1
ATOM 4758 N N . ILE B 1 221 ? -16.25 12.641 -14.969 1 98.06 221 ILE B N 1
ATOM 4759 C CA . ILE B 1 221 ? -15.695 11.508 -14.234 1 98.06 221 ILE B CA 1
ATOM 4760 C C . ILE B 1 221 ? -16.203 11.516 -12.797 1 98.06 221 ILE B C 1
ATOM 4762 O O . ILE B 1 221 ? -16.656 12.555 -12.305 1 98.06 221 ILE B O 1
ATOM 4766 N N . ARG B 1 222 ? -16.25 10.406 -12.172 1 98.25 222 ARG B N 1
ATOM 4767 C CA . ARG B 1 222 ? -16.438 10.227 -10.734 1 98.25 222 ARG B CA 1
ATOM 4768 C C . ARG B 1 222 ? -15.133 9.789 -10.07 1 98.25 222 ARG B C 1
ATOM 4770 O O . ARG B 1 222 ? -14.578 8.742 -10.414 1 98.25 222 ARG B O 1
ATOM 4777 N N . LEU B 1 223 ? -14.688 10.617 -9.117 1 97.75 223 LEU B N 1
ATOM 4778 C CA . LEU B 1 223 ? -13.5 10.32 -8.32 1 97.75 223 LEU B CA 1
ATOM 4779 C C . LEU B 1 223 ? -13.891 9.711 -6.977 1 97.75 223 LEU B C 1
ATOM 4781 O O . LEU B 1 223 ? -14.836 10.164 -6.336 1 97.75 223 LEU B O 1
ATOM 4785 N N . THR B 1 224 ? -13.242 8.703 -6.602 1 98.31 224 THR B N 1
ATOM 4786 C CA . THR B 1 224 ? -13.281 8.227 -5.223 1 98.31 224 THR B CA 1
ATOM 4787 C C . THR B 1 224 ? -12.023 8.648 -4.469 1 98.31 224 THR B C 1
ATOM 4789 O O . THR B 1 224 ? -10.906 8.414 -4.938 1 98.31 224 THR B O 1
ATOM 4792 N N . MET B 1 225 ? -12.188 9.297 -3.311 1 98.5 225 MET B N 1
ATOM 4793 C CA . MET B 1 225 ? -11.023 9.781 -2.578 1 98.5 225 MET B CA 1
ATOM 4794 C C . MET B 1 225 ? -11.227 9.648 -1.073 1 98.5 225 MET B C 1
ATOM 4796 O O . MET B 1 225 ? -12.352 9.43 -0.614 1 98.5 225 MET B O 1
ATOM 4800 N N . ILE B 1 226 ? -10.18 9.734 -0.342 1 98.81 226 ILE B N 1
ATOM 4801 C CA . ILE B 1 226 ? -10.18 9.688 1.116 1 98.81 226 ILE B CA 1
ATOM 4802 C C . ILE B 1 226 ? -9.188 10.711 1.665 1 98.81 226 ILE B C 1
ATOM 4804 O O . ILE B 1 226 ? -8.281 11.148 0.952 1 98.81 226 ILE B O 1
ATOM 4808 N N . CYS B 1 227 ? -9.352 11.109 2.926 1 98.69 227 CYS B N 1
ATOM 4809 C CA . CYS B 1 227 ? -8.469 12.07 3.584 1 98.69 227 CYS B CA 1
ATOM 4810 C C . CYS B 1 227 ? -8.164 11.641 5.012 1 98.69 227 CYS B C 1
ATOM 4812 O O . CYS B 1 227 ? -8.883 10.828 5.59 1 98.69 227 CYS B O 1
ATOM 4814 N N . GLY B 1 228 ? -7.066 12.148 5.543 1 98.25 228 GLY B N 1
ATOM 4815 C CA . GLY B 1 228 ? -6.75 12.062 6.961 1 98.25 228 GLY B CA 1
ATOM 4816 C C . GLY B 1 228 ? -6.566 10.633 7.445 1 98.25 228 GLY B C 1
ATOM 4817 O O . GLY B 1 228 ? -5.785 9.875 6.871 1 98.25 228 GLY B O 1
ATOM 4818 N N . LYS B 1 229 ? -7.328 10.32 8.43 1 98.12 229 LYS B N 1
ATOM 4819 C CA . LYS B 1 229 ? -7.203 9.008 9.062 1 98.12 229 LYS B CA 1
ATOM 4820 C C . LYS B 1 229 ? -7.496 7.887 8.07 1 98.12 229 LYS B C 1
ATOM 4822 O O . LYS B 1 229 ? -6.867 6.828 8.117 1 98.12 229 LYS B O 1
ATOM 4827 N N . ARG B 1 230 ? -8.461 8.125 7.191 1 98.5 230 ARG B N 1
ATOM 4828 C CA . ARG B 1 230 ? -8.828 7.098 6.223 1 98.5 230 ARG B CA 1
ATOM 4829 C C . ARG B 1 230 ? -7.664 6.793 5.285 1 98.5 230 ARG B C 1
ATOM 4831 O O . ARG B 1 230 ? -7.512 5.66 4.824 1 98.5 230 ARG B O 1
ATOM 4838 N N . VAL B 1 231 ? -6.82 7.809 5 1 98.81 231 VAL B N 1
ATOM 4839 C CA . VAL B 1 231 ? -5.637 7.598 4.172 1 98.81 231 VAL B CA 1
ATOM 4840 C C . VAL B 1 231 ? -4.68 6.637 4.875 1 98.81 231 VAL B C 1
ATOM 4842 O O . VAL B 1 231 ? -4.164 5.703 4.258 1 98.81 231 VAL B O 1
ATOM 4845 N N . MET B 1 232 ? -4.469 6.867 6.148 1 98.69 232 MET B N 1
ATOM 4846 C CA . MET B 1 232 ? -3.549 6.023 6.906 1 98.69 232 MET B CA 1
ATOM 4847 C C . MET B 1 232 ? -4.098 4.605 7.043 1 98.69 232 MET B C 1
ATOM 4849 O O . MET B 1 232 ? -3.346 3.635 6.973 1 98.69 232 MET B O 1
ATOM 4853 N N . ASP B 1 233 ? -5.41 4.496 7.23 1 98.25 233 ASP B N 1
ATOM 4854 C CA . ASP B 1 233 ? -6.031 3.178 7.301 1 98.25 233 ASP B CA 1
ATOM 4855 C C . ASP B 1 233 ? -5.871 2.426 5.98 1 98.25 233 ASP B C 1
ATOM 4857 O O . ASP B 1 233 ? -5.555 1.234 5.973 1 98.25 233 ASP B O 1
ATOM 4861 N N . TYR B 1 234 ? -6.129 3.143 4.922 1 98.62 234 TYR B N 1
ATOM 4862 C CA . TYR B 1 234 ? -5.973 2.551 3.6 1 98.62 234 TYR B CA 1
ATOM 4863 C C . TYR B 1 234 ? -4.531 2.127 3.355 1 98.62 234 TYR B C 1
ATOM 4865 O O . TYR B 1 234 ? -4.277 1.026 2.861 1 98.62 234 TYR B O 1
ATOM 4873 N N . LEU B 1 235 ? -3.574 3.018 3.703 1 98.81 235 LEU B N 1
ATOM 4874 C CA . LEU B 1 235 ? -2.154 2.705 3.57 1 98.81 235 LEU B CA 1
ATOM 4875 C C . LEU B 1 235 ? -1.801 1.443 4.352 1 98.81 235 LEU B C 1
ATOM 4877 O O . LEU B 1 235 ? -1.097 0.569 3.842 1 98.81 235 LEU B O 1
ATOM 4881 N N . ASN B 1 236 ? -2.256 1.36 5.578 1 98.38 236 ASN B N 1
ATOM 4882 C CA . ASN B 1 236 ? -1.969 0.187 6.395 1 98.38 236 ASN B CA 1
ATOM 4883 C C . ASN B 1 236 ? -2.486 -1.092 5.742 1 98.38 236 ASN B C 1
ATOM 4885 O O . ASN B 1 236 ? -1.791 -2.109 5.727 1 98.38 236 ASN B O 1
ATOM 4889 N N . MET B 1 237 ? -3.662 -1.002 5.199 1 98.25 237 MET B N 1
ATOM 4890 C CA . MET B 1 237 ? -4.285 -2.162 4.57 1 98.25 237 MET B CA 1
ATOM 4891 C C . MET B 1 237 ? -3.494 -2.604 3.34 1 98.25 237 MET B C 1
ATOM 4893 O O . MET B 1 237 ? -3.111 -3.77 3.23 1 98.25 237 MET B O 1
ATOM 4897 N N . VAL B 1 238 ? -3.205 -1.689 2.436 1 98.56 238 VAL B N 1
ATOM 4898 C CA . VAL B 1 238 ? -2.539 -2.057 1.189 1 98.56 238 VAL B CA 1
ATOM 4899 C C . VAL B 1 238 ? -1.094 -2.459 1.475 1 98.56 238 VAL B C 1
ATOM 4901 O O . VAL B 1 238 ? -0.545 -3.34 0.809 1 98.56 238 VAL B O 1
ATOM 4904 N N . ASN B 1 239 ? -0.475 -1.75 2.408 1 98.56 239 ASN B N 1
ATOM 4905 C CA . ASN B 1 239 ? 0.884 -2.105 2.801 1 98.56 239 ASN B CA 1
ATOM 4906 C C . ASN B 1 239 ? 0.954 -3.523 3.359 1 98.56 239 ASN B C 1
ATOM 4908 O O . ASN B 1 239 ? 1.909 -4.254 3.092 1 98.56 239 ASN B O 1
ATOM 4912 N N . ASP B 1 240 ? 0.037 -3.895 4.164 1 98.19 240 ASP B N 1
ATOM 4913 C CA . ASP B 1 240 ? -0.006 -5.242 4.727 1 98.19 240 ASP B CA 1
ATOM 4914 C C . ASP B 1 240 ? -0.115 -6.293 3.623 1 98.19 240 ASP B C 1
ATOM 4916 O O . ASP B 1 240 ? 0.592 -7.301 3.648 1 98.19 240 ASP B O 1
ATOM 4920 N N . GLN B 1 241 ? -1.034 -6.043 2.672 1 98.69 241 GLN B N 1
ATOM 4921 C CA . GLN B 1 241 ? -1.164 -6.953 1.537 1 98.69 241 GLN B CA 1
ATOM 4922 C C . GLN B 1 241 ? 0.157 -7.086 0.784 1 98.69 241 GLN B C 1
ATOM 4924 O O . GLN B 1 241 ? 0.642 -8.195 0.562 1 98.69 241 GLN B O 1
ATOM 4929 N N . ASN B 1 242 ? 0.741 -5.988 0.46 1 98.75 242 ASN B N 1
ATOM 4930 C CA . ASN B 1 242 ? 1.96 -5.965 -0.342 1 98.75 242 ASN B CA 1
ATOM 4931 C C . ASN B 1 242 ? 3.131 -6.602 0.401 1 98.75 242 ASN B C 1
ATOM 4933 O O . ASN B 1 242 ? 3.965 -7.273 -0.207 1 98.75 242 ASN B O 1
ATOM 4937 N N . ARG B 1 243 ? 3.217 -6.332 1.667 1 98.25 243 ARG B N 1
ATOM 4938 C CA . ARG B 1 243 ? 4.27 -6.934 2.482 1 98.25 243 ARG B CA 1
ATOM 4939 C C . ARG B 1 243 ? 4.148 -8.453 2.502 1 98.25 243 ARG B C 1
ATOM 4941 O O . ARG B 1 243 ? 5.152 -9.164 2.426 1 98.25 243 ARG B O 1
ATOM 4948 N N . GLN B 1 244 ? 2.971 -8.984 2.654 1 98.44 244 GLN B N 1
ATOM 4949 C CA . GLN B 1 244 ? 2.75 -10.43 2.643 1 98.44 244 GLN B CA 1
ATOM 4950 C C . GLN B 1 244 ? 3.17 -11.039 1.308 1 98.44 244 GLN B C 1
ATOM 4952 O O . GLN B 1 244 ? 3.791 -12.102 1.273 1 98.44 244 GLN B O 1
ATOM 4957 N N . VAL B 1 245 ? 2.809 -10.336 0.271 1 98.69 245 VAL B N 1
ATOM 4958 C CA . VAL B 1 245 ? 3.207 -10.805 -1.055 1 98.69 245 VAL B CA 1
ATOM 4959 C C . VAL B 1 245 ? 4.73 -10.781 -1.176 1 98.69 245 VAL B C 1
ATOM 4961 O O . VAL B 1 245 ? 5.332 -11.727 -1.685 1 98.69 245 VAL B O 1
ATOM 4964 N N . SER B 1 246 ? 5.297 -9.68 -0.709 1 98.62 246 SER B N 1
ATOM 4965 C CA . SER B 1 246 ? 6.746 -9.539 -0.721 1 98.62 246 SER B CA 1
ATOM 4966 C C . SER B 1 246 ? 7.426 -10.695 0.005 1 98.62 246 SER B C 1
ATOM 4968 O O . SER B 1 246 ? 8.375 -11.289 -0.51 1 98.62 246 SER B O 1
ATOM 4970 N N . MET B 1 247 ? 6.941 -11.055 1.126 1 97.88 247 MET B N 1
ATOM 4971 C CA . MET B 1 247 ? 7.508 -12.125 1.939 1 97.88 247 MET B CA 1
ATOM 4972 C C . MET B 1 247 ? 7.301 -13.484 1.274 1 97.88 247 MET B C 1
ATOM 4974 O O . MET B 1 247 ? 8.227 -14.289 1.19 1 97.88 247 MET B O 1
ATOM 4978 N N . LYS B 1 248 ? 6.117 -13.727 0.79 1 97.5 248 LYS B N 1
ATOM 4979 C CA . LYS B 1 248 ? 5.762 -15.008 0.2 1 97.5 248 LYS B CA 1
ATOM 4980 C C . LYS B 1 248 ? 6.59 -15.289 -1.05 1 97.5 248 LYS B C 1
ATOM 4982 O O . LYS B 1 248 ? 6.949 -16.438 -1.319 1 97.5 248 LYS B O 1
ATOM 4987 N N . LEU B 1 249 ? 6.902 -14.266 -1.765 1 98.19 249 LEU B N 1
ATOM 4988 C CA . LEU B 1 249 ? 7.578 -14.469 -3.041 1 98.19 249 LEU B CA 1
ATOM 4989 C C . LEU B 1 249 ? 9.031 -14 -2.965 1 98.19 249 LEU B C 1
ATOM 4991 O O . LEU B 1 249 ? 9.727 -13.961 -3.98 1 98.19 249 LEU B O 1
ATOM 4995 N N . SER B 1 250 ? 9.484 -13.57 -1.757 1 97.62 250 SER B N 1
ATOM 4996 C CA . SER B 1 250 ? 10.828 -13.047 -1.557 1 97.62 250 SER B CA 1
ATOM 4997 C C . SER B 1 250 ? 11.141 -11.93 -2.543 1 97.62 250 SER B C 1
ATOM 4999 O O . SER B 1 250 ? 12.188 -11.945 -3.193 1 97.62 250 SER B O 1
ATOM 5001 N N . ALA B 1 251 ? 10.172 -11.109 -2.768 1 98.25 251 ALA B N 1
ATOM 5002 C CA . ALA B 1 251 ? 10.32 -9.984 -3.684 1 98.25 251 ALA B CA 1
ATOM 5003 C C . ALA B 1 251 ? 10.477 -8.672 -2.918 1 98.25 251 ALA B C 1
ATOM 5005 O O . ALA B 1 251 ? 9.938 -8.516 -1.817 1 98.25 251 ALA B O 1
ATOM 5006 N N . LYS B 1 252 ? 11.203 -7.699 -3.477 1 97.94 252 LYS B N 1
ATOM 5007 C CA . LYS B 1 252 ? 11.266 -6.359 -2.898 1 97.94 252 LYS B CA 1
ATOM 5008 C C . LYS B 1 252 ? 9.891 -5.707 -2.867 1 97.94 252 LYS B C 1
ATOM 5010 O O . LYS B 1 252 ? 9.062 -5.945 -3.75 1 97.94 252 LYS B O 1
ATOM 5015 N N . ILE B 1 253 ? 9.672 -4.809 -1.954 1 98 253 ILE B N 1
ATOM 5016 C CA . ILE B 1 253 ? 8.383 -4.176 -1.698 1 98 253 ILE B CA 1
ATOM 5017 C C . ILE B 1 253 ? 7.91 -3.439 -2.949 1 98 253 ILE B C 1
ATOM 5019 O O . ILE B 1 253 ? 6.711 -3.381 -3.229 1 98 253 ILE B O 1
ATOM 5023 N N . GLY B 1 254 ? 8.789 -2.918 -3.746 1 98.38 254 GLY B N 1
ATOM 5024 C CA . GLY B 1 254 ? 8.445 -2.166 -4.941 1 98.38 254 GLY B CA 1
ATOM 5025 C C . GLY B 1 254 ? 8.422 -3.021 -6.195 1 98.38 254 GLY B C 1
ATOM 5026 O O . GLY B 1 254 ? 8.258 -2.504 -7.305 1 98.38 254 GLY B O 1
ATOM 5027 N N . GLU B 1 255 ? 8.57 -4.398 -6.055 1 98.62 255 GLU B N 1
ATOM 5028 C CA . GLU B 1 255 ? 8.648 -5.285 -7.215 1 98.62 255 GLU B CA 1
ATOM 5029 C C . GLU B 1 255 ? 7.711 -6.48 -7.059 1 98.62 255 GLU B C 1
ATOM 5031 O O . GLU B 1 255 ? 7.953 -7.543 -7.637 1 98.62 255 GLU B O 1
ATOM 5036 N N . THR B 1 256 ? 6.73 -6.281 -6.184 1 98.75 256 THR B N 1
ATOM 5037 C CA . THR B 1 256 ? 5.84 -7.402 -5.902 1 98.75 256 THR B CA 1
ATOM 5038 C C . THR B 1 256 ? 4.984 -7.73 -7.125 1 98.75 256 THR B C 1
ATOM 5040 O O . THR B 1 256 ? 4.742 -8.898 -7.422 1 98.75 256 THR B O 1
ATOM 5043 N N . ALA B 1 257 ? 4.508 -6.734 -7.852 1 98.75 257 ALA B N 1
ATOM 5044 C CA . ALA B 1 257 ? 3.693 -6.957 -9.047 1 98.75 257 ALA B CA 1
ATOM 5045 C C . ALA B 1 257 ? 4.461 -7.766 -10.086 1 98.75 257 ALA B C 1
ATOM 5047 O O . ALA B 1 257 ? 3.912 -8.688 -10.695 1 98.75 257 ALA B O 1
ATOM 5048 N N . ALA B 1 258 ? 5.711 -7.434 -10.266 1 98.69 258 ALA B N 1
ATOM 5049 C CA . ALA B 1 258 ? 6.555 -8.156 -11.219 1 98.69 258 ALA B CA 1
ATOM 5050 C C . ALA B 1 258 ? 6.75 -9.602 -10.781 1 98.69 258 ALA B C 1
ATOM 5052 O O . ALA B 1 258 ? 6.766 -10.516 -11.617 1 98.69 258 ALA B O 1
ATOM 5053 N N . ALA B 1 259 ? 6.922 -9.805 -9.508 1 98.69 259 ALA B N 1
ATOM 5054 C CA . ALA B 1 259 ? 7.098 -11.156 -8.969 1 98.69 259 ALA B CA 1
ATOM 5055 C C . ALA B 1 259 ? 5.844 -12 -9.195 1 98.69 259 ALA B C 1
ATOM 5057 O O . ALA B 1 259 ? 5.938 -13.18 -9.547 1 98.69 259 ALA B O 1
ATOM 5058 N N . VAL B 1 260 ? 4.699 -11.445 -9.016 1 98.75 260 VAL B N 1
ATOM 5059 C CA . VAL B 1 260 ? 3.438 -12.148 -9.219 1 98.75 260 VAL B CA 1
ATOM 5060 C C . VAL B 1 260 ? 3.266 -12.484 -10.695 1 98.75 260 VAL B C 1
ATOM 5062 O O . VAL B 1 260 ? 2.791 -13.57 -11.039 1 98.75 260 VAL B O 1
ATOM 5065 N N . ALA B 1 261 ? 3.627 -11.523 -11.516 1 98.5 261 ALA B N 1
ATOM 5066 C CA . ALA B 1 261 ? 3.562 -11.781 -12.953 1 98.5 261 ALA B CA 1
ATOM 5067 C C . ALA B 1 261 ? 4.418 -12.984 -13.336 1 98.5 261 ALA B C 1
ATOM 5069 O O . ALA B 1 261 ? 4 -13.82 -14.141 1 98.5 261 ALA B O 1
ATOM 5070 N N . ARG B 1 262 ? 5.594 -13.109 -12.781 1 98.12 262 ARG B N 1
ATOM 5071 C CA . ARG B 1 262 ? 6.473 -14.242 -13.039 1 98.12 262 ARG B CA 1
ATOM 5072 C C . ARG B 1 262 ? 5.844 -15.547 -12.555 1 98.12 262 ARG B C 1
ATOM 5074 O O . ARG B 1 262 ? 5.93 -16.578 -13.234 1 98.12 262 ARG B O 1
ATOM 5081 N N . LEU B 1 263 ? 5.262 -15.445 -11.391 1 98.19 263 LEU B N 1
ATOM 5082 C CA . LEU B 1 263 ? 4.598 -16.609 -10.836 1 98.19 263 LEU B CA 1
ATOM 5083 C C . LEU B 1 263 ? 3.441 -17.062 -11.719 1 98.19 263 LEU B C 1
ATOM 5085 O O . LEU B 1 263 ? 3.244 -18.25 -11.938 1 98.19 263 LEU B O 1
ATOM 5089 N N . GLN B 1 264 ? 2.691 -16.141 -12.18 1 97.75 264 GLN B N 1
ATOM 5090 C CA . GLN B 1 264 ? 1.575 -16.422 -13.078 1 97.75 264 GLN B CA 1
ATOM 5091 C C . GLN B 1 264 ? 2.062 -17.047 -14.375 1 97.75 264 GLN B C 1
ATOM 5093 O O . GLN B 1 264 ? 1.449 -18 -14.883 1 97.75 264 GLN B O 1
ATOM 5098 N N . ASP B 1 265 ? 3.105 -16.5 -14.922 1 97.69 265 ASP B N 1
ATOM 5099 C CA . ASP B 1 265 ? 3.697 -17.062 -16.125 1 97.69 265 ASP B CA 1
ATOM 5100 C C . ASP B 1 265 ? 4.16 -18.5 -15.906 1 97.69 265 ASP B C 1
ATOM 5102 O O . ASP B 1 265 ? 3.965 -19.359 -16.766 1 97.69 265 ASP B O 1
ATOM 5106 N N . GLU B 1 266 ? 4.777 -18.672 -14.805 1 97 266 GLU B N 1
ATOM 5107 C CA . GLU B 1 266 ? 5.219 -20.016 -14.469 1 97 266 GLU B CA 1
ATOM 5108 C C . GLU B 1 266 ? 4.031 -20.969 -14.352 1 97 266 GLU B C 1
ATOM 5110 O O . GLU B 1 266 ? 4.098 -22.109 -14.805 1 97 266 GLU B O 1
ATOM 5115 N N . ASN B 1 267 ? 3.035 -20.5 -13.688 1 97.19 267 ASN B N 1
ATOM 5116 C CA . ASN B 1 267 ? 1.813 -21.281 -13.562 1 97.19 267 ASN B CA 1
ATOM 5117 C C . ASN B 1 267 ? 1.258 -21.672 -14.93 1 97.19 267 ASN B C 1
ATOM 5119 O O . ASN B 1 267 ? 0.869 -22.828 -15.141 1 97.19 267 ASN B O 1
ATOM 5123 N N . PHE B 1 268 ? 1.272 -20.75 -15.82 1 96.06 268 PHE B N 1
ATOM 5124 C CA . PHE B 1 268 ? 0.792 -20.984 -17.172 1 96.06 268 PHE B CA 1
ATOM 5125 C C . PHE B 1 268 ? 1.659 -22.031 -17.891 1 96.06 268 PHE B C 1
ATOM 5127 O O . PHE B 1 268 ? 1.142 -22.938 -18.531 1 96.06 268 PHE B O 1
ATOM 5134 N N . ARG B 1 269 ? 2.91 -21.891 -17.766 1 94.06 269 ARG B N 1
ATOM 5135 C CA . ARG B 1 269 ? 3.85 -22.844 -18.375 1 94.06 269 ARG B CA 1
ATOM 5136 C C . ARG B 1 269 ? 3.654 -24.234 -17.812 1 94.06 269 ARG B C 1
ATOM 5138 O O . ARG B 1 269 ? 3.641 -25.219 -18.562 1 94.06 269 ARG B O 1
ATOM 5145 N N . LEU B 1 270 ? 3.512 -24.328 -16.5 1 94.44 270 LEU B N 1
ATOM 5146 C CA . LEU B 1 270 ? 3.348 -25.625 -15.844 1 94.44 270 LEU B CA 1
ATOM 5147 C C . LEU B 1 270 ? 2.061 -26.297 -16.297 1 94.44 270 LEU B C 1
ATOM 5149 O O . LEU B 1 270 ? 2.031 -27.516 -16.484 1 94.44 270 LEU B O 1
ATOM 5153 N N . LYS B 1 271 ? 1.018 -25.5 -16.453 1 94.25 271 LYS B N 1
ATOM 5154 C CA . LYS B 1 271 ? -0.228 -26.062 -16.984 1 94.25 271 LYS B CA 1
ATOM 5155 C C . LYS B 1 271 ? -0.022 -26.672 -18.359 1 94.25 271 LYS B C 1
ATOM 5157 O O . LYS B 1 271 ? -0.513 -27.766 -18.656 1 94.25 271 LYS B O 1
ATOM 5162 N N . GLY B 1 272 ? 0.71 -25.969 -19.172 1 92.12 272 GLY B N 1
ATOM 5163 C CA . GLY B 1 272 ? 1.054 -26.484 -20.484 1 92.12 272 GLY B CA 1
ATOM 5164 C C . GLY B 1 272 ? 1.868 -27.75 -20.438 1 92.12 272 GLY B C 1
ATOM 5165 O O . GLY B 1 272 ? 1.61 -28.688 -21.188 1 92.12 272 GLY B O 1
ATOM 5166 N N . GLN B 1 273 ? 2.773 -27.797 -19.562 1 90.94 273 GLN B N 1
ATOM 5167 C CA . GLN B 1 273 ? 3.617 -28.969 -19.406 1 90.94 273 GLN B CA 1
ATOM 5168 C C . GLN B 1 273 ? 2.797 -30.188 -18.953 1 90.94 273 GLN B C 1
ATOM 5170 O O . GLN B 1 273 ? 3.006 -31.297 -19.438 1 90.94 273 GLN B O 1
ATOM 5175 N N . VAL B 1 274 ? 1.956 -29.938 -18.016 1 91.31 274 VAL B N 1
ATOM 5176 C CA . VAL B 1 274 ? 1.104 -31.031 -17.516 1 91.31 274 VAL B CA 1
ATOM 5177 C C . VAL B 1 274 ? 0.304 -31.609 -18.688 1 91.31 274 VAL B C 1
ATOM 5179 O O . VAL B 1 274 ? 0.266 -32.844 -18.859 1 91.31 274 VAL B O 1
ATOM 5182 N N . ASN B 1 275 ? -0.279 -30.719 -19.438 1 90.69 275 ASN B N 1
ATOM 5183 C CA . ASN B 1 275 ? -1.084 -31.172 -20.562 1 90.69 275 ASN B CA 1
ATOM 5184 C C . ASN B 1 275 ? -0.241 -31.922 -21.594 1 90.69 275 ASN B C 1
ATOM 5186 O O . ASN B 1 275 ? -0.657 -32.969 -22.094 1 90.69 275 ASN B O 1
ATOM 5190 N N . HIS B 1 276 ? 0.851 -31.391 -21.859 1 88 276 HIS B N 1
ATOM 5191 C CA . HIS B 1 276 ? 1.74 -32.031 -22.828 1 88 276 HIS B CA 1
ATOM 5192 C C . HIS B 1 276 ? 2.182 -33.406 -22.359 1 88 276 HIS B C 1
ATOM 5194 O O . HIS B 1 276 ? 2.15 -34.375 -23.125 1 88 276 HIS B O 1
ATOM 5200 N N . MET B 1 277 ? 2.604 -33.5 -21.141 1 88 277 MET B N 1
ATOM 5201 C CA . MET B 1 277 ? 3.061 -34.75 -20.578 1 88 277 MET B CA 1
ATOM 5202 C C . MET B 1 277 ? 1.928 -35.781 -20.562 1 88 277 MET B C 1
ATOM 5204 O O . MET B 1 277 ? 2.145 -36.969 -20.844 1 88 277 MET B O 1
ATOM 5208 N N . PHE B 1 278 ? 0.823 -35.281 -20.25 1 90.56 278 PHE B N 1
ATOM 5209 C CA . PHE B 1 278 ? -0.334 -36.156 -20.25 1 90.56 278 PHE B CA 1
ATOM 5210 C C . PHE B 1 278 ? -0.632 -36.688 -21.641 1 90.56 278 PHE B C 1
ATOM 5212 O O . PHE B 1 278 ? -0.941 -37.875 -21.828 1 90.56 278 PHE B O 1
ATOM 5219 N N . ASP B 1 279 ? -0.568 -35.844 -22.641 1 90.56 279 ASP B N 1
ATOM 5220 C CA . ASP B 1 279 ? -0.79 -36.25 -24.031 1 90.56 279 ASP B CA 1
ATOM 5221 C C . ASP B 1 279 ? 0.209 -37.344 -24.453 1 90.56 279 ASP B C 1
ATOM 5223 O O . ASP B 1 279 ? -0.16 -38.312 -25.109 1 90.56 279 ASP B O 1
ATOM 5227 N N . GLU B 1 280 ? 1.392 -37.094 -24.078 1 86.44 280 GLU B N 1
ATOM 5228 C CA . GLU B 1 280 ? 2.424 -38.094 -24.375 1 86.44 280 GLU B CA 1
ATOM 5229 C C . GLU B 1 280 ? 2.137 -39.406 -23.672 1 86.44 280 GLU B C 1
ATOM 5231 O O . GLU B 1 280 ? 2.309 -40.5 -24.25 1 86.44 280 GLU B O 1
ATOM 5236 N N . LEU B 1 281 ? 1.769 -39.281 -22.484 1 89.12 281 LEU B N 1
ATOM 5237 C CA . LEU B 1 281 ? 1.432 -40.469 -21.703 1 89.12 281 LEU B CA 1
ATOM 5238 C C . LEU B 1 281 ? 0.305 -41.25 -22.375 1 89.12 281 LEU B C 1
ATOM 5240 O O . LEU B 1 281 ? 0.38 -42.469 -22.5 1 89.12 281 LEU B O 1
ATOM 5244 N N . CYS B 1 282 ? -0.709 -40.531 -22.812 1 90.62 282 CYS B N 1
ATOM 5245 C CA . CYS B 1 282 ? -1.834 -41.156 -23.5 1 90.62 282 CYS B CA 1
ATOM 5246 C C . CYS B 1 282 ? -1.373 -41.875 -24.766 1 90.62 282 CYS B C 1
ATOM 5248 O O . CYS B 1 282 ? -1.785 -43 -25.031 1 90.62 282 CYS B O 1
ATOM 5250 N N . THR B 1 283 ? -0.548 -41.219 -25.438 1 88.19 283 THR B N 1
ATOM 5251 C CA . THR B 1 283 ? -0.061 -41.781 -26.703 1 88.19 283 THR B CA 1
ATOM 5252 C C . THR B 1 283 ? 0.743 -43.031 -26.469 1 88.19 283 THR B C 1
ATOM 5254 O O . THR B 1 283 ? 0.521 -44.062 -27.141 1 88.19 283 THR B O 1
ATOM 5257 N N . VAL B 1 284 ? 1.627 -42.969 -25.531 1 86.62 284 VAL B N 1
ATOM 5258 C CA . VAL B 1 284 ? 2.496 -44.094 -25.234 1 86.62 284 VAL B CA 1
ATOM 5259 C C . VAL B 1 284 ? 1.665 -45.281 -24.703 1 86.62 284 VAL B C 1
ATOM 5261 O O . VAL B 1 284 ? 1.85 -46.406 -25.109 1 86.62 284 VAL B O 1
ATOM 5264 N N . GLU B 1 285 ? 0.759 -45 -23.859 1 88.81 285 GLU B N 1
ATOM 5265 C CA . GLU B 1 285 ? -0.094 -46.031 -23.266 1 88.81 285 GLU B CA 1
ATOM 5266 C C . GLU B 1 285 ? -0.97 -46.688 -24.312 1 88.81 285 GLU B C 1
ATOM 5268 O O . GLU B 1 285 ? -1.105 -47.906 -24.328 1 88.81 285 GLU B O 1
ATOM 5273 N N . ALA B 1 286 ? -1.516 -45.875 -25.156 1 90.94 286 ALA B N 1
ATOM 5274 C CA . ALA B 1 286 ? -2.393 -46.406 -26.188 1 90.94 286 ALA B CA 1
ATOM 5275 C C . ALA B 1 286 ? -1.63 -47.344 -27.125 1 90.94 286 ALA B C 1
ATOM 5277 O O . ALA B 1 286 ? -2.15 -48.375 -27.547 1 90.94 286 ALA B O 1
ATOM 5278 N N . LYS B 1 287 ? -0.462 -46.969 -27.438 1 87.56 287 LYS B N 1
ATOM 5279 C CA . LYS B 1 287 ? 0.363 -47.781 -28.344 1 87.56 287 LYS B CA 1
ATOM 5280 C C . LYS B 1 287 ? 0.657 -49.156 -27.75 1 87.56 287 LYS B C 1
ATOM 5282 O O . LYS B 1 287 ? 0.743 -50.125 -28.469 1 87.56 287 LYS B O 1
ATOM 5287 N N . ASN B 1 288 ? 0.733 -49.281 -26.469 1 87.69 288 ASN B N 1
ATOM 5288 C CA . ASN B 1 288 ? 1.044 -50.5 -25.766 1 87.69 288 ASN B CA 1
ATOM 5289 C C . ASN B 1 288 ? -0.08 -51.531 -25.906 1 87.69 288 ASN B C 1
ATOM 5291 O O . ASN B 1 288 ? 0.146 -52.75 -25.766 1 87.69 288 ASN B O 1
ATOM 5295 N N . TRP B 1 289 ? -1.237 -51.031 -26.281 1 91.19 289 TRP B N 1
ATOM 5296 C CA . TRP B 1 289 ? -2.387 -51.938 -26.25 1 91.19 289 TRP B CA 1
ATOM 5297 C C . TRP B 1 289 ? -3.018 -52.062 -27.641 1 91.19 289 TRP B C 1
ATOM 5299 O O . TRP B 1 289 ? -4.176 -52.469 -27.766 1 91.19 289 TRP B O 1
ATOM 5309 N N . GLU B 1 290 ? -2.232 -51.656 -28.547 1 90.56 290 GLU B N 1
ATOM 5310 C CA . GLU B 1 290 ? -2.713 -51.812 -29.922 1 90.56 290 GLU B CA 1
ATOM 5311 C C . GLU B 1 290 ? -3.033 -53.25 -30.25 1 90.56 290 GLU B C 1
ATOM 5313 O O . GLU B 1 290 ? -2.168 -54.125 -30.141 1 90.56 290 GLU B O 1
ATOM 5318 N N . GLY B 1 291 ? -4.258 -53.5 -30.547 1 90.75 291 GLY B N 1
ATOM 5319 C CA . GLY B 1 291 ? -4.695 -54.844 -30.953 1 90.75 291 GLY B CA 1
ATOM 5320 C C . GLY B 1 291 ? -5.012 -55.75 -29.781 1 90.75 291 GLY B C 1
ATOM 5321 O O . GLY B 1 291 ? -5.465 -56.875 -29.969 1 90.75 291 GLY B O 1
ATOM 5322 N N . ALA B 1 292 ? -4.836 -55.25 -28.672 1 91.44 292 ALA B N 1
ATOM 5323 C CA . ALA B 1 292 ? -5.141 -56.031 -27.469 1 91.44 292 ALA B CA 1
ATOM 5324 C C . ALA B 1 292 ? -6.645 -56.188 -27.266 1 91.44 292 ALA B C 1
ATOM 5326 O O . ALA B 1 292 ? -7.422 -55.375 -27.781 1 91.44 292 ALA B O 1
ATOM 5327 N N . GLY B 1 293 ? -6.969 -57.25 -26.609 1 93 293 GLY B N 1
ATOM 5328 C CA . GLY B 1 293 ? -8.375 -57.375 -26.266 1 93 293 GLY B CA 1
ATOM 5329 C C . GLY B 1 293 ? -8.836 -56.344 -25.25 1 93 293 GLY B C 1
ATOM 5330 O O . GLY B 1 293 ? -8.633 -55.125 -25.453 1 93 293 GLY B O 1
ATOM 5331 N N . SER B 1 294 ? -9.406 -56.719 -24.156 1 94.38 294 SER B N 1
ATOM 5332 C CA . SER B 1 294 ? -9.852 -55.812 -23.109 1 94.38 294 SER B CA 1
ATOM 5333 C C . SER B 1 294 ? -8.695 -55.406 -22.203 1 94.38 294 SER B C 1
ATOM 5335 O O . SER B 1 294 ? -7.816 -56.219 -21.906 1 94.38 294 SER B O 1
ATOM 5337 N N . VAL B 1 295 ? -8.766 -54.125 -21.828 1 95.06 295 VAL B N 1
ATOM 5338 C CA . VAL B 1 295 ? -7.648 -53.562 -21.078 1 95.06 295 VAL B CA 1
ATOM 5339 C C . VAL B 1 295 ? -8.156 -52.906 -19.797 1 95.06 295 VAL B C 1
ATOM 5341 O O . VAL B 1 295 ? -9.172 -52.219 -19.812 1 95.06 295 VAL B O 1
ATOM 5344 N N . LEU B 1 296 ? -7.523 -53.25 -18.703 1 96 296 LEU B N 1
ATOM 5345 C CA . LEU B 1 296 ? -7.785 -52.625 -17.406 1 96 296 LEU B CA 1
ATOM 5346 C C . LEU B 1 296 ? -6.551 -51.906 -16.891 1 96 296 LEU B C 1
ATOM 5348 O O . LEU B 1 296 ? -5.52 -52.531 -16.625 1 96 296 LEU B O 1
ATOM 5352 N N . LEU B 1 297 ? -6.723 -50.562 -16.781 1 94.25 297 LEU B N 1
ATOM 5353 C CA . LEU B 1 297 ? -5.566 -49.75 -16.406 1 94.25 297 LEU B CA 1
ATOM 5354 C C . LEU B 1 297 ? -5.809 -49 -15.094 1 94.25 297 LEU B C 1
ATOM 5356 O O . LEU B 1 297 ? -6.918 -48.562 -14.828 1 94.25 297 LEU B O 1
ATOM 5360 N N . PHE B 1 298 ? -4.707 -48.906 -14.344 1 93 298 PHE B N 1
ATOM 5361 C CA . PHE B 1 298 ?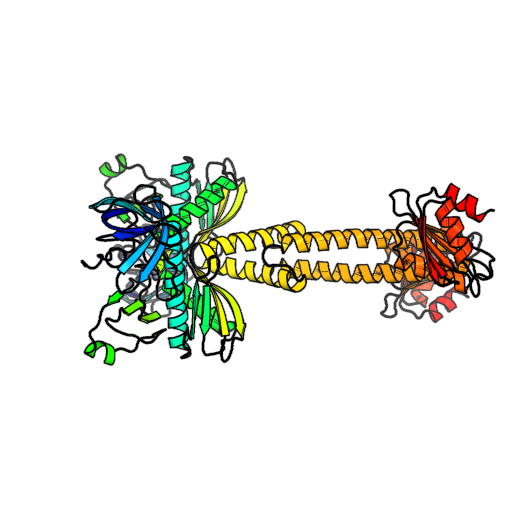 -4.73 -48.156 -13.109 1 93 298 PHE B CA 1
ATOM 5362 C C . PHE B 1 298 ? -3.654 -47.062 -13.117 1 93 298 PHE B C 1
ATOM 5364 O O . PHE B 1 298 ? -2.5 -47.344 -13.453 1 93 298 PHE B O 1
ATOM 5371 N N . HIS B 1 299 ? -4.055 -45.844 -12.844 1 89.44 299 HIS B N 1
ATOM 5372 C CA . HIS B 1 299 ? -3.15 -44.719 -12.688 1 89.44 299 HIS B CA 1
ATOM 5373 C C . HIS B 1 299 ? -3.389 -44 -11.367 1 89.44 299 HIS B C 1
ATOM 5375 O O . HIS B 1 299 ? -4.309 -44.344 -10.625 1 89.44 299 HIS B O 1
ATOM 5381 N N . GLU B 1 300 ? -2.486 -43.062 -11.07 1 84.12 300 GLU B N 1
ATOM 5382 C CA . GLU B 1 300 ? -2.631 -42.25 -9.859 1 84.12 300 GLU B CA 1
ATOM 5383 C C . GLU B 1 300 ? -2.572 -40.781 -10.172 1 84.12 300 GLU B C 1
ATOM 5385 O O . GLU B 1 300 ? -1.743 -40.312 -10.969 1 84.12 300 GLU B O 1
ATOM 5390 N N . GLY B 1 301 ? -3.561 -40.062 -9.586 1 79 301 GLY B N 1
ATOM 5391 C CA . GLY B 1 301 ? -3.469 -38.625 -9.57 1 79 301 GLY B CA 1
ATOM 5392 C C . GLY B 1 301 ? -4.004 -37.969 -10.828 1 79 301 GLY B C 1
ATOM 5393 O O . GLY B 1 301 ? -3.832 -36.75 -11.039 1 79 301 GLY B O 1
ATOM 5394 N N . LEU B 1 302 ? -4.566 -38.781 -11.742 1 88.38 302 LEU B N 1
ATOM 5395 C CA . LEU B 1 302 ? -5.152 -38.188 -12.945 1 88.38 302 LEU B CA 1
ATOM 5396 C C . LEU B 1 302 ? -6.488 -37.531 -12.625 1 88.38 302 LEU B C 1
ATOM 5398 O O . LEU B 1 302 ? -7.266 -38.031 -11.82 1 88.38 302 LEU B O 1
ATOM 5402 N N . GLU B 1 303 ? -6.645 -36.406 -13.297 1 87.69 303 GLU B N 1
ATOM 5403 C CA . GLU B 1 303 ? -7.934 -35.719 -13.172 1 87.69 303 GLU B CA 1
ATOM 5404 C C . GLU B 1 303 ? -8.992 -36.406 -14.039 1 87.69 303 GLU B C 1
ATOM 5406 O O . GLU B 1 303 ? -8.672 -37.188 -14.922 1 87.69 303 GLU B O 1
ATOM 5411 N N . ALA B 1 304 ? -10.242 -36.031 -13.727 1 91.5 304 ALA B N 1
ATOM 5412 C CA . ALA B 1 304 ? -11.375 -36.688 -14.391 1 91.5 304 ALA B CA 1
ATOM 5413 C C . ALA B 1 304 ? -11.25 -36.562 -15.914 1 91.5 304 ALA B C 1
ATOM 5415 O O . ALA B 1 304 ? -11.477 -37.531 -16.641 1 91.5 304 ALA B O 1
ATOM 5416 N N . ASP B 1 305 ? -10.906 -35.406 -16.281 1 92.69 305 ASP B N 1
ATOM 5417 C CA . ASP B 1 305 ? -10.773 -35.188 -17.719 1 92.69 305 ASP B CA 1
ATOM 5418 C C . ASP B 1 305 ? -9.633 -36 -18.312 1 92.69 305 ASP B C 1
ATOM 5420 O O . ASP B 1 305 ? -9.734 -36.531 -19.422 1 92.69 305 ASP B O 1
ATOM 5424 N N . GLN B 1 306 ? -8.609 -36.188 -17.578 1 92.25 306 GLN B N 1
ATOM 5425 C CA . GLN B 1 306 ? -7.449 -36.938 -18.031 1 92.25 306 GLN B CA 1
ATOM 5426 C C . GLN B 1 306 ? -7.781 -38.438 -18.094 1 92.25 306 GLN B C 1
ATOM 5428 O O . GLN B 1 306 ? -7.375 -39.125 -19.031 1 92.25 306 GLN B O 1
ATOM 5433 N N . VAL B 1 307 ? -8.516 -38.906 -17.125 1 95.19 307 VAL B N 1
ATOM 5434 C CA . VAL B 1 307 ? -8.945 -40.312 -17.109 1 95.19 307 VAL B CA 1
ATOM 5435 C C . VAL B 1 307 ? -9.789 -40.594 -18.359 1 95.19 307 VAL B C 1
ATOM 5437 O O . VAL B 1 307 ? -9.602 -41.625 -19.016 1 95.19 307 VAL B O 1
ATOM 5440 N N . ARG B 1 308 ? -10.633 -39.719 -18.609 1 95.75 308 ARG B N 1
ATOM 5441 C CA . ARG B 1 308 ? -11.5 -39.844 -19.781 1 95.75 308 ARG B CA 1
ATOM 5442 C C . ARG B 1 308 ? -10.688 -39.875 -21.078 1 95.75 308 ARG B C 1
ATOM 5444 O O . ARG B 1 308 ? -10.906 -40.75 -21.922 1 95.75 308 ARG B O 1
ATOM 5451 N N . ARG B 1 309 ? -9.805 -39 -21.172 1 95.06 309 ARG B N 1
ATOM 5452 C CA . ARG B 1 309 ? -8.992 -38.906 -22.375 1 95.06 309 ARG B CA 1
ATOM 5453 C C . ARG B 1 309 ? -8.109 -40.125 -22.547 1 95.06 309 ARG B C 1
ATOM 5455 O O . ARG B 1 309 ? -7.91 -40.625 -23.656 1 95.06 309 ARG B O 1
ATOM 5462 N N . MET B 1 310 ? -7.602 -40.594 -21.484 1 95.38 310 MET B N 1
ATOM 5463 C CA . MET B 1 310 ? -6.809 -41.844 -21.484 1 95.38 310 MET B CA 1
ATOM 5464 C C . MET B 1 310 ? -7.641 -43 -21.969 1 95.38 310 MET B C 1
ATOM 5466 O O . MET B 1 310 ? -7.203 -43.781 -22.844 1 95.38 310 MET B O 1
ATOM 5470 N N . ALA B 1 311 ? -8.805 -43.156 -21.438 1 96.5 311 ALA B N 1
ATOM 5471 C CA . ALA B 1 311 ? -9.703 -44.25 -21.844 1 96.5 311 ALA B CA 1
ATOM 5472 C C . ALA B 1 311 ? -10.039 -44.156 -23.328 1 96.5 311 ALA B C 1
ATOM 5474 O O . ALA B 1 311 ? -10.078 -45.188 -24.031 1 96.5 311 ALA B O 1
ATOM 5475 N N . ASP B 1 312 ? -10.266 -42.969 -23.688 1 95.56 312 ASP B N 1
ATOM 5476 C CA . ASP B 1 312 ? -10.602 -42.75 -25.078 1 95.56 312 ASP B CA 1
ATOM 5477 C C . ASP B 1 312 ? -9.445 -43.156 -26 1 95.56 312 ASP B C 1
ATOM 5479 O O . ASP B 1 312 ? -9.648 -43.812 -27.016 1 95.56 312 ASP B O 1
ATOM 5483 N N . ALA B 1 313 ? -8.281 -42.719 -25.672 1 94.81 313 ALA B N 1
ATOM 5484 C CA . ALA B 1 313 ? -7.094 -43.031 -26.453 1 94.81 313 ALA B CA 1
ATOM 5485 C C . ALA B 1 313 ? -6.871 -44.531 -26.562 1 94.81 313 ALA B C 1
ATOM 5487 O O . ALA B 1 313 ? -6.59 -45.062 -27.641 1 94.81 313 ALA B O 1
ATOM 5488 N N . VAL B 1 314 ? -7.008 -45.25 -25.469 1 95.38 314 VAL B N 1
ATOM 5489 C CA . VAL B 1 314 ? -6.766 -46.688 -25.438 1 95.38 314 VAL B CA 1
ATOM 5490 C C . VAL B 1 314 ? -7.898 -47.406 -26.156 1 95.38 314 VAL B C 1
ATOM 5492 O O . VAL B 1 314 ? -7.664 -48.406 -26.859 1 95.38 314 VAL B O 1
ATOM 5495 N N . MET B 1 315 ? -9.078 -46.938 -26.047 1 94.88 315 MET B N 1
ATOM 5496 C CA . MET B 1 315 ? -10.25 -47.531 -26.688 1 94.88 315 MET B CA 1
ATOM 5497 C C . MET B 1 315 ? -10.086 -47.562 -28.203 1 94.88 315 MET B C 1
ATOM 5499 O O . MET B 1 315 ? -10.516 -48.5 -28.859 1 94.88 315 MET B O 1
ATOM 5503 N N . GLN B 1 316 ? -9.422 -46.594 -28.703 1 93.94 316 GLN B N 1
ATOM 5504 C CA . GLN B 1 316 ? -9.258 -46.5 -30.156 1 93.94 316 GLN B CA 1
ATOM 5505 C C . GLN B 1 316 ? -8.234 -47.5 -30.672 1 93.94 316 GLN B C 1
ATOM 5507 O O . GLN B 1 316 ? -8.18 -47.781 -31.875 1 93.94 316 GLN B O 1
ATOM 5512 N N . LYS B 1 317 ? -7.488 -48.031 -29.781 1 93.94 317 LYS B N 1
ATOM 5513 C CA . LYS B 1 317 ? -6.402 -48.906 -30.219 1 93.94 317 LYS B CA 1
ATOM 5514 C C . LYS B 1 317 ? -6.676 -50.344 -29.828 1 93.94 317 LYS B C 1
ATOM 5516 O O . LYS B 1 317 ? -6.281 -51.281 -30.531 1 93.94 317 LYS B O 1
ATOM 5521 N N . CYS B 1 318 ? -7.344 -50.531 -28.75 1 91.94 318 CYS B N 1
ATOM 5522 C CA . CYS B 1 318 ? -7.617 -51.906 -28.312 1 91.94 318 CYS B CA 1
ATOM 5523 C C . CYS B 1 318 ? -8.82 -52.5 -29.047 1 91.94 318 CYS B C 1
ATOM 5525 O O . CYS B 1 318 ? -9.555 -51.75 -29.719 1 91.94 318 CYS B O 1
ATOM 5527 N N . SER B 1 319 ? -8.945 -53.781 -28.953 1 92.06 319 SER B N 1
ATOM 5528 C CA . SER B 1 319 ? -10.008 -54.438 -29.703 1 92.06 319 SER B CA 1
ATOM 5529 C C . SER B 1 319 ? -11.188 -54.781 -28.797 1 92.06 319 SER B C 1
ATOM 5531 O O . SER B 1 319 ? -12.242 -55.219 -29.266 1 92.06 319 SER B O 1
ATOM 5533 N N . GLY B 1 320 ? -11.102 -54.562 -27.5 1 91.94 320 GLY B N 1
ATOM 5534 C CA . GLY B 1 320 ? -12.156 -54.844 -26.531 1 91.94 320 GLY B CA 1
ATOM 5535 C C . GLY B 1 320 ? -12.547 -53.656 -25.703 1 91.94 320 GLY B C 1
ATOM 5536 O O . GLY B 1 320 ? -12.547 -52.531 -26.203 1 91.94 320 GLY B O 1
ATOM 5537 N N . CYS B 1 321 ? -12.945 -53.938 -24.469 1 94.5 321 CYS B N 1
ATOM 5538 C CA . CYS B 1 321 ? -13.32 -52.875 -23.516 1 94.5 321 CYS B CA 1
ATOM 5539 C C . CYS B 1 321 ? -12.094 -52.312 -22.812 1 94.5 321 CYS B C 1
ATOM 5541 O O . CYS B 1 321 ? -11.18 -53.062 -22.453 1 94.5 321 CYS B O 1
ATOM 5543 N N . CYS B 1 322 ? -12.086 -51 -22.719 1 96 322 CYS B N 1
ATOM 5544 C CA . CYS B 1 322 ? -11 -50.375 -21.984 1 96 322 CYS B CA 1
ATOM 5545 C C . CYS B 1 322 ? -11.523 -49.719 -20.703 1 96 322 CYS B C 1
ATOM 5547 O O . CYS B 1 322 ? -12.477 -48.938 -20.75 1 96 322 CYS B O 1
ATOM 5549 N N . ALA B 1 323 ? -10.961 -50.031 -19.578 1 97.44 323 ALA B N 1
ATOM 5550 C CA . ALA B 1 323 ? -11.312 -49.438 -18.297 1 97.44 323 ALA B CA 1
ATOM 5551 C C . ALA B 1 323 ? -10.094 -48.781 -17.641 1 97.44 323 ALA B C 1
ATOM 5553 O O . ALA B 1 323 ? -9.086 -49.469 -17.391 1 97.44 323 ALA B O 1
ATOM 5554 N N . VAL B 1 324 ? -10.25 -47.469 -17.422 1 97.12 324 VAL B N 1
ATOM 5555 C CA . VAL B 1 324 ? -9.164 -46.719 -16.797 1 97.12 324 VAL B CA 1
ATOM 5556 C C . VAL B 1 324 ? -9.617 -46.219 -15.43 1 97.12 324 VAL B C 1
ATOM 5558 O O . VAL B 1 324 ? -10.664 -45.562 -15.305 1 97.12 324 VAL B O 1
ATOM 5561 N N . PHE B 1 325 ? -8.805 -46.5 -14.43 1 96.81 325 PHE B N 1
ATOM 5562 C CA . PHE B 1 325 ? -9.062 -46.062 -13.07 1 96.81 325 PHE B CA 1
ATOM 5563 C C . PHE B 1 325 ? -7.91 -45.188 -12.562 1 96.81 325 PHE B C 1
ATOM 5565 O O . PHE B 1 325 ? -6.742 -45.5 -12.82 1 96.81 325 PHE B O 1
ATOM 5572 N N . SER B 1 326 ? -8.234 -44.125 -11.898 1 94.56 326 SER B N 1
ATOM 5573 C CA . SER B 1 326 ? -7.219 -43.312 -11.25 1 94.56 326 SER B CA 1
ATOM 5574 C C . SER B 1 326 ? -7.555 -43.062 -9.781 1 94.56 326 SER B C 1
ATOM 5576 O O . SER B 1 326 ? -8.648 -42.594 -9.453 1 94.56 326 SER B O 1
ATOM 5578 N N . SER B 1 327 ? -6.551 -43.312 -8.945 1 91.81 327 SER B N 1
ATOM 5579 C CA . SER B 1 327 ? -6.75 -43.188 -7.5 1 91.81 327 SER B CA 1
ATOM 5580 C C . SER B 1 327 ? -6.855 -41.719 -7.078 1 91.81 327 SER B C 1
ATOM 5582 O O . SER B 1 327 ? -6.113 -40.875 -7.578 1 91.81 327 SER B O 1
ATOM 5584 N N . ASN B 1 328 ? -7.793 -41.406 -6.121 1 87.56 328 ASN B N 1
ATOM 5585 C CA . ASN B 1 328 ? -7.938 -40.062 -5.543 1 87.56 328 ASN B CA 1
ATOM 5586 C C . ASN B 1 328 ? -7.148 -39.906 -4.246 1 87.56 328 ASN B C 1
ATOM 5588 O O . ASN B 1 328 ? -7.117 -38.844 -3.646 1 87.56 328 ASN B O 1
ATOM 5592 N N . GLY B 1 329 ? -6.605 -40.906 -3.803 1 83 329 GLY B N 1
ATOM 5593 C CA . GLY B 1 329 ? -5.82 -40.875 -2.58 1 83 329 GLY B CA 1
ATOM 5594 C C . GLY B 1 329 ? -6.656 -41.094 -1.33 1 83 329 GLY B C 1
ATOM 5595 O O . GLY B 1 329 ? -6.117 -41.25 -0.232 1 83 329 GLY B O 1
ATOM 5596 N N . ASP B 1 330 ? -8.008 -41.094 -1.393 1 87.69 330 ASP B N 1
ATOM 5597 C CA . ASP B 1 330 ? -8.883 -41.25 -0.236 1 87.69 330 ASP B CA 1
ATOM 5598 C C . ASP B 1 330 ? -9.57 -42.625 -0.254 1 87.69 330 ASP B C 1
ATOM 5600 O O . ASP B 1 330 ? -10.586 -42.812 0.41 1 87.69 330 ASP B O 1
ATOM 5604 N N . GLY B 1 331 ? -9.102 -43.5 -1.061 1 89.12 331 GLY B N 1
ATOM 5605 C CA . GLY B 1 331 ? -9.688 -44.844 -1.154 1 89.12 331 GLY B CA 1
ATOM 5606 C C . GLY B 1 331 ? -10.695 -44.969 -2.277 1 89.12 331 GLY B C 1
ATOM 5607 O O . GLY B 1 331 ? -11.289 -46.031 -2.469 1 89.12 331 GLY B O 1
ATOM 5608 N N . SER B 1 332 ? -10.82 -43.875 -2.939 1 94.25 332 SER B N 1
ATOM 5609 C CA . SER B 1 332 ? -11.727 -43.906 -4.082 1 94.25 332 SER B CA 1
ATOM 5610 C C . SER B 1 332 ? -10.961 -43.812 -5.398 1 94.25 332 SER B C 1
ATOM 5612 O O . SER B 1 332 ? -9.781 -43.438 -5.406 1 94.25 332 SER B O 1
ATOM 5614 N N . TYR B 1 333 ? -11.672 -44.281 -6.488 1 96.88 333 TYR B N 1
ATOM 5615 C CA . TYR B 1 333 ? -11.109 -44.156 -7.832 1 96.88 333 TYR B CA 1
ATOM 5616 C C . TYR B 1 333 ? -12.078 -43.438 -8.766 1 96.88 333 TYR B C 1
ATOM 5618 O O . TYR B 1 333 ? -13.289 -43.656 -8.703 1 96.88 333 TYR B O 1
ATOM 5626 N N . LYS B 1 334 ? -11.5 -42.531 -9.562 1 97.12 334 LYS B N 1
ATOM 5627 C CA . LYS B 1 334 ? -12.203 -42.094 -10.758 1 97.12 334 LYS B CA 1
ATOM 5628 C C . LYS B 1 334 ? -12.031 -43.094 -11.898 1 97.12 334 LYS B C 1
ATOM 5630 O O . LYS B 1 334 ? -10.977 -43.719 -12.023 1 97.12 334 LYS B O 1
ATOM 5635 N N . TYR B 1 335 ? -13.117 -43.219 -12.719 1 97.81 335 TYR B N 1
ATOM 5636 C CA . TYR B 1 335 ? -12.961 -44.188 -13.812 1 97.81 335 TYR B CA 1
ATOM 5637 C C . TYR B 1 335 ? -13.586 -43.625 -15.094 1 97.81 335 TYR B C 1
ATOM 5639 O O . TYR B 1 335 ? -14.461 -42.781 -15.055 1 97.81 335 TYR B O 1
ATOM 5647 N N . ALA B 1 336 ? -13.109 -44.094 -16.141 1 98.12 336 ALA B N 1
ATOM 5648 C CA . ALA B 1 336 ? -13.711 -44.031 -17.484 1 98.12 336 ALA B CA 1
ATOM 5649 C C . ALA B 1 336 ? -13.586 -45.344 -18.219 1 98.12 336 ALA B C 1
ATOM 5651 O O . ALA B 1 336 ? -12.539 -46 -18.172 1 98.12 336 ALA B O 1
ATOM 5652 N N . ILE B 1 337 ? -14.703 -45.812 -18.781 1 97.69 337 ILE B N 1
ATOM 5653 C CA . ILE B 1 337 ? -14.75 -47.094 -19.484 1 97.69 337 ILE B CA 1
ATOM 5654 C C . ILE B 1 337 ? -15.352 -46.906 -20.875 1 97.69 337 ILE B C 1
ATOM 5656 O O . ILE B 1 337 ? -16.375 -46.219 -21.031 1 97.69 337 ILE B O 1
ATOM 5660 N N . GLY B 1 338 ? -14.648 -47.469 -21.781 1 96.75 338 GLY B N 1
ATOM 5661 C CA . GLY B 1 338 ? -15.133 -47.344 -23.141 1 96.75 338 GLY B CA 1
ATOM 5662 C C . GLY B 1 338 ? -15.039 -48.625 -23.922 1 96.75 338 GLY B C 1
ATOM 5663 O O . GLY B 1 338 ? -14.125 -49.438 -23.703 1 96.75 338 GLY B O 1
ATOM 5664 N N . GLU B 1 339 ? -15.984 -48.875 -24.812 1 95.69 339 GLU B N 1
ATOM 5665 C CA . GLU B 1 339 ? -16.016 -49.969 -25.781 1 95.69 339 GLU B CA 1
ATOM 5666 C C . GLU B 1 339 ? -16.609 -49.5 -27.109 1 95.69 339 GLU B C 1
ATOM 5668 O O . GLU B 1 339 ? -17.781 -49.125 -27.156 1 95.69 339 GLU B O 1
ATOM 5673 N N . LEU B 1 340 ? -15.695 -49.625 -28.062 1 91.5 340 LEU B N 1
ATOM 5674 C CA . LEU B 1 340 ? -16.172 -49.188 -29.375 1 91.5 340 LEU B CA 1
ATOM 5675 C C . LEU B 1 340 ? -17.391 -50.031 -29.797 1 91.5 340 LEU B C 1
ATOM 5677 O O . LEU B 1 340 ? -17.344 -51.25 -29.766 1 91.5 340 LEU B O 1
ATOM 5681 N N . ASN B 1 341 ? -18.484 -49.5 -30.109 1 88 341 ASN B N 1
ATOM 5682 C CA . ASN B 1 341 ? -19.734 -50.062 -30.578 1 88 341 ASN B CA 1
ATOM 5683 C C . ASN B 1 341 ? -20.375 -50.969 -29.516 1 88 341 ASN B C 1
ATOM 5685 O O . ASN B 1 341 ? -21.156 -51.844 -29.828 1 88 341 ASN B O 1
ATOM 5689 N N . GLY B 1 342 ? -19.969 -50.781 -28.328 1 91.88 342 GLY B N 1
ATOM 5690 C CA . GLY B 1 342 ? -20.547 -51.562 -27.234 1 91.88 342 GLY B CA 1
ATOM 5691 C C . GLY B 1 342 ? -21.641 -50.844 -26.484 1 91.88 342 GLY B C 1
ATOM 5692 O O . GLY B 1 342 ? -22.031 -49.75 -26.875 1 91.88 342 GLY B O 1
ATOM 5693 N N . ASP B 1 343 ? -22.203 -51.531 -25.531 1 95 343 ASP B N 1
ATOM 5694 C CA . ASP B 1 343 ? -23.188 -51 -24.609 1 95 343 ASP B CA 1
ATOM 5695 C C . ASP B 1 343 ? -22.828 -51.312 -23.156 1 95 343 ASP B C 1
ATOM 5697 O O . ASP B 1 343 ? -23.047 -52.438 -22.703 1 95 343 ASP B O 1
ATOM 5701 N N . LEU B 1 344 ? -22.391 -50.188 -22.484 1 94.25 344 LEU B N 1
ATOM 5702 C CA . LEU B 1 344 ? -21.797 -50.375 -21.172 1 94.25 344 LEU B CA 1
ATOM 5703 C C . LEU B 1 344 ? -22.797 -50.031 -20.078 1 94.25 344 LEU B C 1
ATOM 5705 O O . LEU B 1 344 ? -22.453 -50.094 -18.891 1 94.25 344 LEU B O 1
ATOM 5709 N N . ARG B 1 345 ? -24.078 -49.688 -20.312 1 89.44 345 ARG B N 1
ATOM 5710 C CA . ARG B 1 345 ? -25.047 -49.156 -19.359 1 89.44 345 ARG B CA 1
ATOM 5711 C C . ARG B 1 345 ? -25.344 -50.188 -18.266 1 89.44 345 ARG B C 1
ATOM 5713 O O . ARG B 1 345 ? -25.297 -49.844 -17.078 1 89.44 345 ARG B O 1
ATOM 5720 N N . GLN B 1 346 ? -25.5 -51.406 -18.797 1 93.56 346 GLN B N 1
ATOM 5721 C CA . GLN B 1 346 ? -25.797 -52.469 -17.828 1 93.56 346 GLN B CA 1
ATOM 5722 C C . GLN B 1 346 ? -24.547 -52.812 -17.016 1 93.56 346 GLN B C 1
ATOM 5724 O O . GLN B 1 346 ? -24.625 -53.031 -15.805 1 93.56 346 GLN B O 1
ATOM 5729 N N . PHE B 1 347 ? -23.516 -52.938 -17.656 1 94.62 347 PHE B N 1
ATOM 5730 C CA . PHE B 1 347 ? -22.25 -53.25 -17.016 1 94.62 347 PHE B CA 1
ATOM 5731 C C . PHE B 1 347 ? -21.922 -52.219 -15.945 1 94.62 347 PHE B C 1
ATOM 5733 O O . PHE B 1 347 ? -21.484 -52.594 -14.844 1 94.62 347 PHE B O 1
ATOM 5740 N N . THR B 1 348 ? -22.141 -51 -16.234 1 95.31 348 THR B N 1
ATOM 5741 C CA . THR B 1 348 ? -21.812 -49.906 -15.336 1 95.31 348 THR B CA 1
ATOM 5742 C C . THR B 1 348 ? -22.703 -49.969 -14.094 1 95.31 348 THR B C 1
ATOM 5744 O O . THR B 1 348 ? -22.25 -49.688 -12.984 1 95.31 348 THR B O 1
ATOM 5747 N N . LYS B 1 349 ? -23.938 -50.25 -14.32 1 95.31 349 LYS B N 1
ATOM 5748 C CA . LYS B 1 349 ? -24.875 -50.375 -13.203 1 95.31 349 LYS B CA 1
ATOM 5749 C C . LYS B 1 349 ? -24.422 -51.469 -12.234 1 95.31 349 LYS B C 1
ATOM 5751 O O . LYS B 1 349 ? -24.422 -51.25 -11.016 1 95.31 349 LYS B O 1
ATOM 5756 N N . GLU B 1 350 ? -24.016 -52.531 -12.789 1 96.38 350 GLU B N 1
ATOM 5757 C CA . GLU B 1 350 ? -23.562 -53.656 -11.977 1 96.38 350 GLU B CA 1
ATOM 5758 C C . GLU B 1 350 ? -22.25 -53.312 -11.258 1 96.38 350 GLU B C 1
ATOM 5760 O O . GLU B 1 350 ? -22.078 -53.656 -10.086 1 96.38 350 GLU B O 1
ATOM 5765 N N . MET B 1 351 ? -21.406 -52.656 -11.953 1 96.25 351 MET B N 1
ATOM 5766 C CA . MET B 1 351 ? -20.109 -52.281 -11.383 1 96.25 351 MET B CA 1
ATOM 5767 C C . MET B 1 351 ? -20.297 -51.312 -10.219 1 96.25 351 MET B C 1
ATOM 5769 O O . MET B 1 351 ? -19.688 -51.469 -9.156 1 96.25 351 MET B O 1
ATOM 5773 N N . ASN B 1 352 ? -21.141 -50.312 -10.406 1 96.19 352 ASN B N 1
ATOM 5774 C CA . ASN B 1 352 ? -21.391 -49.312 -9.375 1 96.19 352 ASN B CA 1
ATOM 5775 C C . ASN B 1 352 ? -22 -49.938 -8.125 1 96.19 352 ASN B C 1
ATOM 5777 O O . ASN B 1 352 ? -21.672 -49.562 -7.004 1 96.19 352 ASN B O 1
ATOM 5781 N N . ALA B 1 353 ? -22.797 -50.906 -8.438 1 96.12 353 ALA B N 1
ATOM 5782 C CA . ALA B 1 353 ? -23.422 -51.594 -7.32 1 96.12 353 ALA B CA 1
ATOM 5783 C C . ALA B 1 353 ? -22.391 -52.438 -6.559 1 96.12 353 ALA B C 1
ATOM 5785 O O . ALA B 1 353 ? -22.406 -52.469 -5.328 1 96.12 353 ALA B O 1
ATOM 5786 N N . ALA B 1 354 ? -21.547 -53.062 -7.285 1 96.69 354 ALA B N 1
ATOM 5787 C CA . ALA B 1 354 ? -20.578 -53.969 -6.688 1 96.69 354 ALA B CA 1
ATOM 5788 C C . ALA B 1 354 ? -19.453 -53.219 -6.016 1 96.69 354 ALA B C 1
ATOM 5790 O O . ALA B 1 354 ? -18.891 -53.688 -5.02 1 96.69 354 ALA B O 1
ATOM 5791 N N . LEU B 1 355 ? -19.141 -52.062 -6.52 1 97.38 355 LEU B N 1
ATOM 5792 C CA . LEU B 1 355 ? -17.938 -51.375 -6.062 1 97.38 355 LEU B CA 1
ATOM 5793 C C . LEU B 1 355 ? -18.297 -50.062 -5.398 1 97.38 355 LEU B C 1
ATOM 5795 O O . LEU B 1 355 ? -17.453 -49.156 -5.309 1 97.38 355 LEU B O 1
ATOM 5799 N N . ASN B 1 356 ? -19.562 -49.906 -5.07 1 96.94 356 ASN B N 1
ATOM 5800 C CA . ASN B 1 356 ? -20.016 -48.688 -4.398 1 96.94 356 ASN B CA 1
ATOM 5801 C C . ASN B 1 356 ? -19.703 -47.438 -5.211 1 96.94 356 ASN B C 1
ATOM 5803 O O . ASN B 1 356 ? -19.062 -46.5 -4.711 1 96.94 356 ASN B O 1
ATOM 5807 N N . GLY B 1 357 ? -20.094 -47.531 -6.34 1 96.75 357 GLY B N 1
ATOM 5808 C CA . GLY B 1 357 ? -19.734 -46.438 -7.242 1 96.75 357 GLY B CA 1
ATOM 5809 C C . GLY B 1 357 ? -20.922 -45.656 -7.727 1 96.75 357 GLY B C 1
ATOM 5810 O O . GLY B 1 357 ? -22.062 -45.938 -7.336 1 96.75 357 GLY B O 1
ATOM 5811 N N . ARG B 1 358 ? -20.625 -44.562 -8.312 1 95.44 358 ARG B N 1
ATOM 5812 C CA . ARG B 1 358 ? -21.594 -43.719 -9.023 1 95.44 358 ARG B CA 1
ATOM 5813 C C . ARG B 1 358 ? -21.031 -43.25 -10.375 1 95.44 358 ARG B C 1
ATOM 5815 O O . ARG B 1 358 ? -19.812 -43.094 -10.523 1 95.44 358 ARG B O 1
ATOM 5822 N N . GLY B 1 359 ? -21.891 -43.188 -11.383 1 95.62 359 GLY B N 1
ATOM 5823 C CA . GLY B 1 359 ? -21.453 -42.75 -12.703 1 95.62 359 GLY B CA 1
ATOM 5824 C C . GLY B 1 359 ? -22.359 -43.25 -13.82 1 95.62 359 GLY B C 1
ATOM 5825 O O . GLY B 1 359 ? -23.312 -44 -13.578 1 95.62 359 GLY B O 1
ATOM 5826 N N . GLY B 1 360 ? -22.125 -42.812 -14.914 1 94.56 360 GLY B N 1
ATOM 5827 C CA . GLY B 1 360 ? -22.859 -43.125 -16.125 1 94.56 360 GLY B CA 1
ATOM 5828 C C . GLY B 1 360 ? -22.312 -42.406 -17.359 1 94.56 360 GLY B C 1
ATOM 5829 O O . GLY B 1 360 ? -21.156 -41.969 -17.359 1 94.56 360 GLY B O 1
ATOM 5830 N N . GLY B 1 361 ? -23.047 -42.375 -18.422 1 94.88 361 GLY B N 1
ATOM 5831 C CA . GLY B 1 361 ? -22.625 -41.75 -19.656 1 94.88 361 GLY B CA 1
ATOM 5832 C C . GLY B 1 361 ? -23.312 -42.312 -20.875 1 94.88 361 GLY B C 1
ATOM 5833 O O . GLY B 1 361 ? -24.484 -42.688 -20.812 1 94.88 361 GLY B O 1
ATOM 5834 N N . LYS B 1 362 ? -22.625 -42.219 -22 1 94.38 362 LYS B N 1
ATOM 5835 C CA . LYS B 1 362 ? -23.125 -42.75 -23.266 1 94.38 362 LYS B CA 1
ATOM 5836 C C . LYS B 1 362 ? -22.969 -44.281 -23.297 1 94.38 362 LYS B C 1
ATOM 5838 O O . LYS B 1 362 ? -22.188 -44.844 -22.531 1 94.38 362 LYS B O 1
ATOM 5843 N N . PRO B 1 363 ? -23.703 -44.938 -24.172 1 95.38 363 PRO B N 1
ATOM 5844 C CA . PRO B 1 363 ? -23.656 -46.406 -24.219 1 95.38 363 PRO B CA 1
ATOM 5845 C C . PRO B 1 363 ? -22.25 -46.938 -24.422 1 95.38 363 PRO B C 1
ATOM 5847 O O . PRO B 1 363 ? -21.859 -47.938 -23.781 1 95.38 363 PRO B O 1
ATOM 5850 N N . PHE B 1 364 ? -21.422 -46.312 -25.188 1 95.56 364 PHE B N 1
ATOM 5851 C CA . PHE B 1 364 ? -20.125 -46.875 -25.547 1 95.56 364 PHE B CA 1
ATOM 5852 C C . PHE B 1 364 ? -19.031 -46.312 -24.656 1 95.56 364 PHE B C 1
ATOM 5854 O O . PHE B 1 364 ? -17.859 -46.688 -24.75 1 95.56 364 PHE B O 1
ATOM 5861 N N . PHE B 1 365 ? -19.438 -45.312 -23.797 1 96.88 365 PHE B N 1
ATOM 5862 C CA . PHE B 1 365 ? -18.438 -44.625 -23 1 96.88 365 PHE B CA 1
ATOM 5863 C C . PHE B 1 365 ? -19.047 -44.094 -21.703 1 96.88 365 PHE B C 1
ATOM 5865 O O . PHE B 1 365 ? -19.891 -43.188 -21.719 1 96.88 365 PHE B O 1
ATOM 5872 N N . VAL B 1 366 ? -18.516 -44.562 -20.5 1 97.56 366 VAL B N 1
ATOM 5873 C CA . VAL B 1 366 ? -19.078 -44.188 -19.203 1 97.56 366 VAL B CA 1
ATOM 5874 C C . VAL B 1 366 ? -17.953 -43.719 -18.281 1 97.56 366 VAL B C 1
ATOM 5876 O O . VAL B 1 366 ? -16.781 -44.031 -18.484 1 97.56 366 VAL B O 1
ATOM 5879 N N . GLN B 1 367 ? -18.312 -42.875 -17.344 1 97.81 367 GLN B N 1
ATOM 5880 C CA . GLN B 1 367 ? -17.344 -42.344 -16.391 1 97.81 367 GLN B CA 1
ATOM 5881 C C . GLN B 1 367 ? -17.984 -42.156 -15.016 1 97.81 367 GLN B C 1
ATOM 5883 O O . GLN B 1 367 ? -19.219 -42.094 -14.898 1 97.81 367 GLN B O 1
ATOM 5888 N N . GLY B 1 368 ? -17.188 -42.125 -13.953 1 96.81 368 GLY B N 1
ATOM 5889 C CA . GLY B 1 368 ? -17.688 -41.969 -12.594 1 96.81 368 GLY B CA 1
ATOM 5890 C C . GLY B 1 368 ? -16.625 -42.219 -11.539 1 96.81 368 GLY B C 1
ATOM 5891 O O . GLY B 1 368 ? -15.445 -41.938 -11.758 1 96.81 368 GLY B O 1
ATOM 5892 N N . SER B 1 369 ? -17.094 -42.625 -10.352 1 97.12 369 SER B N 1
ATOM 5893 C CA . SER B 1 369 ? -16.203 -42.906 -9.227 1 97.12 369 SER B CA 1
ATOM 5894 C C . SER B 1 369 ? -16.688 -44.125 -8.445 1 97.12 369 SER B C 1
ATOM 5896 O O . SER B 1 369 ? -17.875 -44.438 -8.43 1 97.12 369 SER B O 1
ATOM 5898 N N . VAL B 1 370 ? -15.727 -44.875 -7.988 1 97.56 370 VAL B N 1
ATOM 5899 C CA . VAL B 1 370 ? -16.047 -46 -7.141 1 97.56 370 VAL B CA 1
ATOM 5900 C C . VAL B 1 370 ? -15.289 -45.906 -5.82 1 97.56 370 VAL B C 1
ATOM 5902 O O . VAL B 1 370 ? -14.289 -45.188 -5.727 1 97.56 370 VAL B O 1
ATOM 5905 N N . LYS B 1 371 ? -15.797 -46.5 -4.77 1 97 371 LYS B N 1
ATOM 5906 C CA . LYS B 1 371 ? -15.125 -46.656 -3.479 1 97 371 LYS B CA 1
ATOM 5907 C C . LYS B 1 371 ? -14.812 -48.094 -3.172 1 97 371 LYS B C 1
ATOM 5909 O O . LYS B 1 371 ? -15.602 -48.781 -2.516 1 97 371 LYS B O 1
ATOM 5914 N N . ALA B 1 372 ? -13.727 -48.562 -3.686 1 95.44 372 ALA B N 1
ATOM 5915 C CA . ALA B 1 372 ? -13.281 -49.969 -3.555 1 95.44 372 ALA B CA 1
ATOM 5916 C C . ALA B 1 372 ? -11.766 -50.062 -3.701 1 95.44 372 ALA B C 1
ATOM 5918 O O . ALA B 1 372 ? -11.125 -49.156 -4.223 1 95.44 372 ALA B O 1
ATOM 5919 N N . SER B 1 373 ? -11.195 -51.094 -3.145 1 94.75 373 SER B N 1
ATOM 5920 C CA . SER B 1 373 ? -9.758 -51.312 -3.299 1 94.75 373 SER B CA 1
ATOM 5921 C C . SER B 1 373 ? -9.422 -51.75 -4.719 1 94.75 373 SER B C 1
ATOM 5923 O O . SER B 1 373 ? -10.289 -52.219 -5.457 1 94.75 373 SER B O 1
ATOM 5925 N N . GLU B 1 374 ? -8.227 -51.5 -5.082 1 95.19 374 GLU B N 1
ATOM 5926 C CA . GLU B 1 374 ? -7.773 -51.938 -6.398 1 95.19 374 GLU B CA 1
ATOM 5927 C C . GLU B 1 374 ? -8.047 -53.438 -6.609 1 95.19 374 GLU B C 1
ATOM 5929 O O . GLU B 1 374 ? -8.453 -53.844 -7.699 1 95.19 374 GLU B O 1
ATOM 5934 N N . ASP B 1 375 ? -7.844 -54.219 -5.605 1 95.25 375 ASP B N 1
ATOM 5935 C CA . ASP B 1 375 ? -8.07 -55.656 -5.684 1 95.25 375 ASP B CA 1
ATOM 5936 C C . ASP B 1 375 ? -9.531 -55.969 -5.98 1 95.25 375 ASP B C 1
ATOM 5938 O O . ASP B 1 375 ? -9.828 -56.875 -6.762 1 95.25 375 ASP B O 1
ATOM 5942 N N . GLU B 1 376 ? -10.359 -55.281 -5.352 1 95.56 376 GLU B N 1
ATOM 5943 C CA . GLU B 1 376 ? -11.789 -55.469 -5.586 1 95.56 376 GLU B CA 1
ATOM 5944 C C . GLU B 1 376 ? -12.156 -55.125 -7.027 1 95.56 376 GLU B C 1
ATOM 5946 O O . GLU B 1 376 ? -12.984 -55.812 -7.641 1 95.56 376 GLU B O 1
ATOM 5951 N N . ILE B 1 377 ? -11.578 -54.062 -7.516 1 97.06 377 ILE B N 1
ATOM 5952 C CA . ILE B 1 377 ? -11.852 -53.656 -8.883 1 97.06 377 ILE B CA 1
ATOM 5953 C C . ILE B 1 377 ? -11.359 -54.719 -9.859 1 97.06 377 ILE B C 1
ATOM 5955 O O . ILE B 1 377 ? -12.078 -55.125 -10.773 1 97.06 377 ILE B O 1
ATOM 5959 N N . ARG B 1 378 ? -10.148 -55.188 -9.641 1 95.88 378 ARG B N 1
ATOM 5960 C CA . ARG B 1 378 ? -9.57 -56.219 -10.508 1 95.88 378 ARG B CA 1
ATOM 5961 C C . ARG B 1 378 ? -10.414 -57.5 -10.492 1 95.88 378 ARG B C 1
ATOM 5963 O O . ARG B 1 378 ? -10.594 -58.125 -11.523 1 95.88 378 ARG B O 1
ATOM 5970 N N . GLN B 1 379 ? -10.922 -57.844 -9.297 1 95.06 379 GLN B N 1
ATOM 5971 C CA . GLN B 1 379 ? -11.742 -59.062 -9.148 1 95.06 379 GLN B CA 1
ATOM 5972 C C . GLN B 1 379 ? -13.039 -58.938 -9.945 1 95.06 379 GLN B C 1
ATOM 5974 O O . GLN B 1 379 ? -13.5 -59.906 -10.555 1 95.06 379 GLN B O 1
ATOM 5979 N N . PHE B 1 380 ? -13.539 -57.812 -9.93 1 95.88 380 PHE B N 1
ATOM 5980 C CA . PHE B 1 380 ? -14.781 -57.594 -10.664 1 95.88 380 PHE B CA 1
ATOM 5981 C C . PHE B 1 380 ? -14.57 -57.781 -12.164 1 95.88 380 PHE B C 1
ATOM 5983 O O . PHE B 1 380 ? -15.414 -58.375 -12.844 1 95.88 380 PHE B O 1
ATOM 5990 N N . PHE B 1 381 ? -13.461 -57.281 -12.719 1 94.31 381 PHE B N 1
ATOM 5991 C CA . PHE B 1 381 ? -13.227 -57.312 -14.156 1 94.31 381 PHE B CA 1
ATOM 5992 C C . PHE B 1 381 ? -12.719 -58.688 -14.602 1 94.31 381 PHE B C 1
ATOM 5994 O O . PHE B 1 381 ? -12.711 -59 -15.797 1 94.31 381 PHE B O 1
ATOM 6001 N N . ARG B 1 382 ? -12.258 -59.531 -13.688 1 88.69 382 ARG B N 1
ATOM 6002 C CA . ARG B 1 382 ? -11.852 -60.906 -14.008 1 88.69 382 ARG B CA 1
ATOM 6003 C C . ARG B 1 382 ? -13.07 -61.812 -14.242 1 88.69 382 ARG B C 1
ATOM 6005 O O . ARG B 1 382 ? -13 -62.75 -15.008 1 88.69 382 ARG B O 1
ATOM 6012 N N . GLN B 1 383 ? -14.172 -61.531 -13.625 1 76.44 383 GLN B N 1
ATOM 6013 C CA . GLN B 1 383 ? -15.398 -62.312 -13.758 1 76.44 383 GLN B CA 1
ATOM 6014 C C . GLN B 1 383 ? -16.094 -62.031 -15.086 1 76.44 383 GLN B C 1
ATOM 6016 O O . GLN B 1 383 ? -16.797 -62.906 -15.625 1 76.44 383 GLN B O 1
#

Secondary structure (DSSP, 8-state):
-PPPEEHHHH-TT--EEEEEEEEEEEETTEEEEEESEE-----BTTBPPP-EEETTEEEEEEEEETTEEEEEESS---TT-EEEEEE-HHHHHHHHHHHHHHHHHHHHHHHHH---EEEEEE-SS-EEEEESS---HHHHHHHHHHHHHHHHTTPBPEEE---HHHHTT---EESS---SSPPEEEETTTEEEE--S---SBGGGG--EEEEEEEEETTEEEEEEEETHHHHHHHHHHHHHHHHHHHHHT--GGGHHHHHHHHHHHHHHHHHHHHHHHHHHHHHHHHHTTT-S-EEEEEES--HHHHHHHHHHHHTT-SSEEEEEEE-SSS-EEEEEEETT---HHHHHHHHHHTTEEEEEETTEEEEEE-S-HHHHHHHHH-/-PPPEEHHHH-TT--EEEEEEEEEEEETTEEEEEESEE-----BTTBPPP-EEETTEEEEEEEEETTEEEEEESS---TT-EEEEEE-HHHHHHHHHHHHHHHHHHHHHHHHH---EEEEEE-SS-EEEEESS---HHHHHHHHHHHHHHHHTTPBPEEE---HHHHTT---EESS---SSPPEEEETTTEEEE--S---SBGGGG--EEEEEEEEETTEEEEEEEETHHHHHHHHHHHHHHHHHHHHHT--GGGHHHHHHHHHHHHHHHHHHHHHHHHHHHHHHHHHTTT-S-EEEEEES--HHHHHHHHHHHHTT-SSEEEEEEE-SSS-EEEEEEETT---HHHHHHHHHHTTEEEEEETTEEEEEE-S-HHHHHHHHH-